Protein 6GCZ (pdb70)

Secondary structure (DSSP, 8-state):
--SHHHHHHHHHHHHGGGGGGTSSSS-HHHHHHHTSTTB--BSSSTTSSHHHHHHHTT---TTTS-THHHHHHHHHHHHHHHHHHHGGG-SS-HHHHHHHHHHHHHHHHHHHHHHHHHHS--B---SPPPHHHHHHPPBPPHHHHHHHHHHHHHHHTTSS-SS--GGGBTB--HHHHHHHHHHHHHHTT-HHHHHHHHHHHH-STTS--TTS----SSGGGGG-TT-TT-TTEEEEE---STT---GGGTTSTT--S-SHHHHTSPEEEEE-STTS--------BSPBPHHHHHHHTTSTTHHHHEEEHHHHHHTTSEEEE--TT--SEEEGGG---GGGS--SSS-GGG-----EEEEEHHHHHHHHHHHTTT-SHHHHHHHHHHHHHTTPPP----HHHHHHHHHHHSTTSS-HHHHHHHTT-HHHHHGGGT--TTTTTSPPPPGGGTTTSS--PPTT-

Sequence (461 aa):
YKNETEAYA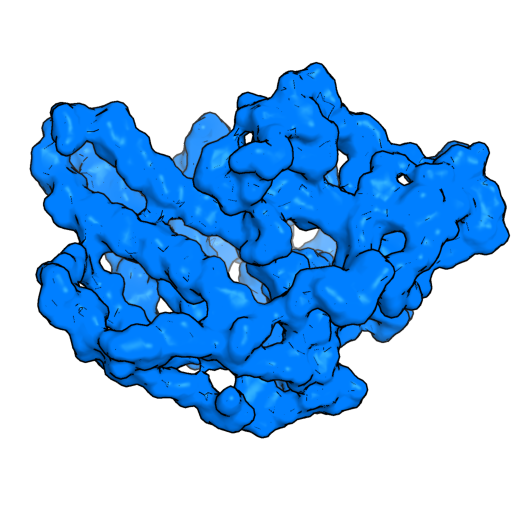GLVAVYDVMRKYSGGFENTVSFLNAGSDDHVAGGGSSSDGAGIQGFSNFTINPTIMPRSYWSDFYQGIFRANVLLTKLPDVPMDESQIMRFTAETKALRALYYFNLVNMFRNVPLITEPLEPSEFNSVLQADPSAVYTQIEQDLNEAIGNLPDIISDDQKGRFSNGSAKALLGKVYLYQGKNQQAAAVLQEVNGTPGQTSQYGYKLLDNYDELWTVSNKFNSESILEVAHTNASGSGWGNWGQGTDEGNSINVMLGPRSYNQITEEAPDLPSGWSFNPVLPELYDLLEGDPRFEATILDLKALEEAGAASYVPGYQDTGYFLNKFIPRVTDVTTLTGEPVLNYRQNTYVIRLADTYLMEAEALGGSGARAQALLDAVRARVGLPSTPVSLTAIAKERRLELAGEGHRFYDLVRTGKAAEALSDRGFKAGVNEILPIPFQELQSTQIVQNPGY

B-factor: mean 28.64, std 10.67, range [13.24, 96.11]

Organism: NCBI:txid279359

Foldseek 3Di:
DAADVVLVVLLVLLLLLVCLCFFFPNRQLLLLLQLFLWFHFFFFDCPRQVQSSCSNLVVFDQARNDQCLPVSLVVSQLSLQVSLVVLVPHPDDPLSSLASNLQSLLSNLVSLVSCCQFFVWAFDDRHNADPVSPFETGTDHSVVSLVSSLVSLVSSQVSAALEDDPVPPQTDHNLLSLLVSLVSCLLVLVLVSNLVSLCQNCPQFQDAHPSQAHDDLALLCVLVQPCPPPNFFRHKAWAALPLQAAPVQGRHSSQRAGLVQQAFFFAPKDFQAPVAAAADGHRNTTFTDPVLQVLCVVPLCNVSFKDQQVVCVVVVGMDGDGRPPHPSITGNSRHDHPVQQDPDHHDRSRRRTGMAGPDTNLVSLLSSLVSVQQDDDSSQSSVQSLQVSSPHHGDRTHNVVSLSSCCNSCNSNSCRLSVCLSVVNSCVSCVVSPDDPQASSHHWNNPVSVPSHNYDTGPPD

Solvent-accessible surface area: 17715 Å² total; per-residue (Å²): 110,49,68,70,105,84,0,82,60,14,0,55,31,0,26,39,14,8,34,20,27,0,12,7,48,68,0,2,10,0,1,11,5,0,0,0,12,1,1,12,0,0,0,37,49,71,89,46,22,55,4,8,15,3,2,4,80,4,83,5,54,22,97,53,5,21,100,23,5,9,42,45,4,9,91,0,0,93,87,0,2,70,3,32,66,103,0,85,124,9,92,31,104,123,64,44,21,80,28,3,30,2,0,0,42,0,0,14,0,2,0,0,7,19,1,7,24,8,0,99,37,0,7,52,27,46,127,68,54,60,137,94,54,55,42,59,46,121,41,20,95,34,71,41,0,26,85,27,0,23,84,1,0,78,72,0,33,59,56,13,41,77,112,17,61,119,134,58,84,21,30,0,7,14,0,3,0,36,0,3,6,0,22,0,18,8,31,52,51,75,63,158,85,0,10,63,14,0,91,77,0,1,23,76,25,43,116,78,7,119,20,36,17,71,13,20,121,73,6,71,74,5,26,58,24,78,46,60,48,17,45,0,15,16,3,6,4,52,6,40,28,74,38,32,0,19,138,78,35,74,46,105,56,95,6,59,1,3,4,5,4,1,0,0,1,0,64,68,22,81,50,99,62,158,122,4,33,65,9,28,50,7,58,4,2,0,2,0,31,70,99,0,26,96,90,0,96,82,18,56,0,28,119,11,0,8,10,21,0,105,50,24,76,154,60,36,0,2,40,24,81,82,14,73,91,44,22,0,23,2,0,25,4,17,9,8,66,64,124,32,47,16,140,89,119,25,67,67,37,5,1,3,83,10,15,12,25,9,2,3,0,0,1,0,0,0,1,1,0,28,8,61,40,5,76,46,89,60,0,43,39,0,0,45,15,0,33,65,32,21,67,41,100,79,38,112,25,44,96,84,19,2,46,131,3,17,23,25,0,8,3,4,12,9,16,48,2,25,14,7,28,57,61,66,111,4,38,140,32,0,69,130,47,36,11,96,72,55,23,2,40,12,1,0,0,2,89,68,28,48,107,117,51,96,17,105,38,4,87,64,65

Nearest PDB structures (foldseek):
  6gcz-assembly1_A  TM=1.002E+00  e=2.449E-86  Gramella sp. MAR_2010_102
  3qnk-assembly2_C  TM=7.893E-01  e=2.500E-22  Bacteroides fragilis NCTC 9343
  3qnk-assembly1_A  TM=7.936E-01  e=4.198E-22  Bacteroides fragilis NCTC 9343
  3qnk-assembly2_D  TM=7.973E-01  e=1.067E-21  Bacteroides fragilis NCTC 9343
  3qnk-assembly1_B  TM=7.885E-01  e=8.234E-22  Bacteroides fragilis NCTC 9343

InterPro domains:
  IPR011990 Tetratricopeptide-like helical domain superfamily [SSF48452] (21-501)
  IPR012944 RagB/SusD domain [PF07980] (357-501)
  IPR033985 SusD-like, N-terminal [PF14322] (105-226)

Radius of gyration: 21.56 Å; Cα contacts (8 Å, |Δi|>4): 911; chains: 1; bounding box: 63×55×48 Å

Structure (mmCIF, N/CA/C/O backbone):
data_6GCZ
#
_entry.id   6GCZ
#
_cell.length_a   67.385
_cell.length_b   69.416
_cell.length_c   115.587
_cell.angle_alpha   90.00
_cell.angle_beta   90.00
_cell.angle_gamma   90.00
#
_symmetry.space_group_name_H-M   'P 2 21 21'
#
loop_
_entity.id
_entity.type
_entity.pdbx_description
1 polymer 'Starch-binding associating with outer membrane'
2 non-polymer GLYCEROL
3 water water
#
loop_
_atom_site.group_PDB
_atom_site.id
_atom_site.type_symbol
_atom_site.label_atom_id
_atom_site.label_alt_id
_atom_site.label_comp_id
_atom_site.label_asym_id
_atom_site.label_entity_id
_atom_site.label_seq_id
_atom_site.pdbx_PDB_ins_code
_atom_site.Cartn_x
_atom_site.Cartn_y
_atom_site.Cartn_z
_atom_site.occupancy
_atom_site.B_iso_or_equiv
_atom_site.auth_seq_id
_atom_site.auth_comp_id
_atom_site.auth_asym_id
_atom_site.auth_atom_id
_atom_site.pdbx_PDB_model_num
ATOM 1 N N . TYR A 1 38 ? 39.332 83.148 34.922 1.00 56.03 1 TYR A N 1
ATOM 2 C CA . TYR A 1 38 ? 40.530 83.171 34.052 1.00 48.57 1 TYR A CA 1
ATOM 3 C C . TYR A 1 38 ? 40.343 84.153 32.927 1.00 46.60 1 TYR A C 1
ATOM 4 O O . TYR A 1 38 ? 39.521 83.954 32.063 1.00 45.73 1 TYR A O 1
ATOM 13 N N . LYS A 1 39 ? 41.141 85.203 32.943 1.00 51.25 2 LYS A N 1
ATOM 14 C CA . LYS A 1 39 ? 41.044 86.243 31.940 1.00 56.12 2 LYS A CA 1
ATOM 15 C C . LYS A 1 39 ? 41.455 85.670 30.594 1.00 56.58 2 LYS A C 1
ATOM 16 O O . LYS A 1 39 ? 40.885 86.006 29.569 1.00 58.51 2 LYS A O 1
ATOM 17 N N . ASN A 1 40 ? 42.439 84.776 30.597 1.00 52.14 3 ASN A N 1
ATOM 18 C CA . ASN A 1 40 ? 43.089 84.359 29.363 1.00 43.09 3 ASN A CA 1
ATOM 19 C C . ASN A 1 40 ? 43.788 82.961 29.478 1.00 38.90 3 ASN A C 1
ATOM 20 O O . ASN A 1 40 ? 43.650 82.257 30.487 1.00 34.63 3 ASN A O 1
ATOM 25 N N . GLU A 1 41 ? 44.477 82.580 28.416 1.00 39.63 4 GLU A N 1
ATOM 26 C CA . GLU A 1 41 ? 45.211 81.311 28.372 1.00 43.21 4 GLU A CA 1
ATOM 27 C C . GLU A 1 41 ? 46.208 81.239 29.506 1.00 41.44 4 GLU A C 1
ATOM 28 O O . GLU A 1 41 ? 46.248 80.250 30.217 1.00 39.82 4 GLU A O 1
ATOM 34 N N . THR A 1 42 ? 47.010 82.281 29.652 1.00 40.45 5 THR A N 1
ATOM 35 C CA . THR A 1 42 ? 48.097 82.262 30.627 1.00 40.98 5 THR A CA 1
ATOM 36 C C . THR A 1 42 ? 47.566 81.927 32.011 1.00 40.31 5 THR A C 1
ATOM 37 O O . THR A 1 42 ? 48.160 81.130 32.730 1.00 35.16 5 THR A O 1
ATOM 41 N N . GLU A 1 43 ? 46.417 82.483 32.369 1.00 36.52 6 GLU A N 1
ATOM 42 C CA . GLU A 1 43 ? 45.881 82.234 33.675 1.00 38.52 6 GLU A CA 1
ATOM 43 C C . GLU A 1 43 ? 45.351 80.832 33.794 1.00 37.42 6 GLU A C 1
ATOM 44 O O . GLU A 1 43 ? 45.439 80.217 34.863 1.00 30.65 6 GLU A O 1
ATOM 50 N N . ALA A 1 44 ? 44.706 80.392 32.716 1.00 33.24 7 ALA A N 1
ATOM 51 C CA . ALA A 1 44 ? 44.167 79.051 32.578 1.00 34.83 7 ALA A CA 1
ATOM 52 C C . ALA A 1 44 ? 45.290 78.022 32.714 1.00 27.30 7 ALA A C 1
ATOM 53 O O . ALA A 1 44 ? 45.134 77.020 33.405 1.00 29.13 7 ALA A O 1
ATOM 55 N N . TYR A 1 45 ? 46.416 78.311 32.084 1.00 28.03 8 TYR A N 1
ATOM 56 C CA . TYR A 1 45 ? 47.541 77.406 32.137 1.00 30.20 8 TYR A CA 1
ATOM 57 C C . TYR A 1 45 ? 48.073 77.326 33.560 1.00 30.32 8 TYR A C 1
ATOM 58 O O . TYR A 1 45 ? 48.403 76.245 34.068 1.00 27.90 8 TYR A O 1
ATOM 67 N N . ALA A 1 46 ? 48.163 78.457 34.238 1.00 27.87 9 ALA A N 1
ATOM 68 C CA . ALA A 1 46 ? 48.583 78.426 35.655 1.00 26.17 9 ALA A CA 1
ATOM 69 C C . ALA A 1 46 ? 47.697 77.574 36.503 1.00 27.40 9 ALA A C 1
ATOM 70 O O . ALA A 1 46 ? 48.145 76.880 37.443 1.00 26.07 9 ALA A O 1
ATOM 72 N N . GLY A 1 47 ? 46.404 77.571 36.196 1.00 25.95 10 GLY A N 1
ATOM 73 C CA . GLY A 1 47 ? 45.491 76.666 36.902 1.00 25.34 10 GLY A CA 1
ATOM 74 C C . GLY A 1 47 ? 45.775 75.187 36.640 1.00 24.45 10 GLY A C 1
ATOM 75 O O . GLY A 1 47 ? 45.657 74.327 37.554 1.00 25.27 10 GLY A O 1
ATOM 76 N N . LEU A 1 48 ? 46.125 74.880 35.394 1.00 23.04 11 LEU A N 1
ATOM 77 C CA . LEU A 1 48 ? 46.476 73.500 35.012 1.00 26.62 11 LEU A CA 1
ATOM 78 C C . LEU A 1 48 ? 47.836 73.087 35.671 1.00 24.86 11 LEU A C 1
ATOM 79 O O . LEU A 1 48 ? 47.939 71.994 36.191 1.00 24.05 11 LEU A O 1
ATOM 84 N N . VAL A 1 49 ? 48.803 73.999 35.702 1.00 24.12 12 VAL A N 1
ATOM 85 C CA . VAL A 1 49 ? 50.101 73.721 36.367 1.00 25.41 12 VAL A CA 1
ATOM 86 C C . VAL A 1 49 ? 49.864 73.329 37.798 1.00 26.69 12 VAL A C 1
ATOM 87 O O . VAL A 1 49 ? 50.510 72.407 38.306 1.00 22.86 12 VAL A O 1
ATOM 91 N N . ALA A 1 50 ? 48.849 73.932 38.449 1.00 26.40 13 ALA A N 1
ATOM 92 C CA . ALA A 1 50 ? 48.604 73.666 39.842 1.00 25.30 13 ALA A CA 1
ATOM 93 C C . ALA A 1 50 ? 48.021 72.278 40.020 1.00 24.13 13 ALA A C 1
ATOM 94 O O . ALA A 1 50 ? 48.221 71.643 41.050 1.00 22.09 13 ALA A O 1
ATOM 96 N N . VAL A 1 51 ? 47.336 71.757 39.008 1.00 24.71 14 VAL A N 1
ATOM 97 C CA . VAL A 1 51 ? 46.877 70.367 39.070 1.00 24.43 14 VAL A CA 1
ATOM 98 C C . VAL A 1 51 ? 48.095 69.419 38.849 1.00 23.74 14 VAL A C 1
ATOM 99 O O . VAL A 1 51 ? 48.293 68.489 39.613 1.00 27.16 14 VAL A O 1
ATOM 103 N N . TYR A 1 52 ? 48.932 69.740 37.884 1.00 22.55 15 TYR A N 1
ATOM 104 C CA . TYR A 1 52 ? 50.145 68.915 37.647 1.00 23.48 15 TYR A CA 1
ATOM 105 C C . TYR A 1 52 ? 51.093 68.877 38.860 1.00 24.46 15 TYR A C 1
ATOM 106 O O . TYR A 1 52 ? 51.769 67.868 39.072 1.00 23.68 15 TYR A O 1
ATOM 115 N N . ASP A 1 53 ? 51.126 69.942 39.648 1.00 24.85 16 ASP A N 1
ATOM 116 C CA . ASP A 1 53 ? 52.069 70.019 40.774 1.00 23.60 16 ASP A CA 1
ATOM 117 C C . ASP A 1 53 ? 51.972 68.859 41.746 1.00 23.69 16 ASP A C 1
ATOM 118 O O . ASP A 1 53 ? 52.965 68.524 42.423 1.00 23.11 16 ASP A O 1
ATOM 123 N N . VAL A 1 54 ? 50.759 68.301 41.902 1.00 22.77 17 VAL A N 1
ATOM 124 C CA . VAL A 1 54 ? 50.472 67.222 42.837 1.00 24.38 17 VAL A CA 1
ATOM 125 C C . VAL A 1 54 ? 51.246 65.935 42.451 1.00 23.62 17 VAL A C 1
ATOM 126 O O . VAL A 1 54 ? 51.474 65.107 43.326 1.00 23.99 17 VAL A O 1
ATOM 130 N N . MET A 1 55 ? 51.697 65.800 41.179 1.00 21.40 18 MET A N 1
ATOM 131 C CA . MET A 1 55 ? 52.570 64.673 40.814 1.00 22.86 18 MET A CA 1
ATOM 132 C C . MET A 1 55 ? 53.913 64.677 41.597 1.00 20.97 18 MET A C 1
ATOM 133 O O . MET A 1 55 ? 54.517 63.602 41.757 1.00 19.55 18 MET A O 1
ATOM 138 N N . ARG A 1 56 ? 54.308 65.821 42.143 1.00 20.30 19 ARG A N 1
ATOM 139 C CA . ARG A 1 56 ? 55.563 65.843 42.984 1.00 19.75 19 ARG A CA 1
ATOM 140 C C . ARG A 1 56 ? 55.432 65.041 44.2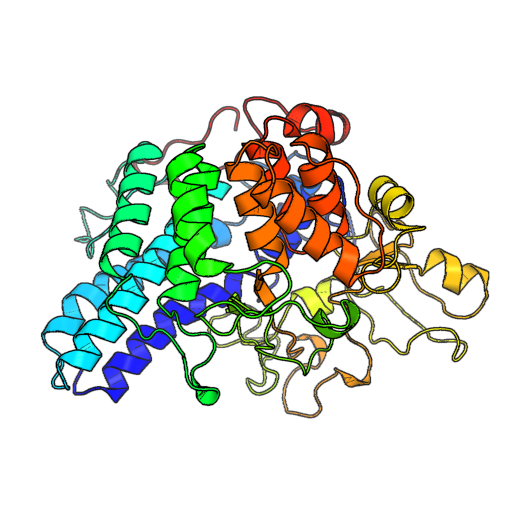69 1.00 19.65 19 ARG A C 1
ATOM 141 O O . ARG A 1 56 ? 56.446 64.734 44.910 1.00 20.67 19 ARG A O 1
ATOM 149 N N . LYS A 1 57 ? 54.210 64.655 44.632 1.00 19.55 20 LYS A N 1
ATOM 150 C CA . LYS A 1 57 ? 53.948 63.732 45.744 1.00 21.38 20 LYS A CA 1
ATOM 151 C C . LYS A 1 57 ? 54.616 62.376 45.583 1.00 20.58 20 LYS A C 1
ATOM 152 O O . LYS A 1 57 ? 54.870 61.726 46.590 1.00 18.40 20 LYS A O 1
ATOM 158 N N . TYR A 1 58 ? 55.006 61.987 44.355 1.00 18.72 21 TYR A N 1
ATOM 159 C CA . TYR A 1 58 ? 55.729 60.736 44.178 1.00 20.54 21 TYR A CA 1
ATOM 160 C C . TYR A 1 58 ? 57.117 60.746 44.867 1.00 19.71 21 TYR A C 1
ATOM 161 O O . TYR A 1 58 ? 57.534 59.713 45.387 1.00 18.45 21 TYR A O 1
ATOM 170 N N . SER A 1 59 ? 57.771 61.908 44.878 1.00 18.29 22 SER A N 1
ATOM 171 C CA . SER A 1 59 ? 59.197 61.995 45.283 1.00 16.89 22 SER A CA 1
ATOM 172 C C . SER A 1 59 ? 59.633 63.236 46.023 1.00 18.35 22 SER A C 1
ATOM 173 O O . SER A 1 59 ? 60.833 63.387 46.251 1.00 18.89 22 SER A O 1
ATOM 176 N N . GLY A 1 60 ? 58.691 64.123 46.290 1.00 16.78 23 GLY A N 1
ATOM 177 C CA . GLY A 1 60 ? 58.897 65.420 46.965 1.00 19.37 23 GLY A CA 1
ATOM 178 C C . GLY A 1 60 ? 58.249 65.408 48.352 1.00 19.99 23 GLY A C 1
ATOM 179 O O . GLY A 1 60 ? 57.215 64.741 48.585 1.00 23.72 23 GLY A O 1
ATOM 180 N N . GLY A 1 61 ? 58.937 66.072 49.271 1.00 21.23 24 GLY A N 1
ATOM 181 C CA . GLY A 1 61 ? 58.617 66.032 50.695 1.00 21.59 24 GLY A CA 1
ATOM 182 C C . GLY A 1 61 ? 58.979 64.730 51.368 1.00 20.05 24 GLY A C 1
ATOM 183 O O . GLY A 1 61 ? 59.279 63.729 50.727 1.00 19.01 24 GLY A O 1
ATOM 184 N N . PHE A 1 62 ? 58.951 64.735 52.694 1.00 19.80 25 PHE A N 1
ATOM 185 C CA . PHE A 1 62 ? 59.242 63.495 53.426 1.00 20.01 25 PHE A CA 1
ATOM 186 C C . PHE A 1 62 ? 58.242 62.381 53.118 1.00 20.18 25 PHE A C 1
ATOM 187 O O . PHE A 1 62 ? 58.633 61.224 52.875 1.00 17.71 25 PHE A O 1
ATOM 195 N N . GLU A 1 63 ? 56.947 62.753 53.106 1.00 20.58 26 GLU A N 1
ATOM 196 C CA . GLU A 1 63 ? 55.857 61.808 52.945 1.00 22.12 26 GLU A CA 1
ATOM 197 C C . GLU A 1 63 ? 55.522 61.629 51.451 1.00 22.00 26 GLU A C 1
ATOM 198 O O . GLU A 1 63 ? 54.420 61.893 51.005 1.00 23.50 26 GLU A O 1
ATOM 204 N N . ASN A 1 64 ? 56.503 61.173 50.698 1.00 21.07 27 ASN A N 1
ATOM 205 C CA . ASN A 1 64 ? 56.339 60.883 49.261 1.00 18.58 27 ASN A CA 1
ATOM 206 C C . ASN A 1 64 ? 55.912 59.447 49.056 1.00 19.68 27 ASN A C 1
ATOM 207 O O . ASN A 1 64 ? 56.058 58.608 49.958 1.00 19.41 27 ASN A O 1
ATOM 212 N N . THR A 1 65 ? 55.311 59.133 47.905 1.00 20.02 28 THR A N 1
ATOM 213 C CA . THR A 1 65 ? 54.789 57.763 47.756 1.00 20.92 28 THR A CA 1
ATOM 214 C C . THR A 1 65 ? 55.837 56.704 47.465 1.00 20.20 28 THR A C 1
ATOM 215 O O . THR A 1 65 ? 55.731 55.591 47.972 1.00 20.02 28 THR A O 1
ATOM 219 N N . VAL A 1 66 ? 56.858 57.037 46.683 1.00 18.92 29 VAL A N 1
ATOM 220 C CA . VAL A 1 66 ? 57.813 56.029 46.278 1.00 20.06 29 VAL A CA 1
ATOM 221 C C . VAL A 1 66 ? 58.601 55.450 47.461 1.00 20.99 29 VAL A C 1
ATOM 222 O O . VAL A 1 66 ? 58.691 54.203 47.594 1.00 18.32 29 VAL A O 1
ATOM 226 N N . SER A 1 67 ? 59.141 56.279 48.372 1.00 19.08 30 SER A N 1
ATOM 227 C CA . SER A 1 67 ? 59.918 55.680 49.472 1.00 19.84 30 SER A CA 1
ATOM 228 C C . SER A 1 67 ? 59.011 54.905 50.481 1.00 20.12 30 SER A C 1
ATOM 229 O O . SER A 1 67 ? 59.408 53.909 51.009 1.00 18.74 30 SER A O 1
ATOM 232 N N . PHE A 1 68 ? 57.773 55.342 50.648 1.00 20.24 31 PHE A N 1
ATOM 233 C CA . PHE A 1 68 ? 56.823 54.698 51.536 1.00 21.38 31 PHE A CA 1
ATOM 234 C C . PHE A 1 68 ? 56.452 53.318 50.955 1.00 23.28 31 PHE A C 1
ATOM 235 O O . PHE A 1 68 ? 56.531 52.289 51.630 1.00 21.50 31 PHE A O 1
ATOM 243 N N . LEU A 1 69 ? 56.088 53.304 49.673 1.00 20.57 32 LEU A N 1
ATOM 244 C CA . LEU A 1 69 ? 55.801 52.030 49.020 1.00 22.66 32 LEU A CA 1
ATOM 245 C C . LEU A 1 69 ? 56.998 51.086 48.995 1.00 20.83 32 LEU A C 1
ATOM 246 O O . LEU A 1 69 ? 56.822 49.881 49.181 1.00 21.15 32 LEU A O 1
ATOM 251 N N . ASN A 1 70 ? 58.214 51.596 48.758 1.00 18.80 33 ASN A N 1
ATOM 252 C CA . ASN A 1 70 ? 59.384 50.795 48.805 1.00 18.02 33 ASN A CA 1
ATOM 253 C C . ASN A 1 70 ? 59.524 50.087 50.172 1.00 19.08 33 ASN A C 1
ATOM 254 O O . ASN A 1 70 ? 59.948 48.902 50.237 1.00 19.73 33 ASN A O 1
ATOM 259 N N . ALA A 1 71 ? 59.243 50.837 51.242 1.00 19.52 34 ALA A N 1
ATOM 260 C CA . ALA A 1 71 ? 59.384 50.331 52.627 1.00 21.11 34 ALA A CA 1
ATOM 261 C C . ALA A 1 71 ? 58.530 49.151 53.004 1.00 23.70 34 ALA A C 1
ATOM 262 O O . ALA A 1 71 ? 58.957 48.383 53.901 1.00 23.96 34 ALA A O 1
ATOM 264 N N . GLY A 1 72 ? 57.325 49.086 52.425 1.00 22.56 35 GLY A N 1
ATOM 265 C CA . GLY A 1 72 ? 56.455 47.922 52.567 1.00 26.93 35 GLY A CA 1
ATOM 266 C C . GLY A 1 72 ? 56.694 46.688 51.700 1.00 26.34 35 GLY A C 1
ATOM 267 O O . GLY A 1 72 ? 56.006 45.654 51.886 1.00 25.78 35 GLY A O 1
ATOM 268 N N . SER A 1 73 ? 57.655 46.756 50.761 1.00 26.20 36 SER A N 1
ATOM 269 C CA . SER A 1 73 ? 57.969 45.608 49.877 1.00 25.45 36 SER A CA 1
ATOM 270 C C . SER A 1 73 ? 58.990 44.648 50.512 1.00 26.37 36 SER A C 1
ATOM 271 O O . SER A 1 73 ? 59.544 44.928 51.565 1.00 26.98 36 SER A O 1
ATOM 274 N N . ASP A 1 74 ? 59.242 43.519 49.846 1.00 25.46 37 ASP A N 1
ATOM 275 C CA . ASP A 1 74 ? 60.250 42.567 50.231 1.00 23.64 37 ASP A CA 1
ATOM 276 C C . ASP A 1 74 ? 61.664 42.874 49.773 1.00 23.29 37 ASP A C 1
ATOM 277 O O . ASP A 1 74 ? 62.544 42.080 49.935 1.00 23.28 37 ASP A O 1
ATOM 282 N N . ASP A 1 75 ? 61.885 44.106 49.286 1.00 21.83 38 ASP A N 1
ATOM 283 C CA . ASP A 1 75 ? 63.142 44.576 48.796 1.00 21.68 38 ASP A CA 1
ATOM 284 C C . ASP A 1 75 ? 63.824 45.613 49.748 1.00 19.38 38 ASP A C 1
ATOM 285 O O . ASP A 1 75 ? 65.025 45.888 49.597 1.00 21.68 38 ASP A O 1
ATOM 290 N N . HIS A 1 76 ? 63.029 46.246 50.593 1.00 22.44 39 HIS A N 1
ATOM 291 C CA . HIS A 1 76 ? 63.467 47.346 51.470 1.00 22.77 39 HIS A CA 1
ATOM 292 C C . HIS A 1 76 ? 62.767 47.287 52.834 1.00 21.88 39 HIS A C 1
ATOM 293 O O . HIS A 1 76 ? 61.695 46.705 52.962 1.00 22.56 39 HIS A O 1
ATOM 300 N N . VAL A 1 77 ? 63.341 48.010 53.807 1.00 22.51 40 VAL A N 1
ATOM 301 C CA . VAL A 1 77 ? 62.605 48.493 54.972 1.00 21.70 40 VAL A CA 1
ATOM 302 C C . VAL A 1 77 ? 62.597 50.030 54.962 1.00 21.86 40 VAL A C 1
ATOM 303 O O . VAL A 1 77 ? 63.184 50.668 54.080 1.00 20.74 40 VAL A O 1
ATOM 307 N N . ALA A 1 78 ? 61.938 50.635 55.924 1.00 21.91 41 ALA A N 1
ATOM 308 C CA . ALA A 1 78 ? 61.962 52.075 56.056 1.00 22.09 41 ALA A CA 1
ATOM 309 C C . ALA A 1 78 ? 63.354 52.604 56.280 1.00 21.59 41 ALA A C 1
ATOM 310 O O . ALA A 1 78 ? 63.777 53.518 55.557 1.00 20.42 41 ALA A O 1
ATOM 312 N N . GLY A 1 79 ? 64.080 52.047 57.248 1.00 19.84 42 GLY A N 1
ATOM 313 C CA . GLY A 1 79 ? 65.415 52.535 57.582 1.00 20.55 42 GLY A CA 1
ATOM 314 C C . GLY A 1 79 ? 65.316 53.826 58.401 1.00 22.54 42 GLY A C 1
ATOM 315 O O . GLY A 1 79 ? 64.541 53.930 59.371 1.00 24.96 42 GLY A O 1
ATOM 316 N N . GLY A 1 80 ? 66.108 54.833 58.006 1.00 21.78 43 GLY A N 1
ATOM 317 C CA . GLY A 1 80 ? 66.084 56.094 58.703 1.00 21.01 43 GLY A CA 1
ATOM 318 C C . GLY A 1 80 ? 67.084 56.048 59.857 1.00 21.19 43 GLY A C 1
ATOM 319 O O . GLY A 1 80 ? 68.023 55.259 59.807 1.00 20.00 43 GLY A O 1
ATOM 320 N N . GLY A 1 81 ? 66.879 56.917 60.859 1.00 22.65 44 GLY A N 1
ATOM 321 C CA . GLY A 1 81 ? 67.841 57.119 61.913 1.00 24.31 44 GLY A CA 1
ATOM 322 C C . GLY A 1 81 ? 67.454 56.327 63.192 1.00 25.81 44 GLY A C 1
ATOM 323 O O . GLY A 1 81 ? 68.311 56.046 63.986 1.00 29.15 44 GLY A O 1
ATOM 324 N N . SER A 1 82 ? 66.185 55.978 63.367 1.00 26.37 45 SER A N 1
ATOM 325 C CA . SER A 1 82 ? 65.760 55.173 64.531 1.00 28.43 45 SER A CA 1
ATOM 326 C C . SER A 1 82 ? 64.413 54.618 64.272 1.00 29.73 45 SER A C 1
ATOM 327 O O . SER A 1 82 ? 63.745 55.000 63.298 1.00 30.93 45 SER A O 1
ATOM 330 N N . SER A 1 83 ? 63.979 53.717 65.153 1.00 32.34 46 SER A N 1
ATOM 331 C CA . SER A 1 83 ? 62.630 53.124 65.066 1.00 32.35 46 SER A CA 1
ATOM 332 C C . SER A 1 83 ? 61.492 54.101 65.060 1.00 33.55 46 SER A C 1
ATOM 333 O O . SER A 1 83 ? 60.385 53.749 64.625 1.00 39.83 46 SER A O 1
ATOM 336 N N . SER A 1 84 ? 61.691 55.321 65.520 1.00 29.97 47 SER A N 1
ATOM 337 C CA . SER A 1 84 ? 60.592 56.307 65.524 1.00 33.81 47 SER A CA 1
ATOM 338 C C . SER A 1 84 ? 60.731 57.412 64.442 1.00 31.37 47 SER A C 1
ATOM 339 O O . SER A 1 84 ? 59.967 58.399 64.425 1.00 31.48 47 SER A O 1
ATOM 342 N N . ASP A 1 85 ? 61.686 57.202 63.526 1.00 31.57 48 ASP A N 1
ATOM 343 C CA . ASP A 1 85 ? 61.990 58.164 62.455 1.00 24.66 48 ASP A CA 1
ATOM 344 C C . ASP A 1 85 ? 60.985 58.039 61.263 1.00 24.86 48 ASP A C 1
ATOM 345 O O . ASP A 1 85 ? 61.235 57.361 60.256 1.00 23.84 48 ASP A O 1
ATOM 350 N N . GLY A 1 86 ? 59.865 58.726 61.409 1.00 23.43 49 GLY A N 1
ATOM 351 C CA . GLY A 1 86 ? 58.737 58.696 60.476 1.00 25.28 49 GLY A CA 1
ATOM 352 C C . GLY A 1 86 ? 57.758 57.626 60.913 1.00 27.94 49 GLY A C 1
ATOM 353 O O . GLY A 1 86 ? 57.876 56.448 60.500 1.00 24.08 49 GLY A O 1
ATOM 354 N N . ALA A 1 87 ? 56.783 58.003 61.747 1.00 26.59 50 ALA A N 1
ATOM 355 C CA . ALA A 1 87 ? 56.013 56.951 62.394 1.00 26.81 50 ALA A CA 1
ATOM 356 C C . ALA A 1 87 ? 55.249 56.117 61.344 1.00 27.75 50 ALA A C 1
ATOM 357 O O . ALA A 1 87 ? 55.224 54.868 61.435 1.00 24.99 50 ALA A O 1
ATOM 359 N N . GLY A 1 88 ? 54.733 56.810 60.340 1.00 23.73 51 GLY A N 1
ATOM 360 C CA . GLY A 1 88 ? 54.010 56.204 59.254 1.00 26.25 51 GLY A CA 1
ATOM 361 C C . GLY A 1 88 ? 54.834 55.216 58.449 1.00 25.66 51 GLY A C 1
ATOM 362 O O . GLY A 1 88 ? 54.478 54.033 58.320 1.00 26.66 51 GLY A O 1
ATOM 363 N N . ILE A 1 89 ? 55.958 55.662 57.912 1.00 24.41 52 ILE A N 1
ATOM 364 C CA . ILE A 1 89 ? 56.797 54.740 57.099 1.00 22.74 52 ILE A CA 1
ATOM 365 C C . ILE A 1 89 ? 57.354 53.541 57.928 1.00 25.14 52 ILE A C 1
ATOM 366 O O . ILE A 1 89 ? 57.414 52.410 57.424 1.00 23.67 52 ILE A O 1
ATOM 371 N N . GLN A 1 90 ? 57.735 53.750 59.187 1.00 21.51 53 GLN A N 1
ATOM 372 C CA . GLN A 1 90 ? 58.167 52.702 60.088 1.00 23.03 53 GLN A CA 1
ATOM 373 C C . GLN A 1 90 ? 57.039 51.723 60.373 1.00 23.68 53 GLN A C 1
ATOM 374 O O . GLN A 1 90 ? 57.308 50.557 60.434 1.00 26.50 53 GLN A O 1
ATOM 380 N N . GLY A 1 91 ? 55.807 52.225 60.522 1.00 27.38 54 GLY A N 1
ATOM 381 C CA . GLY A 1 91 ? 54.638 51.415 60.713 1.00 27.57 54 GLY A CA 1
ATOM 382 C C . GLY A 1 91 ? 54.261 50.554 59.506 1.00 31.08 54 GLY A C 1
ATOM 383 O O . GLY A 1 91 ? 53.824 49.410 59.663 1.00 30.08 54 GLY A O 1
ATOM 384 N N . PHE A 1 92 ? 54.441 51.108 58.307 1.00 27.26 55 PHE A N 1
ATOM 385 C CA . PHE A 1 92 ? 54.233 50.313 57.089 1.00 25.42 55 PHE A CA 1
ATOM 386 C C . PHE A 1 92 ? 55.283 49.220 56.994 1.00 23.91 55 PHE A C 1
ATOM 387 O O . PHE A 1 92 ? 54.947 48.084 56.696 1.00 25.89 55 PHE A O 1
ATOM 395 N N . SER A 1 93 ? 56.550 49.547 57.294 1.00 24.26 56 SER A N 1
ATOM 396 C CA . SER A 1 93 ? 57.686 48.690 57.054 1.00 23.85 56 SER A CA 1
ATOM 397 C C . SER A 1 93 ? 57.612 47.440 57.950 1.00 28.08 56 SER A C 1
ATOM 398 O O . SER A 1 93 ? 58.122 46.402 57.582 1.00 25.49 56 SER A O 1
ATOM 401 N N . ASN A 1 94 ? 57.007 47.566 59.141 1.00 26.23 57 ASN A N 1
ATOM 402 C CA . ASN A 1 94 ? 56.820 46.358 59.985 1.00 26.48 57 ASN A CA 1
ATOM 403 C C . ASN A 1 94 ? 55.354 45.950 60.177 1.00 28.07 57 ASN A C 1
ATOM 404 O O . ASN A 1 94 ? 55.019 45.139 61.065 1.00 29.86 57 ASN A O 1
ATOM 409 N N . PHE A 1 95 ? 54.510 46.449 59.303 1.00 27.22 58 PHE A N 1
ATOM 410 C CA . PHE A 1 95 ? 53.083 46.196 59.286 1.00 29.35 58 PHE A CA 1
ATOM 411 C C . PHE A 1 95 ? 52.343 46.375 60.638 1.00 33.96 58 PHE A C 1
ATOM 412 O O . PHE A 1 95 ? 51.367 45.677 60.912 1.00 32.32 58 PHE A O 1
ATOM 420 N N . THR A 1 96 ? 52.753 47.390 61.401 1.00 30.26 59 THR A N 1
ATOM 421 C CA . THR A 1 96 ? 51.991 47.838 62.543 1.00 31.40 59 THR A CA 1
ATOM 422 C C . THR A 1 96 ? 51.191 49.066 62.206 1.00 33.84 59 THR A C 1
ATOM 423 O O . THR A 1 96 ? 50.473 49.594 63.042 1.00 34.50 59 THR A O 1
ATOM 427 N N . ILE A 1 97 ? 51.234 49.487 60.935 1.00 29.34 60 ILE A N 1
ATOM 428 C CA . ILE A 1 97 ? 50.528 50.664 60.458 1.00 27.64 60 ILE A CA 1
ATOM 429 C C . ILE A 1 97 ? 49.063 50.646 60.890 1.00 30.03 60 ILE A C 1
ATOM 430 O O . ILE A 1 97 ? 48.441 49.594 60.850 1.00 30.03 60 ILE A O 1
ATOM 435 N N . ASN A 1 98 ? 48.531 51.810 61.239 1.00 30.04 61 ASN A N 1
ATOM 436 C CA . ASN A 1 98 ? 47.178 51.938 61.803 1.00 31.32 61 ASN A CA 1
ATOM 437 C C . ASN A 1 98 ? 46.615 53.318 61.563 1.00 34.16 61 ASN A C 1
ATOM 438 O O . ASN A 1 98 ? 47.327 54.246 61.090 1.00 33.80 61 ASN A O 1
ATOM 443 N N . PRO A 1 99 ? 45.335 53.524 61.880 1.00 33.33 62 PRO A N 1
ATOM 444 C CA . PRO A 1 99 ? 44.787 54.762 61.389 1.00 31.43 62 PRO A CA 1
ATOM 445 C C . PRO A 1 99 ? 45.347 56.013 62.094 1.00 32.30 62 PRO A C 1
ATOM 446 O O . PRO A 1 99 ? 45.226 57.080 61.548 1.00 31.69 62 PRO A O 1
ATOM 450 N N . THR A 1 100 ? 45.943 55.852 63.281 1.00 31.41 63 THR A N 1
ATOM 451 C CA . THR A 1 100 ? 46.506 56.975 64.043 1.00 32.86 63 THR A CA 1
ATOM 452 C C . THR A 1 100 ? 47.814 57.481 63.410 1.00 33.34 63 THR A C 1
ATOM 453 O O . THR A 1 100 ? 48.012 58.680 63.313 1.00 34.02 63 THR A O 1
ATOM 457 N N . ILE A 1 101 ? 48.671 56.571 62.979 1.00 30.14 64 ILE A N 1
ATOM 458 C CA . ILE A 1 101 ? 50.001 56.928 62.448 1.00 30.66 64 ILE A CA 1
ATOM 459 C C . ILE A 1 101 ? 50.101 56.978 60.921 1.00 33.57 64 ILE A C 1
ATOM 460 O O . ILE A 1 101 ? 51.148 57.377 60.393 1.00 32.77 64 ILE A O 1
ATOM 465 N N . MET A 1 102 ? 49.029 56.606 60.215 1.00 30.58 65 MET A N 1
ATOM 466 C CA . MET A 1 102 ? 48.991 56.748 58.758 1.00 29.95 65 MET A CA 1
ATOM 467 C C . MET A 1 102 ? 48.990 58.202 58.351 1.00 28.84 65 MET A C 1
ATOM 468 O O . MET A 1 102 ? 48.042 58.900 58.608 1.00 28.01 65 MET A O 1
ATOM 473 N N . PRO A 1 103 ? 50.047 58.679 57.661 1.00 27.64 66 PRO A N 1
ATOM 474 C CA . PRO A 1 103 ? 50.029 60.108 57.361 1.00 26.83 66 PRO A CA 1
ATOM 475 C C . PRO A 1 103 ? 48.845 60.573 56.539 1.00 28.20 66 PRO A C 1
ATOM 476 O O . PRO A 1 103 ? 48.572 60.021 55.460 1.00 26.85 66 PRO A O 1
ATOM 480 N N . ARG A 1 104 ? 48.188 61.625 57.019 1.00 24.79 67 ARG A N 1
ATOM 481 C CA . ARG A 1 104 ? 47.016 62.158 56.356 1.00 27.13 67 ARG A CA 1
ATOM 482 C C . ARG A 1 104 ? 47.304 62.694 54.960 1.00 26.87 67 ARG A C 1
ATOM 483 O O . ARG A 1 104 ? 46.448 62.670 54.104 1.00 26.07 67 ARG A O 1
ATOM 491 N N . SER A 1 105 ? 48.531 63.160 54.704 1.00 25.93 68 SER A N 1
ATOM 492 C CA . SER A 1 105 ? 48.811 63.766 53.407 1.00 24.59 68 SER A CA 1
ATOM 493 C C . SER A 1 105 ? 48.638 62.726 52.259 1.00 22.74 68 SER A C 1
ATOM 494 O O . SER A 1 105 ? 48.449 63.106 51.123 1.00 23.66 68 SER A O 1
ATOM 497 N N . TYR A 1 106 ? 48.740 61.444 52.528 1.00 21.59 69 TYR A N 1
ATOM 498 C CA . TYR A 1 106 ? 48.614 60.459 51.406 1.00 22.94 69 TYR A CA 1
ATOM 499 C C . TYR A 1 106 ? 47.178 60.430 50.909 1.00 27.39 69 TYR A C 1
ATOM 500 O O . TYR A 1 106 ? 46.904 60.003 49.795 1.00 25.46 69 TYR A O 1
ATOM 509 N N . TRP A 1 107 ? 46.262 60.856 51.757 1.00 27.42 70 TRP A N 1
ATOM 510 C CA . TRP A 1 107 ? 44.847 60.978 51.352 1.00 25.87 70 TRP A CA 1
ATOM 511 C C . TRP A 1 107 ? 44.595 62.370 50.871 1.00 26.03 70 TRP A C 1
ATOM 512 O O . TRP A 1 107 ? 44.242 62.623 49.726 1.00 26.14 70 TRP A O 1
ATOM 523 N N . SER A 1 108 ? 44.831 63.356 51.733 1.00 27.43 71 SER A N 1
ATOM 524 C CA . SER A 1 108 ? 44.467 64.712 51.367 1.00 27.36 71 SER A CA 1
ATOM 525 C C . SER A 1 108 ? 45.204 65.311 50.182 1.00 28.46 71 SER A C 1
ATOM 526 O O . SER A 1 108 ? 44.635 66.127 49.505 1.00 26.76 71 SER A O 1
ATOM 529 N N . ASP A 1 109 ? 46.495 65.011 49.959 1.00 26.48 72 ASP A N 1
ATOM 530 C CA . ASP A 1 109 ? 47.175 65.670 48.870 1.00 25.99 72 ASP A CA 1
ATOM 531 C C . ASP A 1 109 ? 46.585 65.284 47.534 1.00 24.58 72 ASP A C 1
ATOM 532 O O . ASP A 1 109 ? 46.436 66.150 46.651 1.00 27.76 72 ASP A O 1
ATOM 537 N N . PHE A 1 110 ? 46.249 64.012 47.374 1.00 23.06 73 PHE A N 1
ATOM 538 C CA . PHE A 1 110 ? 45.627 63.573 46.122 1.00 25.38 73 PHE A CA 1
ATOM 539 C C . PHE A 1 110 ? 44.224 64.174 45.972 1.00 25.07 73 PHE A C 1
ATOM 540 O O . PHE A 1 110 ? 43.833 64.626 44.857 1.00 23.59 73 PHE A O 1
ATOM 548 N N . TYR A 1 111 ? 43.493 64.232 47.077 1.00 27.21 74 TYR A N 1
ATOM 549 C CA . TYR A 1 111 ? 42.138 64.890 47.016 1.00 28.38 74 TYR A CA 1
ATOM 550 C C . TYR A 1 111 ? 42.279 66.370 46.641 1.00 30.45 74 TYR A C 1
ATOM 551 O O . TYR A 1 111 ? 41.488 66.898 45.806 1.00 28.04 74 TYR A O 1
ATOM 560 N N . GLN A 1 112 ? 43.325 67.032 47.175 1.00 28.71 75 GLN A N 1
ATOM 561 C CA . GLN A 1 112 ? 43.557 68.435 46.792 1.00 30.86 75 GLN A CA 1
ATOM 562 C C . GLN A 1 112 ? 43.724 68.551 45.260 1.00 29.00 75 GLN A C 1
ATOM 563 O O . GLN A 1 112 ? 43.146 69.449 44.605 1.00 30.26 75 GLN A O 1
ATOM 569 N N . GLY A 1 113 ? 44.513 67.665 44.663 1.00 28.56 76 GLY A N 1
ATOM 570 C CA . GLY A 1 113 ? 44.709 67.663 43.208 1.00 24.52 76 GLY A CA 1
ATOM 571 C C . GLY A 1 113 ? 43.387 67.385 42.466 1.00 24.49 76 GLY A C 1
ATOM 572 O O . GLY A 1 113 ? 43.126 67.978 41.427 1.00 25.36 76 GLY A O 1
ATOM 573 N N . ILE A 1 114 ? 42.622 66.423 42.942 1.00 24.03 77 ILE A N 1
ATOM 574 C CA . ILE A 1 114 ? 41.293 66.105 42.344 1.00 25.34 77 ILE A CA 1
ATOM 575 C C . ILE A 1 114 ? 40.346 67.318 42.406 1.00 28.67 77 ILE A C 1
ATOM 576 O O . ILE A 1 114 ? 39.716 67.637 41.416 1.00 28.29 77 ILE A O 1
ATOM 581 N N . PHE A 1 115 ? 40.255 67.968 43.578 1.00 31.09 78 PHE A N 1
ATOM 582 C CA . PHE A 1 115 ? 39.339 69.124 43.722 1.00 29.87 78 PHE A CA 1
ATOM 583 C C . PHE A 1 115 ? 39.747 70.244 42.810 1.00 29.67 78 PHE A C 1
ATOM 584 O O . PHE A 1 115 ? 38.912 70.848 42.145 1.00 30.71 78 PHE A O 1
ATOM 592 N N . ARG A 1 116 ? 41.057 70.521 42.688 1.00 29.67 79 ARG A N 1
ATOM 593 C CA . ARG A 1 116 ? 41.526 71.461 41.694 1.00 26.95 79 ARG A CA 1
ATOM 594 C C . ARG A 1 116 ? 41.164 71.121 40.268 1.00 26.73 79 ARG A C 1
ATOM 595 O O . ARG A 1 116 ? 40.876 72.028 39.463 1.00 26.27 79 ARG A O 1
ATOM 603 N N . ALA A 1 117 ? 41.271 69.836 39.911 1.00 25.31 80 ALA A N 1
ATOM 604 C CA . ALA A 1 117 ? 40.927 69.411 38.585 1.00 23.83 80 ALA A CA 1
ATOM 605 C C . ALA A 1 117 ? 39.324 69.576 38.409 1.00 23.45 80 ALA A C 1
ATOM 606 O O . ALA A 1 117 ? 38.836 70.007 37.364 1.00 25.75 80 ALA A O 1
ATOM 608 N N . ASN A 1 118 ? 38.587 69.229 39.447 1.00 29.31 81 ASN A N 1
ATOM 609 C CA . ASN A 1 118 ? 37.083 69.310 39.386 1.00 31.05 81 ASN A CA 1
ATOM 610 C C . ASN A 1 118 ? 36.634 70.767 39.080 1.00 33.97 81 ASN A C 1
ATOM 611 O O . ASN A 1 118 ? 35.838 71.015 38.166 1.00 37.74 81 ASN A O 1
ATOM 616 N N . VAL A 1 119 ? 37.206 71.737 39.796 1.00 31.40 82 VAL A N 1
ATOM 617 C CA . VAL A 1 119 ? 36.922 73.160 39.579 1.00 31.92 82 VAL A CA 1
ATOM 618 C C . VAL A 1 119 ? 37.411 73.608 38.242 1.00 33.99 82 VAL A C 1
ATOM 619 O O . VAL A 1 119 ? 36.716 74.308 37.498 1.00 36.66 82 VAL A O 1
ATOM 623 N N . LEU A 1 120 ? 38.624 73.209 37.885 1.00 30.39 83 LEU A N 1
ATOM 624 C CA . LEU A 1 120 ? 39.153 73.651 36.646 1.00 27.59 83 LEU A CA 1
ATOM 625 C C . LEU A 1 120 ? 38.360 73.111 35.480 1.00 27.95 83 LEU A C 1
ATOM 626 O O . LEU A 1 120 ? 38.267 73.781 34.491 1.00 34.34 83 LEU A O 1
ATOM 631 N N . LEU A 1 121 ? 37.788 71.918 35.569 1.00 30.53 84 LEU A N 1
ATOM 632 C CA . LEU A 1 121 ? 36.942 71.454 34.448 1.00 31.99 84 LEU A CA 1
ATOM 633 C C . LEU A 1 121 ? 35.663 72.364 34.258 1.00 35.84 84 LEU A C 1
ATOM 634 O O . LEU A 1 121 ? 35.185 72.535 33.161 1.00 38.96 84 LEU A O 1
ATOM 639 N N . THR A 1 122 ? 35.150 72.942 35.334 1.00 40.53 85 THR A N 1
ATOM 640 C CA . THR A 1 122 ? 33.986 73.839 35.231 1.00 39.17 85 THR A CA 1
ATOM 641 C C . THR A 1 122 ? 34.389 75.175 34.623 1.00 41.85 85 THR A C 1
ATOM 642 O O . THR A 1 122 ? 33.568 75.815 34.004 1.00 45.62 85 THR A O 1
ATOM 646 N N . LYS A 1 123 ? 35.655 75.592 34.760 1.00 37.98 86 LYS A N 1
ATOM 647 C CA . LYS A 1 123 ? 36.108 76.898 34.273 1.00 37.25 86 LYS A CA 1
ATOM 648 C C . LYS A 1 123 ? 36.642 76.914 32.871 1.00 35.66 86 LYS A C 1
ATOM 649 O O . LYS A 1 123 ? 36.602 77.948 32.205 1.00 36.78 86 LYS A O 1
ATOM 655 N N . LEU A 1 124 ? 37.176 75.788 32.395 1.00 35.06 87 LEU A N 1
ATOM 656 C CA . LEU A 1 124 ? 37.813 75.803 31.081 1.00 35.73 87 LEU A CA 1
ATOM 657 C C . LEU A 1 124 ? 36.885 76.139 29.905 1.00 33.27 87 LEU A C 1
ATOM 658 O O . LEU A 1 124 ? 37.327 76.739 28.953 1.00 31.62 87 LEU A O 1
ATOM 663 N N . PRO A 1 125 ? 35.648 75.669 29.922 1.00 34.93 88 PRO A N 1
ATOM 664 C CA . PRO A 1 125 ? 34.897 75.933 28.671 1.00 40.16 88 PRO A CA 1
ATOM 665 C C . PRO A 1 125 ? 34.723 77.438 28.360 1.00 43.37 88 PRO A C 1
ATOM 666 O O . PRO A 1 125 ? 34.694 77.838 27.187 1.00 46.47 88 PRO A O 1
ATOM 670 N N . ASP A 1 126 ? 34.722 78.273 29.403 1.00 42.78 89 ASP A N 1
ATOM 671 C CA . ASP A 1 126 ? 34.482 79.718 29.247 1.00 46.62 89 ASP A CA 1
ATOM 672 C C . ASP A 1 126 ? 35.722 80.561 28.990 1.00 49.45 89 ASP A C 1
ATOM 673 O O . ASP A 1 126 ? 35.606 81.736 28.698 1.00 53.96 89 ASP A O 1
ATOM 678 N N . VAL A 1 127 ? 36.913 79.976 29.036 1.00 45.80 90 VAL A N 1
ATOM 679 C CA . VAL A 1 127 ? 38.147 80.747 28.841 1.00 44.04 90 VAL A CA 1
ATOM 680 C C . VAL A 1 127 ? 38.292 81.357 27.429 1.00 47.26 90 VAL A C 1
ATOM 681 O O . VAL A 1 127 ? 38.158 80.652 26.398 1.00 41.96 90 VAL A O 1
ATOM 685 N N . PRO A 1 128 ? 38.578 82.678 27.364 1.00 49.29 91 PRO A N 1
ATOM 686 C CA . PRO A 1 128 ? 38.856 83.280 26.058 1.00 49.58 91 PRO A CA 1
ATOM 687 C C . PRO A 1 128 ? 40.202 82.863 25.484 1.00 49.95 91 PRO A C 1
ATOM 688 O O . PRO A 1 128 ? 41.206 83.590 25.610 1.00 49.47 91 PRO A O 1
ATOM 692 N N . MET A 1 129 ? 40.211 81.687 24.856 1.00 48.98 92 MET A N 1
ATOM 693 C CA . MET A 1 129 ? 41.393 81.187 24.104 1.00 46.04 92 MET A CA 1
ATOM 694 C C . MET A 1 129 ? 40.947 80.178 23.060 1.00 39.79 92 MET A C 1
ATOM 695 O O . MET A 1 129 ? 39.824 79.683 23.134 1.00 42.78 92 MET A O 1
ATOM 700 N N . ASP A 1 130 ? 41.841 79.840 22.136 1.00 44.52 93 ASP A N 1
ATOM 701 C CA . ASP A 1 130 ? 41.559 78.866 21.080 1.00 44.77 93 ASP A CA 1
ATOM 702 C C . ASP A 1 130 ? 40.897 77.605 21.635 1.00 46.70 93 ASP A C 1
ATOM 703 O O . ASP A 1 130 ? 41.300 77.074 22.676 1.00 41.48 93 ASP A O 1
ATOM 708 N N . GLU A 1 131 ? 39.853 77.160 20.943 1.00 41.43 94 GLU A N 1
ATOM 709 C CA . GLU A 1 131 ? 39.125 75.936 21.262 1.00 44.63 94 GLU A CA 1
ATOM 710 C C . GLU A 1 131 ? 40.037 74.660 21.361 1.00 37.90 94 GLU A C 1
ATOM 711 O O . GLU A 1 131 ? 39.851 73.820 22.220 1.00 38.10 94 GLU A O 1
ATOM 717 N N . SER A 1 132 ? 40.981 74.537 20.452 1.00 33.54 95 SER A N 1
ATOM 718 C CA . SER A 1 132 ? 41.990 73.475 20.496 1.00 36.85 95 SER A CA 1
ATOM 719 C C . SER A 1 132 ? 42.772 73.478 21.836 1.00 34.34 95 SER A C 1
ATOM 720 O O . SER A 1 132 ? 43.127 72.414 22.313 1.00 35.66 95 SER A O 1
ATOM 723 N N . GLN A 1 133 ? 42.983 74.637 22.466 1.00 33.93 96 GLN A N 1
ATOM 724 C CA . GLN A 1 133 ? 43.635 74.665 23.787 1.00 35.15 96 GLN A CA 1
ATOM 725 C C . GLN A 1 133 ? 42.680 74.303 24.905 1.00 33.00 96 GLN A C 1
ATOM 726 O O . GLN A 1 133 ? 43.069 73.602 25.848 1.00 31.22 96 GLN A O 1
ATOM 732 N N . ILE A 1 134 ? 41.410 74.748 24.834 1.00 28.84 97 ILE A N 1
ATOM 733 C CA . ILE A 1 134 ? 40.414 74.234 25.779 1.00 31.78 97 ILE A CA 1
ATOM 734 C C . ILE A 1 134 ? 40.349 72.701 25.725 1.00 28.10 97 ILE A C 1
ATOM 735 O O . ILE A 1 134 ? 40.218 72.009 26.760 1.00 33.83 97 ILE A O 1
ATOM 740 N N . MET A 1 135 ? 40.384 72.163 24.514 1.00 28.95 98 MET A N 1
ATOM 741 C CA . MET A 1 135 ? 40.299 70.728 24.337 1.00 27.85 98 MET A CA 1
ATOM 742 C C . MET A 1 135 ? 41.562 70.040 24.994 1.00 25.46 98 MET A C 1
ATOM 743 O O . MET A 1 135 ? 41.431 69.101 25.770 1.00 26.79 98 MET A O 1
ATOM 748 N N . ARG A 1 136 ? 42.739 70.529 24.662 1.00 24.54 99 ARG A N 1
ATOM 749 C CA . ARG A 1 136 ? 43.981 69.945 25.247 1.00 25.16 99 ARG A CA 1
ATOM 750 C C . ARG A 1 136 ? 43.964 70.054 26.760 1.00 27.65 99 ARG A C 1
ATOM 751 O O . ARG A 1 136 ? 44.132 69.051 27.464 1.00 27.66 99 ARG A O 1
ATOM 759 N N . PHE A 1 137 ? 43.750 71.268 27.284 1.00 27.81 100 PHE A N 1
ATOM 760 C CA . PHE A 1 137 ? 43.815 71.470 28.746 1.00 26.35 100 PHE A CA 1
ATOM 761 C C . PHE A 1 137 ? 42.808 70.591 29.412 1.00 26.81 100 PHE A C 1
ATOM 762 O O . PHE A 1 137 ? 43.048 70.030 30.447 1.00 25.85 100 PHE A O 1
ATOM 770 N N . THR A 1 138 ? 41.632 70.443 28.786 1.00 25.61 101 THR A N 1
ATOM 771 C CA . THR A 1 138 ? 40.578 69.657 29.386 1.00 25.75 101 THR A CA 1
ATOM 772 C C . THR A 1 138 ? 40.972 68.192 29.465 1.00 23.95 101 THR A C 1
ATOM 773 O O . THR A 1 138 ? 40.751 67.536 30.481 1.00 25.23 101 THR A O 1
ATOM 777 N N . ALA A 1 139 ? 41.544 67.694 28.382 1.00 26.21 102 ALA A N 1
ATOM 778 C CA . ALA A 1 139 ? 42.045 66.302 28.361 1.00 27.96 102 ALA A CA 1
ATOM 779 C C . ALA A 1 139 ? 43.156 66.081 29.413 1.00 25.88 102 ALA A C 1
ATOM 780 O O . ALA A 1 139 ? 43.184 65.050 30.090 1.00 25.15 102 ALA A O 1
ATOM 782 N N . GLU A 1 140 ? 44.079 67.025 29.505 1.00 25.84 103 GLU A N 1
ATOM 783 C CA . GLU A 1 140 ? 45.176 66.872 30.541 1.00 25.01 103 GLU A CA 1
ATOM 784 C C . GLU A 1 140 ? 44.634 66.835 31.963 1.00 24.37 103 GLU A C 1
ATOM 785 O O . GLU A 1 140 ? 45.096 66.057 32.810 1.00 21.60 103 GLU A O 1
ATOM 791 N N . THR A 1 141 ? 43.580 67.628 32.220 1.00 23.15 104 THR A N 1
ATOM 792 C CA . THR A 1 141 ? 42.966 67.684 33.546 1.00 24.74 104 THR A CA 1
ATOM 793 C C . THR A 1 141 ? 42.292 66.400 33.906 1.00 24.94 104 THR A C 1
ATOM 794 O O . THR A 1 141 ? 42.418 65.923 35.033 1.00 24.88 104 THR A O 1
ATOM 798 N N . LYS A 1 142 ? 41.604 65.804 32.927 1.00 25.26 105 LYS A N 1
ATOM 799 C CA . LYS A 1 142 ? 40.966 64.513 33.123 1.00 25.95 105 LYS A CA 1
ATOM 800 C C . LYS A 1 142 ? 42.003 63.397 33.366 1.00 21.25 105 LYS A C 1
ATOM 801 O O . LYS A 1 142 ? 41.811 62.562 34.240 1.00 23.84 105 LYS A O 1
ATOM 807 N N . ALA A 1 143 ? 43.090 63.441 32.597 1.00 23.19 106 ALA A N 1
ATOM 808 C CA . ALA A 1 143 ? 44.172 62.426 32.725 1.00 21.70 106 ALA A CA 1
ATOM 809 C C . ALA A 1 143 ? 44.739 62.489 34.140 1.00 19.68 106 ALA A C 1
ATOM 810 O O . ALA A 1 143 ? 45.002 61.442 34.789 1.00 21.47 106 ALA A O 1
ATOM 812 N N . LEU A 1 144 ? 44.890 63.700 34.652 1.00 22.33 107 LEU A N 1
ATOM 813 C CA . LEU A 1 144 ? 45.419 63.921 36.027 1.00 22.90 107 LEU A CA 1
ATOM 814 C C . LEU A 1 144 ? 44.471 63.453 37.088 1.00 23.06 107 LEU A C 1
ATOM 815 O O . LEU A 1 144 ? 44.857 62.785 38.016 1.00 22.40 107 LEU A O 1
ATOM 820 N N . ARG A 1 145 ? 43.169 63.761 36.913 1.00 25.95 108 ARG A N 1
ATOM 821 C CA . ARG A 1 145 ? 42.209 63.289 37.854 1.00 24.28 108 ARG A CA 1
ATOM 822 C C . ARG A 1 145 ? 42.217 61.764 37.890 1.00 23.29 108 ARG A C 1
ATOM 823 O O . ARG A 1 145 ? 42.152 61.158 38.963 1.00 26.87 108 ARG A O 1
ATOM 831 N N . ALA A 1 146 ? 42.333 61.137 36.728 1.00 25.84 109 ALA A N 1
ATOM 832 C CA . ALA A 1 146 ? 42.383 59.694 36.670 1.00 23.71 109 ALA A CA 1
ATOM 833 C C . ALA A 1 146 ? 43.588 59.110 37.425 1.00 22.50 109 ALA A C 1
ATOM 834 O O . ALA A 1 146 ? 43.479 58.147 38.164 1.00 23.50 109 ALA A O 1
ATOM 836 N N . LEU A 1 147 ? 44.730 59.738 37.184 1.00 22.58 110 LEU A N 1
ATOM 837 C CA . LEU A 1 147 ? 46.010 59.330 37.835 1.00 21.73 110 LEU A CA 1
ATOM 838 C C . LEU A 1 147 ? 45.851 59.402 39.334 1.00 21.41 110 LEU A C 1
ATOM 839 O O . LEU A 1 147 ? 46.237 58.493 40.030 1.00 23.81 110 LEU A O 1
ATOM 844 N N . TYR A 1 148 ? 45.296 60.521 39.853 1.00 24.17 111 TYR A N 1
ATOM 845 C CA . TYR A 1 148 ? 45.214 60.725 41.300 1.00 24.05 111 TYR A CA 1
ATOM 846 C C . TYR A 1 148 ? 44.192 59.810 41.957 1.00 23.76 111 TYR A C 1
ATOM 847 O O . TYR A 1 148 ? 44.440 59.236 42.990 1.00 21.79 111 TYR A O 1
ATOM 856 N N . TYR A 1 149 ? 43.067 59.563 41.259 1.00 26.01 112 TYR A N 1
ATOM 857 C CA . TYR A 1 149 ? 42.151 58.568 41.736 1.00 23.79 112 TYR A CA 1
ATOM 858 C C . TYR A 1 149 ? 42.728 57.142 41.703 1.00 21.51 112 TYR A C 1
ATOM 859 O O . TYR A 1 149 ? 42.503 56.345 42.617 1.00 25.07 112 TYR A O 1
ATOM 868 N N . PHE A 1 150 ? 43.534 56.832 40.708 1.00 23.01 113 PHE A N 1
ATOM 869 C CA . PHE A 1 150 ? 44.212 55.555 40.653 1.00 21.93 113 PHE A CA 1
ATOM 870 C C . PHE A 1 150 ? 45.175 55.384 41.842 1.00 23.23 113 PHE A C 1
ATOM 871 O O . PHE A 1 150 ? 45.206 54.332 42.506 1.00 21.98 113 PHE A O 1
ATOM 879 N N . ASN A 1 151 ? 45.938 56.440 42.147 1.00 24.23 114 ASN A N 1
ATOM 880 C CA . ASN A 1 151 ? 46.753 56.463 43.403 1.00 23.51 114 ASN A CA 1
ATOM 881 C C . ASN A 1 151 ? 45.921 56.179 44.646 1.00 21.40 114 ASN A C 1
ATOM 882 O O . ASN A 1 151 ? 46.258 55.311 45.460 1.00 23.04 114 ASN A O 1
ATOM 887 N N . LEU A 1 152 ? 44.782 56.830 44.751 1.00 22.83 115 LEU A N 1
ATOM 888 C CA . LEU A 1 152 ? 43.922 56.600 45.965 1.00 24.42 115 LEU A CA 1
ATOM 889 C C . LEU A 1 152 ? 43.328 55.210 46.018 1.00 23.31 115 LEU A C 1
ATOM 890 O O . LEU A 1 152 ? 43.274 54.568 47.074 1.00 23.42 115 LEU A O 1
ATOM 895 N N . VAL A 1 153 ? 42.860 54.703 44.893 1.00 26.85 116 VAL A N 1
ATOM 896 C CA . VAL A 1 153 ? 42.263 53.393 44.947 1.00 28.87 116 VAL A CA 1
ATOM 897 C C . VAL A 1 153 ? 43.293 52.315 45.257 1.00 26.61 116 VAL A C 1
ATOM 898 O O . VAL A 1 153 ? 43.041 51.382 46.023 1.00 26.25 116 VAL A O 1
ATOM 902 N N . ASN A 1 154 ? 44.493 52.428 44.685 1.00 25.90 117 ASN A N 1
ATOM 903 C CA . ASN A 1 154 ? 45.532 51.480 44.999 1.00 23.34 117 ASN A CA 1
ATOM 904 C C . ASN A 1 154 ? 45.963 51.524 46.481 1.00 23.38 117 ASN A C 1
ATOM 905 O O . ASN A 1 154 ? 46.239 50.526 47.068 1.00 25.24 117 ASN A O 1
ATOM 910 N N . MET A 1 155 ? 46.060 52.707 47.081 1.00 22.41 118 MET A N 1
ATOM 911 C CA . MET A 1 155 ? 46.520 52.756 48.446 1.00 23.83 118 MET A CA 1
ATOM 912 C C . MET A 1 155 ? 45.368 52.406 49.420 1.00 25.44 118 MET A C 1
ATOM 913 O O . MET A 1 155 ? 45.588 51.712 50.385 1.00 24.68 118 MET A O 1
ATOM 918 N N . PHE A 1 156 ? 44.203 52.992 49.199 1.00 26.93 119 PHE A N 1
ATOM 919 C CA . PHE A 1 156 ? 43.122 52.958 50.196 1.00 27.03 119 PHE A CA 1
ATOM 920 C C . PHE A 1 156 ? 41.886 52.112 49.835 1.00 31.46 119 PHE A C 1
ATOM 921 O O . PHE A 1 156 ? 41.190 51.654 50.739 1.00 31.04 119 PHE A O 1
ATOM 929 N N . ARG A 1 157 ? 41.644 51.926 48.533 1.00 28.84 120 ARG A N 1
ATOM 930 C CA . ARG A 1 157 ? 40.599 51.034 47.894 1.00 31.23 120 ARG A CA 1
ATOM 931 C C . ARG A 1 157 ? 39.178 51.589 48.001 1.00 35.36 120 ARG A C 1
ATOM 932 O O . ARG A 1 157 ? 38.462 51.637 47.005 1.00 33.01 120 ARG A O 1
ATOM 940 N N . ASN A 1 158 ? 38.837 52.071 49.193 1.00 31.40 121 ASN A N 1
ATOM 941 C CA . ASN A 1 158 ? 37.485 52.528 49.493 1.00 33.21 121 ASN A CA 1
ATOM 942 C C . ASN A 1 158 ? 37.447 54.047 49.753 1.00 29.35 121 ASN A C 1
ATOM 943 O O . ASN A 1 158 ? 37.709 54.485 50.865 1.00 34.19 121 ASN A O 1
ATOM 948 N N . VAL A 1 159 ? 37.096 54.812 48.735 1.00 26.96 122 VAL A N 1
ATOM 949 C CA . VAL A 1 159 ? 37.194 56.247 48.788 1.00 31.96 122 VAL A CA 1
ATOM 950 C C . VAL A 1 159 ? 35.980 56.927 48.163 1.00 32.55 122 VAL A C 1
ATOM 951 O O . VAL A 1 159 ? 35.364 56.383 47.236 1.00 33.00 122 VAL A O 1
ATOM 955 N N . PRO A 1 160 ? 35.670 58.145 48.611 1.00 33.38 123 PRO A N 1
ATOM 956 C CA . PRO A 1 160 ? 34.565 58.830 47.965 1.00 34.40 123 PRO A CA 1
ATOM 957 C C . PRO A 1 160 ? 34.892 59.249 46.577 1.00 36.52 123 PRO A C 1
ATOM 958 O O . PRO A 1 160 ? 36.004 59.691 46.307 1.00 34.33 123 PRO A O 1
ATOM 962 N N . LEU A 1 161 ? 33.910 59.096 45.694 1.00 34.05 124 LEU A N 1
ATOM 963 C CA . LEU A 1 161 ? 34.036 59.511 44.327 1.00 32.45 124 LEU A CA 1
ATOM 964 C C . LEU A 1 161 ? 33.452 60.881 44.125 1.00 37.06 124 LEU A C 1
ATOM 965 O O . LEU A 1 161 ? 32.218 61.081 44.148 1.00 36.67 124 LEU A O 1
ATOM 970 N N . ILE A 1 162 ? 34.333 61.860 43.973 1.00 32.17 125 ILE A N 1
ATOM 971 C CA . ILE A 1 162 ? 33.942 63.272 43.817 1.00 34.02 125 ILE A CA 1
ATOM 972 C C . ILE A 1 162 ? 34.439 63.806 42.495 1.00 34.21 125 ILE A C 1
ATOM 973 O O . ILE A 1 162 ? 35.662 63.862 42.245 1.00 37.14 125 ILE A O 1
ATOM 978 N N . THR A 1 163 ? 33.513 64.233 41.644 1.00 32.06 126 THR A N 1
ATOM 979 C CA . THR A 1 163 ? 33.856 64.698 40.304 1.00 32.25 126 THR A CA 1
ATOM 980 C C . THR A 1 163 ? 33.407 66.127 39.982 1.00 39.49 126 THR A C 1
ATOM 981 O O . THR A 1 163 ? 33.640 66.612 38.890 1.00 40.88 126 THR A O 1
ATOM 985 N N . GLU A 1 164 ? 32.748 66.799 40.933 1.00 42.22 127 GLU A N 1
ATOM 986 C CA . GLU A 1 164 ? 32.287 68.168 40.745 1.00 41.73 127 GLU A CA 1
ATOM 987 C C . GLU A 1 164 ? 32.535 69.009 41.999 1.00 35.82 127 GLU A C 1
ATOM 988 O O . GLU A 1 164 ? 32.615 68.470 43.090 1.00 37.28 127 GLU A O 1
ATOM 994 N N . PRO A 1 165 ? 32.662 70.333 41.859 1.00 36.71 128 PRO A N 1
ATOM 995 C CA . PRO A 1 165 ? 32.830 71.112 43.100 1.00 40.96 128 PRO A CA 1
ATOM 996 C C . PRO A 1 165 ? 31.705 70.828 44.124 1.00 45.61 128 PRO A C 1
ATOM 997 O O . PRO A 1 165 ? 30.521 70.740 43.744 1.00 44.60 128 PRO A O 1
ATOM 1001 N N . LEU A 1 166 ? 32.062 70.575 45.376 1.00 44.32 129 LEU A N 1
ATOM 1002 C CA . LEU A 1 166 ? 31.043 70.175 46.342 1.00 56.61 129 LEU A CA 1
ATOM 1003 C C . LEU A 1 166 ? 30.408 71.466 46.936 1.00 60.63 129 LEU A C 1
ATOM 1004 O O . LEU A 1 166 ? 31.096 72.468 47.141 1.00 48.82 129 LEU A O 1
ATOM 1006 N N . GLU A 1 167 ? 29.093 71.467 47.156 1.00 68.71 130 GLU A N 1
ATOM 1007 C CA . GLU A 1 167 ? 28.480 72.517 47.971 1.00 67.37 130 GLU A CA 1
ATOM 1008 C C . GLU A 1 167 ? 28.978 72.250 49.421 1.00 73.03 130 GLU A C 1
ATOM 1009 O O . GLU A 1 167 ? 29.367 71.108 49.749 1.00 70.49 130 GLU A O 1
ATOM 1011 N N . PRO A 1 168 ? 29.022 73.288 50.284 1.00 71.50 131 PRO A N 1
ATOM 1012 C CA . PRO A 1 168 ? 29.523 73.114 51.681 1.00 72.46 131 PRO A CA 1
ATOM 1013 C C . PRO A 1 168 ? 28.890 71.947 52.464 1.00 73.17 131 PRO A C 1
ATOM 1014 O O . PRO A 1 168 ? 29.517 71.386 53.370 1.00 71.46 131 PRO A O 1
ATOM 1018 N N . SER A 1 169 ? 27.667 71.586 52.067 1.00 81.39 132 SER A N 1
ATOM 1019 C CA . SER A 1 169 ? 26.891 70.471 52.634 1.00 83.34 132 SER A CA 1
ATOM 1020 C C . SER A 1 169 ? 27.112 69.085 51.961 1.00 91.59 132 SER A C 1
ATOM 1021 O O . SER A 1 169 ? 27.207 68.070 52.666 1.00 96.11 132 SER A O 1
ATOM 1024 N N . GLU A 1 170 ? 27.151 69.025 50.621 1.00 92.02 133 GLU A N 1
ATOM 1025 C CA . GLU A 1 170 ? 27.634 67.814 49.916 1.00 80.60 133 GLU A CA 1
ATOM 1026 C C . GLU A 1 170 ? 28.931 67.323 50.610 1.00 74.76 133 GLU A C 1
ATOM 1027 O O . GLU A 1 170 ? 29.019 66.158 51.033 1.00 66.97 133 GLU A O 1
ATOM 1029 N N . PHE A 1 171 ? 29.879 68.250 50.797 1.00 72.60 134 PHE A N 1
ATOM 1030 C CA . PHE A 1 171 ? 31.249 67.951 51.280 1.00 72.15 134 PHE A CA 1
ATOM 1031 C C . PHE A 1 171 ? 31.347 66.942 52.434 1.00 64.85 134 PHE A C 1
ATOM 1032 O O . PHE A 1 171 ? 31.946 65.900 52.271 1.00 60.96 134 PHE A O 1
ATOM 1034 N N . ASN A 1 172 ? 30.774 67.257 53.599 1.00 73.39 135 ASN A N 1
ATOM 1035 C CA . ASN A 1 172 ? 30.973 66.436 54.807 1.00 69.40 135 ASN A CA 1
ATOM 1036 C C . ASN A 1 172 ? 30.140 65.145 54.864 1.00 70.46 135 ASN A C 1
ATOM 1037 O O . ASN A 1 172 ? 30.283 64.350 55.801 1.00 72.56 135 ASN A O 1
ATOM 1038 N N . SER A 1 173 ? 29.295 64.924 53.857 1.00 66.30 136 SER A N 1
ATOM 1039 C CA . SER A 1 173 ? 28.333 63.816 53.862 1.00 63.79 136 SER A CA 1
ATOM 1040 C C . SER A 1 173 ? 28.525 62.765 52.748 1.00 62.65 136 SER A C 1
ATOM 1041 O O . SER A 1 173 ? 27.788 61.796 52.704 1.00 54.32 136 SER A O 1
ATOM 1044 N N . VAL A 1 174 ? 29.506 62.926 51.862 1.00 55.80 137 VAL A N 1
ATOM 1045 C CA . VAL A 1 174 ? 29.697 61.962 50.766 1.00 50.73 137 VAL A CA 1
ATOM 1046 C C . VAL A 1 174 ? 30.137 60.590 51.277 1.00 44.18 137 VAL A C 1
ATOM 1047 O O . VAL A 1 174 ? 30.861 60.500 52.277 1.00 51.56 137 VAL A O 1
ATOM 1051 N N . LEU A 1 175 ? 29.682 59.529 50.615 1.00 40.37 138 LEU A N 1
ATOM 1052 C CA . LEU A 1 175 ? 30.019 58.141 50.996 1.00 40.19 138 LEU A CA 1
ATOM 1053 C C . LEU A 1 175 ? 31.162 57.555 50.125 1.00 39.69 138 LEU A C 1
ATOM 1054 O O . LEU A 1 175 ? 31.327 57.931 48.975 1.00 38.80 138 LEU A O 1
ATOM 1059 N N . GLN A 1 176 ? 31.859 56.572 50.668 1.00 36.71 139 GLN A N 1
ATOM 1060 C CA . GLN A 1 176 ? 32.808 55.786 49.892 1.00 40.05 139 GLN A CA 1
ATOM 1061 C C . GLN A 1 176 ? 32.124 55.111 48.722 1.00 42.46 139 GLN A C 1
ATOM 1062 O O . GLN A 1 176 ? 31.010 54.593 48.860 1.00 41.90 139 GLN A O 1
ATOM 1068 N N . ALA A 1 177 ? 32.786 55.078 47.578 1.00 32.92 140 ALA A N 1
ATOM 1069 C CA . ALA A 1 177 ? 32.285 54.329 46.443 1.00 38.34 140 ALA A CA 1
ATOM 1070 C C . ALA A 1 177 ? 32.859 52.926 46.397 1.00 39.95 140 ALA A C 1
ATOM 1071 O O . ALA A 1 177 ? 33.898 52.661 47.009 1.00 40.99 140 ALA A O 1
ATOM 1073 N N . ASP A 1 178 ? 32.185 52.007 45.692 1.00 40.87 141 ASP A N 1
ATOM 1074 C CA . ASP A 1 178 ? 32.786 50.689 45.438 1.00 44.60 141 ASP A CA 1
ATOM 1075 C C . ASP A 1 178 ? 34.021 50.933 44.545 1.00 36.53 141 ASP A C 1
ATOM 1076 O O . ASP A 1 178 ? 33.972 51.791 43.686 1.00 36.52 141 ASP A O 1
ATOM 1081 N N . PRO A 1 179 ? 35.118 50.194 44.754 1.00 33.80 142 PRO A N 1
ATOM 1082 C CA . PRO A 1 179 ? 36.250 50.452 43.839 1.00 38.50 142 PRO A CA 1
ATOM 1083 C C . PRO A 1 179 ? 35.882 50.422 42.342 1.00 37.51 142 PRO A C 1
ATOM 1084 O O . PRO A 1 179 ? 36.437 51.186 41.539 1.00 33.99 142 PRO A O 1
ATOM 1088 N N . SER A 1 180 ? 34.930 49.567 41.938 1.00 36.70 143 SER A N 1
ATOM 1089 C CA . SER A 1 180 ? 34.642 49.465 40.506 1.00 35.76 143 SER A CA 1
ATOM 1090 C C . SER A 1 180 ? 34.049 50.729 39.960 1.00 33.94 143 SER A C 1
ATOM 1091 O O . SER A 1 180 ? 34.206 51.014 38.798 1.00 33.96 143 SER A O 1
ATOM 1094 N N . ALA A 1 181 ? 33.352 51.513 40.794 1.00 34.51 144 ALA A N 1
ATOM 1095 C CA . ALA A 1 181 ? 32.846 52.780 40.305 1.00 34.71 144 ALA A CA 1
ATOM 1096 C C . ALA A 1 181 ? 34.013 53.748 40.082 1.00 32.23 144 ALA A C 1
ATOM 1097 O O . ALA A 1 181 ? 34.009 54.607 39.175 1.00 30.25 144 ALA A O 1
ATOM 1099 N N . VAL A 1 182 ? 34.983 53.640 40.974 1.00 30.86 145 VAL A N 1
ATOM 1100 C CA . VAL A 1 182 ? 36.137 54.552 40.892 1.00 30.77 145 VAL A CA 1
ATOM 1101 C C . VAL A 1 182 ? 36.925 54.206 39.637 1.00 26.10 145 VAL A C 1
ATOM 1102 O O . VAL A 1 182 ? 37.206 55.055 38.807 1.00 29.49 145 VAL A O 1
ATOM 1106 N N . TYR A 1 183 ? 37.124 52.928 39.418 1.00 26.90 146 TYR A N 1
ATOM 1107 C CA . TYR A 1 183 ? 37.663 52.463 38.132 1.00 26.86 146 TYR A CA 1
ATOM 1108 C C . TYR A 1 183 ? 36.903 52.857 36.904 1.00 28.55 146 TYR A C 1
ATOM 1109 O O . TYR A 1 183 ? 37.493 53.198 35.898 1.00 26.59 146 TYR A O 1
ATOM 1118 N N . THR A 1 184 ? 35.571 52.809 36.939 1.00 29.68 147 THR A N 1
ATOM 1119 C CA . THR A 1 184 ? 34.831 53.298 35.814 1.00 29.49 147 THR A CA 1
ATOM 1120 C C . THR A 1 184 ? 35.097 54.761 35.538 1.00 28.54 147 THR A C 1
ATOM 1121 O O . THR A 1 184 ? 35.175 55.139 34.367 1.00 29.24 147 THR A O 1
ATOM 1125 N N . GLN A 1 185 ? 35.235 55.596 36.584 1.00 28.87 148 GLN A N 1
ATOM 1126 C CA . GLN A 1 185 ? 35.528 57.009 36.389 1.00 29.58 148 GLN A CA 1
ATOM 1127 C C . GLN A 1 185 ? 36.982 57.168 35.811 1.00 26.40 148 GLN A C 1
ATOM 1128 O O . GLN A 1 185 ? 37.199 57.984 34.948 1.00 26.05 148 GLN A O 1
ATOM 1134 N N . ILE A 1 186 ? 37.899 56.343 36.290 1.00 29.42 149 ILE A N 1
ATOM 1135 C CA . ILE A 1 186 ? 39.329 56.453 35.861 1.00 25.63 149 ILE A CA 1
ATOM 1136 C C . ILE A 1 186 ? 39.347 56.186 34.366 1.00 27.57 149 ILE A C 1
ATOM 1137 O O . ILE A 1 186 ? 39.867 56.954 33.601 1.00 23.91 149 ILE A O 1
ATOM 1142 N N . GLU A 1 187 ? 38.712 55.101 33.938 1.00 29.72 150 GLU A N 1
ATOM 1143 C CA . GLU A 1 187 ? 38.715 54.736 32.529 1.00 28.36 150 GLU A CA 1
ATOM 1144 C C . GLU A 1 187 ? 38.033 55.750 31.662 1.00 29.77 150 GLU A C 1
ATOM 1145 O O . GLU A 1 187 ? 38.434 55.988 30.527 1.00 30.26 150 GLU A O 1
ATOM 1151 N N . GLN A 1 188 ? 36.946 56.334 32.174 1.00 31.96 151 GLN A N 1
ATOM 1152 C CA . GLN A 1 188 ? 36.209 57.290 31.393 1.00 31.15 151 GLN A CA 1
ATOM 1153 C C . GLN A 1 188 ? 37.013 58.521 31.172 1.00 29.56 151 GLN A C 1
ATOM 1154 O O . GLN A 1 188 ? 37.075 59.028 30.077 1.00 28.52 151 GLN A O 1
ATOM 1160 N N . ASP A 1 189 ? 37.588 59.043 32.261 1.00 29.61 152 ASP A N 1
ATOM 1161 C CA . ASP A 1 189 ? 38.494 60.166 32.180 1.00 29.48 152 ASP A CA 1
ATOM 1162 C C . ASP A 1 189 ? 39.592 59.911 31.160 1.00 24.52 152 ASP A C 1
ATOM 1163 O O . ASP A 1 189 ? 39.805 60.716 30.277 1.00 23.85 152 ASP A O 1
ATOM 1168 N N . LEU A 1 190 ? 40.263 58.742 31.224 1.00 28.05 153 LEU A N 1
ATOM 1169 C CA . LEU A 1 190 ? 41.359 58.521 30.281 1.00 26.61 153 LEU A CA 1
ATOM 1170 C C . LEU A 1 190 ? 40.848 58.304 28.850 1.00 29.05 153 LEU A C 1
ATOM 1171 O O . LEU A 1 190 ? 41.477 58.774 27.899 1.00 27.08 153 LEU A O 1
ATOM 1176 N N . ASN A 1 191 ? 39.716 57.610 28.706 1.00 31.10 154 ASN A N 1
ATOM 1177 C CA . ASN A 1 191 ? 39.094 57.439 27.352 1.00 31.25 154 ASN A CA 1
ATOM 1178 C C . ASN A 1 191 ? 38.684 58.754 26.730 1.00 32.50 154 ASN A C 1
ATOM 1179 O O . ASN A 1 191 ? 38.930 58.939 25.545 1.00 30.28 154 ASN A O 1
ATOM 1184 N N . GLU A 1 192 ? 38.191 59.713 27.528 1.00 31.41 155 GLU A N 1
ATOM 1185 C CA . GLU A 1 192 ? 37.883 61.039 26.990 1.00 31.74 155 GLU A CA 1
ATOM 1186 C C . GLU A 1 192 ? 39.108 61.874 26.638 1.00 30.73 155 GLU A C 1
ATOM 1187 O O . GLU A 1 192 ? 39.099 62.689 25.725 1.00 27.57 155 GLU A O 1
ATOM 1193 N N . ALA A 1 193 ? 40.210 61.658 27.364 1.00 32.27 156 ALA A N 1
ATOM 1194 C CA . ALA A 1 193 ? 41.452 62.379 27.091 1.00 26.41 156 ALA A CA 1
ATOM 1195 C C . ALA A 1 193 ? 42.138 61.879 25.858 1.00 26.69 156 ALA A C 1
ATOM 1196 O O . ALA A 1 193 ? 42.650 62.637 25.055 1.00 25.99 156 ALA A O 1
ATOM 1198 N N . ILE A 1 194 ? 42.207 60.560 25.731 1.00 28.85 157 ILE A N 1
ATOM 1199 C CA . ILE A 1 194 ? 42.883 59.958 24.595 1.00 27.42 157 ILE A CA 1
ATOM 1200 C C . ILE A 1 194 ? 42.188 60.362 23.301 1.00 29.21 157 ILE A C 1
ATOM 1201 O O . ILE A 1 194 ? 40.993 60.287 23.225 1.00 28.70 157 ILE A O 1
ATOM 1206 N N . GLY A 1 195 ? 42.928 60.859 22.342 1.00 28.03 158 GLY A N 1
ATOM 1207 C CA . GLY A 1 195 ? 42.398 61.398 21.112 1.00 30.84 158 GLY A CA 1
ATOM 1208 C C . GLY A 1 195 ? 42.381 62.905 21.141 1.00 31.64 158 GLY A C 1
ATOM 1209 O O . GLY A 1 195 ? 42.397 63.518 20.110 1.00 32.29 158 GLY A O 1
ATOM 1210 N N . ASN A 1 196 ? 42.449 63.502 22.327 1.00 28.81 159 ASN A N 1
ATOM 1211 C CA . ASN A 1 196 ? 42.321 64.969 22.477 1.00 28.67 159 ASN A CA 1
ATOM 1212 C C . ASN A 1 196 ? 43.619 65.622 22.977 1.00 32.41 159 ASN A C 1
ATOM 1213 O O . ASN A 1 196 ? 43.609 66.786 23.349 1.00 33.41 159 ASN A O 1
ATOM 1218 N N . LEU A 1 197 ? 44.731 64.859 22.965 1.00 31.12 160 LEU A N 1
ATOM 1219 C CA . LEU A 1 197 ? 46.042 65.339 23.391 1.00 28.38 160 LEU A CA 1
ATOM 1220 C C . LEU A 1 197 ? 46.908 65.267 22.211 1.00 25.57 160 LEU A C 1
ATOM 1221 O O . LEU A 1 197 ? 46.583 64.583 21.259 1.00 26.65 160 LEU A O 1
ATOM 1226 N N . PRO A 1 198 ? 48.092 65.898 22.260 1.00 28.15 161 PRO A N 1
ATOM 1227 C CA . PRO A 1 198 ? 49.054 65.605 21.218 1.00 25.25 161 PRO A CA 1
ATOM 1228 C C . PRO A 1 198 ? 49.672 64.196 21.307 1.00 23.86 161 PRO A C 1
ATOM 1229 O O . PRO A 1 198 ? 49.662 63.595 22.361 1.00 26.21 161 PRO A O 1
ATOM 1233 N N . ASP A 1 199 ? 50.211 63.693 20.195 1.00 24.04 162 ASP A N 1
ATOM 1234 C CA . ASP A 1 199 ? 50.876 62.411 20.177 1.00 24.62 162 ASP A CA 1
ATOM 1235 C C . ASP A 1 199 ? 52.331 62.583 20.584 1.00 22.57 162 ASP A C 1
ATOM 1236 O O . ASP A 1 199 ? 52.863 61.726 21.301 1.00 24.01 162 ASP A O 1
ATOM 1241 N N . ILE A 1 200 ? 52.929 63.680 20.140 1.00 21.36 163 ILE A N 1
ATOM 1242 C CA . ILE A 1 200 ? 54.335 64.024 20.369 1.00 23.28 163 ILE A CA 1
ATOM 1243 C C . ILE A 1 200 ? 54.412 65.400 21.088 1.00 24.80 163 ILE A C 1
ATOM 1244 O O . ILE A 1 200 ? 53.836 66.392 20.624 1.00 23.78 163 ILE A O 1
ATOM 1249 N N . ILE A 1 201 ? 55.098 65.465 22.211 1.00 22.86 164 ILE A N 1
ATOM 1250 C CA . ILE A 1 201 ? 55.199 66.703 23.010 1.00 22.92 164 ILE A CA 1
ATOM 1251 C C . ILE A 1 201 ? 56.573 67.358 22.760 1.00 22.98 164 ILE A C 1
ATOM 1252 O O . ILE A 1 201 ? 57.609 66.692 22.653 1.00 22.69 164 ILE A O 1
ATOM 1257 N N . SER A 1 202 ? 56.598 68.665 22.592 1.00 23.76 165 SER A N 1
ATOM 1258 C CA . SER A 1 202 ? 57.846 69.360 22.320 1.00 22.84 165 SER A CA 1
ATOM 1259 C C . SER A 1 202 ? 58.729 69.332 23.600 1.00 21.42 165 SER A C 1
ATOM 1260 O O . SER A 1 202 ? 58.211 69.199 24.712 1.00 20.57 165 SER A O 1
ATOM 1263 N N . ASP A 1 203 ? 60.054 69.450 23.450 1.00 22.71 166 ASP A N 1
ATOM 1264 C CA . ASP A 1 203 ? 60.987 69.267 24.601 1.00 24.16 166 ASP A CA 1
ATOM 1265 C C . ASP A 1 203 ? 60.679 70.161 25.808 1.00 24.75 166 ASP A C 1
ATOM 1266 O O . ASP A 1 203 ? 60.686 69.690 26.942 1.00 24.66 166 ASP A O 1
ATOM 1271 N N . ASP A 1 204 ? 60.340 71.432 25.575 1.00 21.94 167 ASP A N 1
ATOM 1272 C CA . ASP A 1 204 ? 59.992 72.341 26.668 1.00 22.43 167 ASP A CA 1
ATOM 1273 C C . ASP A 1 204 ? 58.609 72.100 27.310 1.00 24.52 167 ASP A C 1
ATOM 1274 O O . ASP A 1 204 ? 58.302 72.724 28.334 1.00 23.98 167 ASP A O 1
ATOM 1279 N N . GLN A 1 205 ? 57.792 71.193 26.770 1.00 19.41 168 GLN A N 1
ATOM 1280 C CA . GLN A 1 205 ? 56.541 70.842 27.409 1.00 21.47 168 GLN A CA 1
ATOM 1281 C C . GLN A 1 205 ? 56.549 69.436 27.988 1.00 20.92 168 GLN A C 1
ATOM 1282 O O . GLN A 1 205 ? 55.552 68.966 28.504 1.00 22.85 168 GLN A O 1
ATOM 1288 N N . LYS A 1 206 ? 57.695 68.787 27.930 1.00 22.96 169 LYS A N 1
ATOM 1289 C CA . LYS A 1 206 ? 57.715 67.379 28.295 1.00 23.62 169 LYS A CA 1
ATOM 1290 C C . LYS A 1 206 ? 57.446 67.320 29.792 1.00 23.52 169 LYS A C 1
ATOM 1291 O O . LYS A 1 206 ? 57.840 68.217 30.545 1.00 23.83 169 LYS A O 1
ATOM 1297 N N . GLY A 1 207 ? 56.680 66.319 30.169 1.00 22.29 170 GLY A N 1
ATOM 1298 C CA . GLY A 1 207 ? 56.173 66.152 31.485 1.00 22.18 170 GLY A CA 1
ATOM 1299 C C . GLY A 1 207 ? 54.654 66.224 31.453 1.00 22.93 170 GLY A C 1
ATOM 1300 O O . GLY A 1 207 ? 53.987 65.736 32.349 1.00 24.49 170 GLY A O 1
ATOM 1301 N N . ARG A 1 208 ? 54.152 66.873 30.420 1.00 20.68 171 ARG A N 1
ATOM 1302 C CA . ARG A 1 208 ? 52.704 66.906 30.184 1.00 21.14 171 ARG A CA 1
ATOM 1303 C C . ARG A 1 208 ? 52.195 65.656 29.415 1.00 22.49 171 ARG A C 1
ATOM 1304 O O . ARG A 1 208 ? 52.917 65.021 28.663 1.00 19.58 171 ARG A O 1
ATOM 1312 N N . PHE A 1 209 ? 50.952 65.319 29.696 1.00 21.68 172 PHE A N 1
ATOM 1313 C CA . PHE A 1 209 ? 50.253 64.166 29.056 1.00 21.28 172 PHE A CA 1
ATOM 1314 C C . PHE A 1 209 ? 50.141 64.284 27.543 1.00 22.02 172 PHE A C 1
ATOM 1315 O O . PHE A 1 209 ? 49.968 65.377 26.966 1.00 21.93 172 PHE A O 1
ATOM 1323 N N . SER A 1 210 ? 50.363 63.133 26.905 1.00 23.14 173 SER A N 1
ATOM 1324 C CA . SER A 1 210 ? 50.213 62.934 25.452 1.00 22.17 173 SER A CA 1
ATOM 1325 C C . SER A 1 210 ? 49.287 61.748 25.275 1.00 20.72 173 SER A C 1
ATOM 1326 O O . SER A 1 210 ? 48.973 61.090 26.226 1.00 18.30 173 SER A O 1
ATOM 1329 N N . ASN A 1 211 ? 48.912 61.423 24.054 1.00 22.60 174 ASN A N 1
ATOM 1330 C CA . ASN A 1 211 ? 48.047 60.248 23.865 1.00 24.50 174 ASN A CA 1
ATOM 1331 C C . ASN A 1 211 ? 48.757 59.002 24.273 1.00 22.44 174 ASN A C 1
ATOM 1332 O O . ASN A 1 211 ? 48.125 58.123 24.809 1.00 23.92 174 ASN A O 1
ATOM 1337 N N . GLY A 1 212 ? 50.074 58.962 24.057 1.00 21.22 175 GLY A N 1
ATOM 1338 C CA . GLY A 1 212 ? 50.870 57.856 24.486 1.00 22.37 175 GLY A CA 1
ATOM 1339 C C . GLY A 1 212 ? 50.935 57.588 25.966 1.00 21.49 175 GLY A C 1
ATOM 1340 O O . GLY A 1 212 ? 50.768 56.420 26.374 1.00 21.38 175 GLY A O 1
ATOM 1341 N N . SER A 1 213 ? 51.140 58.646 26.807 1.00 19.76 176 SER A N 1
ATOM 1342 C CA . SER A 1 213 ? 51.241 58.377 28.220 1.00 20.18 176 SER A CA 1
ATOM 1343 C C . SER A 1 213 ? 49.852 58.177 28.863 1.00 19.84 176 SER A C 1
ATOM 1344 O O . SER A 1 213 ? 49.698 57.449 29.839 1.00 20.92 176 SER A O 1
ATOM 1347 N N . ALA A 1 214 ? 48.829 58.785 28.289 1.00 19.42 177 ALA A N 1
ATOM 1348 C CA . ALA A 1 214 ? 47.471 58.468 28.729 1.00 21.94 177 ALA A CA 1
ATOM 1349 C C . ALA A 1 214 ? 47.112 57.001 28.415 1.00 20.62 177 ALA A C 1
ATOM 1350 O O . ALA A 1 214 ? 46.587 56.311 29.296 1.00 20.29 177 ALA A O 1
ATOM 1352 N N . LYS A 1 215 ? 47.453 56.526 27.211 1.00 22.06 178 LYS A N 1
ATOM 1353 C CA . LYS A 1 215 ? 47.266 55.133 26.907 1.00 22.21 178 LYS A CA 1
ATOM 1354 C C . LYS A 1 215 ? 48.038 54.212 27.780 1.00 21.18 178 LYS A C 1
ATOM 1355 O O . LYS A 1 215 ? 47.569 53.162 28.193 1.00 20.49 178 LYS A O 1
ATOM 1361 N N . ALA A 1 216 ? 49.274 54.591 28.100 1.00 20.70 179 ALA A N 1
ATOM 1362 C CA . ALA A 1 216 ? 50.069 53.727 28.939 1.00 19.53 179 ALA A CA 1
ATOM 1363 C C . ALA A 1 216 ? 49.458 53.584 30.325 1.00 20.00 179 ALA A C 1
ATOM 1364 O O . ALA A 1 216 ? 49.317 52.469 30.907 1.00 20.95 179 ALA A O 1
ATOM 1366 N N . LEU A 1 217 ? 49.017 54.706 30.849 1.00 19.08 180 LEU A N 1
ATOM 1367 C CA . LEU A 1 217 ? 48.326 54.734 32.129 1.00 20.39 180 LEU A CA 1
ATOM 1368 C C . LEU A 1 217 ? 47.028 53.888 32.080 1.00 20.47 180 LEU A C 1
ATOM 1369 O O . LEU A 1 217 ? 46.754 53.066 32.967 1.00 20.34 180 LEU A O 1
ATOM 1374 N N . LEU A 1 218 ? 46.268 54.080 31.017 1.00 21.55 181 LEU A N 1
ATOM 1375 C CA . LEU A 1 218 ? 45.017 53.282 30.867 1.00 22.15 181 LEU A C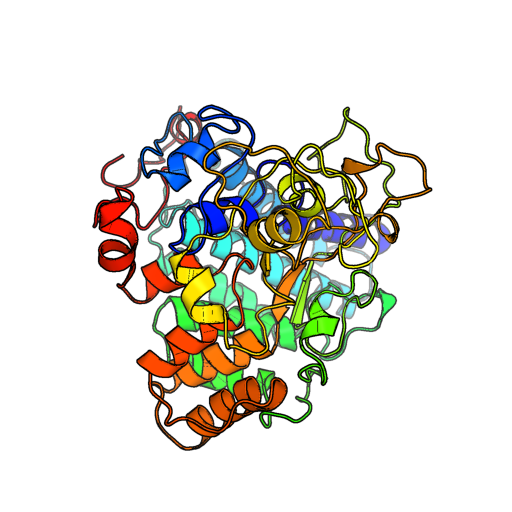A 1
ATOM 1376 C C . LEU A 1 218 ? 45.381 51.797 30.831 1.00 21.77 181 LEU A C 1
ATOM 1377 O O . LEU A 1 218 ? 44.716 50.984 31.446 1.00 22.57 181 LEU A O 1
ATOM 1382 N N . GLY A 1 219 ? 46.496 51.449 30.168 1.00 22.94 182 GLY A N 1
ATOM 1383 C CA . GLY A 1 219 ? 46.915 50.048 30.117 1.00 22.27 182 GLY A CA 1
ATOM 1384 C C . GLY A 1 219 ? 47.157 49.470 31.463 1.00 22.53 182 GLY A C 1
ATOM 1385 O O . GLY A 1 219 ? 46.851 48.309 31.745 1.00 22.22 182 GLY A O 1
ATOM 1386 N N . LYS A 1 220 ? 47.813 50.269 32.299 1.00 21.73 183 LYS A N 1
ATOM 1387 C CA . LYS A 1 220 ? 48.160 49.876 33.634 1.00 20.94 183 LYS A CA 1
ATOM 1388 C C . LYS A 1 220 ? 46.888 49.744 34.476 1.00 19.82 183 LYS A C 1
ATOM 1389 O O . LYS A 1 220 ? 46.722 48.795 35.220 1.00 23.47 183 LYS A O 1
ATOM 1395 N N . VAL A 1 221 ? 45.998 50.695 34.315 1.00 21.88 184 VAL A N 1
ATOM 1396 C CA . VAL A 1 221 ? 44.682 50.680 34.995 1.00 23.35 184 VAL A CA 1
ATOM 1397 C C . VAL A 1 221 ? 43.875 49.372 34.660 1.00 22.38 184 VAL A C 1
ATOM 1398 O O . VAL A 1 221 ? 43.352 48.710 35.566 1.00 24.45 184 VAL A O 1
ATOM 1402 N N . TYR A 1 222 ? 43.780 49.047 33.375 1.00 25.19 185 TYR A N 1
ATOM 1403 C CA . TYR A 1 222 ? 43.216 47.738 32.956 1.00 23.50 185 TYR A CA 1
ATOM 1404 C C . TYR A 1 222 ? 43.927 46.580 33.578 1.00 23.35 185 TYR A C 1
ATOM 1405 O O . TYR A 1 222 ? 43.305 45.679 34.177 1.00 25.34 185 TYR A O 1
ATOM 1414 N N . LEU A 1 223 ? 45.270 46.587 33.536 1.00 22.48 186 LEU A N 1
ATOM 1415 C CA . LEU A 1 223 ? 46.025 45.486 34.087 1.00 22.20 186 LEU A CA 1
ATOM 1416 C C . LEU A 1 223 ? 45.732 45.281 35.566 1.00 23.72 186 LEU A C 1
ATOM 1417 O O . LEU A 1 223 ? 45.605 44.129 36.052 1.00 23.78 186 LEU A O 1
ATOM 1422 N N . TYR A 1 224 ? 45.628 46.394 36.292 1.00 23.07 187 TYR A N 1
ATOM 1423 C CA . TYR A 1 224 ? 45.450 46.351 37.729 1.00 23.89 187 TYR A CA 1
ATOM 1424 C C . TYR A 1 224 ? 44.060 45.760 38.088 1.00 24.21 187 TYR A C 1
ATOM 1425 O O . TYR A 1 224 ? 43.929 45.168 39.130 1.00 27.39 187 TYR A O 1
ATOM 1434 N N . GLN A 1 225 ? 43.093 45.853 37.191 1.00 26.71 188 GLN A N 1
ATOM 1435 C CA . GLN A 1 225 ? 41.780 45.184 37.396 1.00 28.01 188 GLN A CA 1
ATOM 1436 C C . GLN A 1 225 ? 41.659 43.761 36.798 1.00 31.37 188 GLN A C 1
ATOM 1437 O O . GLN A 1 225 ? 40.558 43.217 36.776 1.00 28.19 188 GLN A O 1
ATOM 1443 N N . GLY A 1 226 ? 42.741 43.186 36.281 1.00 28.06 189 GLY A N 1
ATOM 1444 C CA . GLY A 1 226 ? 42.690 41.922 35.551 1.00 28.57 189 GLY A CA 1
ATOM 1445 C C . GLY A 1 226 ? 41.975 41.991 34.212 1.00 29.73 189 GLY A C 1
ATOM 1446 O O . GLY A 1 226 ? 41.608 40.954 33.674 1.00 29.56 189 GLY A O 1
ATOM 1447 N N . LYS A 1 227 ? 41.828 43.175 33.634 1.00 28.72 190 LYS A N 1
ATOM 1448 C CA . LYS A 1 227 ? 41.291 43.305 32.307 1.00 27.00 190 LYS A CA 1
ATOM 1449 C C . LYS A 1 227 ? 42.360 43.129 31.253 1.00 25.96 190 LYS A C 1
ATOM 1450 O O . LYS A 1 227 ? 42.745 44.062 30.572 1.00 28.76 190 LYS A O 1
ATOM 1456 N N . ASN A 1 228 ? 42.806 41.900 31.107 1.00 27.36 191 ASN A N 1
ATOM 1457 C CA . ASN A 1 228 ? 44.046 41.589 30.378 1.00 29.11 191 ASN A CA 1
ATOM 1458 C C . ASN A 1 228 ? 43.966 41.831 28.883 1.00 28.37 191 ASN A C 1
ATOM 1459 O O . ASN A 1 228 ? 44.904 42.319 28.246 1.00 23.05 191 ASN A O 1
ATOM 1464 N N . GLN A 1 229 ? 42.807 41.552 28.313 1.00 31.03 192 GLN A N 1
ATOM 1465 C CA . GLN A 1 229 ? 42.701 41.707 26.883 1.00 31.55 192 GLN A CA 1
ATOM 1466 C C . GLN A 1 229 ? 42.730 43.181 26.509 1.00 25.95 192 GLN A C 1
ATOM 1467 O O . GLN A 1 229 ? 43.368 43.588 25.528 1.00 23.95 192 GLN A O 1
ATOM 1473 N N . GLN A 1 230 ? 41.983 43.978 27.269 1.00 26.39 193 GLN A N 1
ATOM 1474 C CA . GLN A 1 230 ? 41.956 45.445 27.058 1.00 27.10 193 GLN A CA 1
ATOM 1475 C C . GLN A 1 230 ? 43.344 46.066 27.365 1.00 24.94 193 GLN A C 1
ATOM 1476 O O . GLN A 1 230 ? 43.789 46.919 26.631 1.00 23.67 193 GLN A O 1
ATOM 1482 N N . ALA A 1 231 ? 43.990 45.603 28.444 1.00 24.40 194 ALA A N 1
ATOM 1483 C CA . ALA A 1 231 ? 45.398 46.006 28.728 1.00 22.52 194 ALA A CA 1
ATOM 1484 C C . ALA A 1 231 ? 46.335 45.730 27.565 1.00 23.24 194 ALA A C 1
ATOM 1485 O O . ALA A 1 231 ? 47.044 46.627 27.133 1.00 22.08 194 ALA A O 1
ATOM 1487 N N . ALA A 1 232 ? 46.314 44.518 27.012 1.00 22.40 195 ALA A N 1
ATOM 1488 C CA . ALA A 1 232 ? 47.277 44.146 25.964 1.00 22.16 195 ALA A CA 1
ATOM 1489 C C . ALA A 1 232 ? 47.090 44.946 24.712 1.00 24.32 195 ALA A C 1
ATOM 1490 O O . ALA A 1 232 ? 48.034 45.379 24.093 1.00 22.25 195 ALA A O 1
ATOM 1492 N N . ALA A 1 233 ? 45.827 45.208 24.366 1.00 25.57 196 ALA A N 1
ATOM 1493 C CA . ALA A 1 233 ? 45.508 45.947 23.202 1.00 24.23 196 ALA A CA 1
ATOM 1494 C C . ALA A 1 233 ? 46.001 47.403 23.186 1.00 23.44 196 ALA A C 1
ATOM 1495 O O . ALA A 1 233 ? 46.566 47.869 22.180 1.00 22.53 196 ALA A O 1
ATOM 1497 N N . VAL A 1 234 ? 45.767 48.125 24.277 1.00 22.15 197 VAL A N 1
ATOM 1498 C CA . VAL A 1 234 ? 46.233 49.496 24.353 1.00 21.79 197 VAL A CA 1
ATOM 1499 C C . VAL A 1 234 ? 47.757 49.539 24.550 1.00 20.47 197 VAL A C 1
ATOM 1500 O O . VAL A 1 234 ? 48.417 50.395 23.973 1.00 20.98 197 VAL A O 1
ATOM 1504 N N . LEU A 1 235 ? 48.303 48.585 25.289 1.00 21.41 198 LEU A N 1
ATOM 1505 C CA . LEU A 1 235 ? 49.773 48.596 25.457 1.00 21.56 198 LEU A CA 1
ATOM 1506 C C . LEU A 1 235 ? 50.530 48.290 24.167 1.00 23.52 198 LEU A C 1
ATOM 1507 O O . LEU A 1 235 ? 51.639 48.798 23.947 1.00 21.77 198 LEU A O 1
ATOM 1512 N N . GLN A 1 236 ? 49.907 47.509 23.257 1.00 22.69 199 GLN A N 1
ATOM 1513 C CA . GLN A 1 236 ? 50.492 47.282 21.984 1.00 23.10 199 GLN A CA 1
ATOM 1514 C C . GLN A 1 236 ? 50.739 48.559 21.179 1.00 21.63 199 GLN A C 1
ATOM 1515 O O . GLN A 1 236 ? 51.781 48.724 20.529 1.00 23.60 199 GLN A O 1
ATOM 1521 N N . GLU A 1 237 ? 49.780 49.475 21.236 1.00 21.44 200 GLU A N 1
ATOM 1522 C CA . GLU A 1 237 ? 49.907 50.793 20.631 1.00 24.09 200 GLU A CA 1
ATOM 1523 C C . GLU A 1 237 ? 51.080 51.588 21.250 1.00 22.07 200 GLU A C 1
ATOM 1524 O O . GLU A 1 237 ? 51.825 52.252 20.529 1.00 22.14 200 GLU A O 1
ATOM 1530 N N . VAL A 1 238 ? 51.185 51.504 22.585 1.00 22.48 201 VAL A N 1
ATOM 1531 C CA . VAL A 1 238 ? 52.233 52.213 23.330 1.00 20.67 201 VAL A CA 1
ATOM 1532 C C . VAL A 1 238 ? 53.618 51.673 22.932 1.00 20.61 201 VAL A C 1
ATOM 1533 O O . VAL A 1 238 ? 54.558 52.420 22.707 1.00 21.17 201 VAL A O 1
ATOM 1537 N N . ASN A 1 239 ? 53.747 50.349 22.890 1.00 19.68 202 ASN A N 1
ATOM 1538 C CA . ASN A 1 239 ? 55.038 49.699 22.811 1.00 19.36 202 ASN A CA 1
ATOM 1539 C C . ASN A 1 239 ? 55.556 49.523 21.403 1.00 20.85 202 ASN A C 1
ATOM 1540 O O . ASN A 1 239 ? 56.772 49.465 21.153 1.00 20.50 202 ASN A O 1
ATOM 1545 N N . GLY A 1 240 ? 54.650 49.314 20.442 1.00 22.49 203 GLY A N 1
ATOM 1546 C CA . GLY A 1 240 ? 55.138 49.071 19.063 1.00 23.10 203 GLY A CA 1
ATOM 1547 C C . GLY A 1 240 ? 55.935 47.779 18.940 1.00 22.96 203 GLY A C 1
ATOM 1548 O O . GLY A 1 240 ? 55.615 46.772 19.584 1.00 25.20 203 GLY A O 1
ATOM 1549 N N . THR A 1 241 ? 56.983 47.813 18.140 1.00 22.52 204 THR A N 1
ATOM 1550 C CA . THR A 1 241 ? 57.819 46.652 17.955 1.00 24.99 204 THR A CA 1
ATOM 1551 C C . THR A 1 241 ? 58.872 46.627 19.081 1.00 23.18 204 THR A C 1
ATOM 1552 O O . THR A 1 241 ? 59.652 47.541 19.189 1.00 20.15 204 THR A O 1
ATOM 1556 N N . PRO A 1 242 ? 58.928 45.547 19.873 1.00 25.16 205 PRO A N 1
ATOM 1557 C CA . PRO A 1 242 ? 59.740 45.643 21.063 1.00 25.85 205 PRO A CA 1
ATOM 1558 C C . PRO A 1 242 ? 61.183 45.658 20.660 1.00 22.91 205 PRO A C 1
ATOM 1559 O O . PRO A 1 242 ? 61.577 44.919 19.778 1.00 24.53 205 PRO A O 1
ATOM 1563 N N . GLY A 1 243 ? 61.946 46.566 21.261 1.00 21.14 206 GLY A N 1
ATOM 1564 C CA . GLY A 1 243 ? 63.330 46.780 20.932 1.00 19.85 206 GLY A CA 1
ATOM 1565 C C . GLY A 1 243 ? 63.571 47.836 19.878 1.00 20.78 206 GLY A C 1
ATOM 1566 O O . GLY A 1 243 ? 64.700 48.150 19.603 1.00 24.29 206 GLY A O 1
ATOM 1567 N N . GLN A 1 244 ? 62.510 48.382 19.305 1.00 19.25 207 GLN A N 1
ATOM 1568 C CA . GLN A 1 244 ? 62.668 49.469 18.341 1.00 20.98 207 GLN A CA 1
ATOM 1569 C C . GLN A 1 244 ? 61.892 50.676 18.914 1.00 22.26 207 GLN A C 1
ATOM 1570 O O . GLN A 1 244 ? 61.623 50.696 20.128 1.00 26.29 207 GLN A O 1
ATOM 1576 N N . THR A 1 245 ? 61.568 51.659 18.094 1.00 22.10 208 THR A N 1
ATOM 1577 C CA . THR A 1 245 ? 60.932 52.897 18.596 1.00 20.57 208 THR A CA 1
ATOM 1578 C C . THR A 1 245 ? 59.443 52.836 18.346 1.00 22.67 208 THR A C 1
ATOM 1579 O O . THR A 1 245 ? 59.044 52.561 17.228 1.00 20.98 208 THR A O 1
ATOM 1583 N N . SER A 1 246 ? 58.625 53.096 19.342 1.00 21.23 209 SER A N 1
ATOM 1584 C CA . SER A 1 246 ? 57.169 53.085 19.158 1.00 20.80 209 SER A CA 1
ATOM 1585 C C . SER A 1 246 ? 56.703 54.371 18.421 1.00 22.13 209 SER A C 1
ATOM 1586 O O . SER A 1 246 ? 57.466 55.319 18.210 1.00 22.46 209 SER A O 1
ATOM 1589 N N . GLN A 1 247 ? 55.411 54.433 18.116 1.00 21.62 210 GLN A N 1
ATOM 1590 C CA . GLN A 1 247 ? 54.899 55.562 17.344 1.00 22.77 210 GLN A CA 1
ATOM 1591 C C . GLN A 1 247 ? 54.977 56.820 18.178 1.00 22.92 210 GLN A C 1
ATOM 1592 O O . GLN A 1 247 ? 54.899 57.909 17.640 1.00 22.81 210 GLN A O 1
ATOM 1598 N N . TYR A 1 248 ? 55.076 56.673 19.498 1.00 20.19 211 TYR A N 1
ATOM 1599 C CA . TYR A 1 248 ? 55.128 57.837 20.418 1.00 19.88 211 TYR A CA 1
ATOM 1600 C C . TYR A 1 248 ? 56.584 58.274 20.724 1.00 21.31 211 TYR A C 1
ATOM 1601 O O . TYR A 1 248 ? 56.803 59.201 21.516 1.00 22.26 211 TYR A O 1
ATOM 1610 N N . GLY A 1 249 ? 57.539 57.670 20.042 1.00 22.45 212 GLY A N 1
ATOM 1611 C CA . GLY A 1 249 ? 58.959 57.968 20.146 1.00 20.55 212 GLY A CA 1
ATOM 1612 C C . GLY A 1 249 ? 59.622 57.209 21.303 1.00 18.68 212 GLY A C 1
ATOM 1613 O O . GLY A 1 249 ? 60.801 57.472 21.599 1.00 21.13 212 GLY A O 1
ATOM 1614 N N . TYR A 1 250 ? 58.910 56.296 21.953 1.00 19.54 213 TYR A N 1
ATOM 1615 C CA . TYR A 1 250 ? 59.449 55.524 23.066 1.00 17.67 213 TYR A CA 1
ATOM 1616 C C . TYR A 1 250 ? 60.461 54.505 22.596 1.00 20.76 213 TYR A C 1
ATOM 1617 O O . TYR A 1 250 ? 60.194 53.723 21.648 1.00 19.06 213 TYR A O 1
ATOM 1626 N N . LYS A 1 251 ? 61.651 54.508 23.201 1.00 18.77 214 LYS A N 1
ATOM 1627 C CA . LYS A 1 251 ? 62.686 53.496 22.844 1.00 19.96 214 LYS A CA 1
ATOM 1628 C C . LYS A 1 251 ? 63.466 53.184 24.121 1.00 20.60 214 LYS A C 1
ATOM 1629 O O . LYS A 1 251 ? 63.817 54.129 24.862 1.00 19.53 214 LYS A O 1
ATOM 1635 N N . LEU A 1 252 ? 63.792 51.914 24.358 1.00 18.19 215 LEU A N 1
ATOM 1636 C CA . LEU A 1 252 ? 64.639 51.596 25.553 1.00 19.05 215 LEU A CA 1
ATOM 1637 C C . LEU A 1 252 ? 66.007 52.255 25.416 1.00 19.56 215 LEU A C 1
ATOM 1638 O O . LEU A 1 252 ? 66.601 52.284 24.335 1.00 18.57 215 LEU A O 1
ATOM 1643 N N . LEU A 1 253 ? 66.565 52.795 26.497 1.00 16.38 216 LEU A N 1
ATOM 1644 C CA . LEU A 1 253 ? 67.919 53.256 26.413 1.00 18.41 216 LEU A CA 1
ATOM 1645 C C . LEU A 1 253 ? 68.911 52.124 26.127 1.00 18.51 216 LEU A C 1
ATOM 1646 O O . LEU A 1 253 ? 68.818 51.054 26.693 1.00 18.07 216 LEU A O 1
ATOM 1651 N N . ASP A 1 254 ? 69.872 52.391 25.259 1.00 20.00 217 ASP A N 1
ATOM 1652 C CA . ASP A 1 254 ? 70.935 51.441 24.996 1.00 22.96 217 ASP A CA 1
ATOM 1653 C C . ASP A 1 254 ? 71.696 51.032 26.243 1.00 22.05 217 ASP A C 1
ATOM 1654 O O . ASP A 1 254 ? 72.099 49.888 26.338 1.00 21.07 217 ASP A O 1
ATOM 1659 N N . ASN A 1 255 ? 71.855 51.946 27.217 1.00 17.57 218 ASN A N 1
ATOM 1660 C CA . ASN A 1 255 ? 72.556 51.596 28.471 1.00 18.16 218 ASN A CA 1
ATOM 1661 C C . ASN A 1 255 ? 71.630 51.836 29.637 1.00 17.45 218 ASN A C 1
ATOM 1662 O O . ASN A 1 255 ? 71.310 53.024 29.923 1.00 16.18 218 ASN A O 1
ATOM 1667 N N . TYR A 1 256 ? 71.269 50.757 30.323 1.00 17.72 219 TYR A N 1
ATOM 1668 C CA . TYR A 1 256 ? 70.402 50.799 31.473 1.00 17.22 219 TYR A CA 1
ATOM 1669 C C . TYR A 1 256 ? 70.904 51.812 32.488 1.00 17.77 219 TYR A C 1
ATOM 1670 O O . TYR A 1 256 ? 70.111 52.484 33.153 1.00 14.71 219 TYR A O 1
ATOM 1679 N N . ASP A 1 257 ? 72.230 51.885 32.652 1.00 16.45 220 ASP A N 1
ATOM 1680 C CA . ASP A 1 257 ? 72.744 52.754 33.701 1.00 17.13 220 ASP A CA 1
ATOM 1681 C C . ASP A 1 257 ? 72.407 54.228 33.443 1.00 16.86 220 ASP A C 1
ATOM 1682 O O . ASP A 1 257 ? 72.303 55.028 34.407 1.00 18.20 220 ASP A O 1
ATOM 1687 N N . GLU A 1 258 ? 72.237 54.629 32.178 1.00 15.20 221 GLU A N 1
ATOM 1688 C CA . GLU A 1 258 ? 71.901 56.057 31.886 1.00 16.25 221 GLU A CA 1
ATOM 1689 C C . GLU A 1 258 ? 70.477 56.489 32.237 1.00 15.78 221 GLU A C 1
ATOM 1690 O O . GLU A 1 258 ? 70.154 57.677 32.207 1.00 14.45 221 GLU A O 1
ATOM 1696 N N . LEU A 1 259 ? 69.649 55.544 32.608 1.00 15.63 222 LEU A N 1
ATOM 1697 C CA . LEU A 1 259 ? 68.314 55.869 33.129 1.00 15.38 222 LEU A CA 1
ATOM 1698 C C . LEU A 1 259 ? 68.445 56.720 34.395 1.00 15.25 222 LEU A C 1
ATOM 1699 O O . LEU A 1 259 ? 67.554 57.481 34.765 1.00 17.01 222 LEU A O 1
ATOM 1704 N N . TRP A 1 260 ? 69.586 56.523 35.093 1.00 14.51 223 TRP A N 1
ATOM 1705 C CA . TRP A 1 260 ? 69.783 57.112 36.449 1.00 14.79 223 TRP A CA 1
ATOM 1706 C C . TRP A 1 260 ? 70.730 58.299 36.425 1.00 17.85 223 TRP A C 1
ATOM 1707 O O . TRP A 1 260 ? 71.045 58.872 37.479 1.00 18.01 223 TRP A O 1
ATOM 1718 N N . THR A 1 261 ? 71.158 58.685 35.245 1.00 16.28 224 THR A N 1
ATOM 1719 C CA . THR A 1 261 ? 71.933 59.893 35.029 1.00 19.19 224 THR A CA 1
ATOM 1720 C C . THR A 1 261 ? 70.996 61.085 35.273 1.00 18.48 224 THR A C 1
ATOM 1721 O O . THR A 1 261 ? 69.944 61.243 34.615 1.00 18.24 224 THR A O 1
ATOM 1725 N N . VAL A 1 262 ? 71.297 61.839 36.310 1.00 17.21 225 VAL A N 1
ATOM 1726 C CA . VAL A 1 262 ? 70.405 62.907 36.805 1.00 17.51 225 VAL A CA 1
ATOM 1727 C C . VAL A 1 262 ? 70.032 63.962 35.741 1.00 16.83 225 VAL A C 1
ATOM 1728 O O . VAL A 1 262 ? 68.856 64.346 35.653 1.00 17.63 225 VAL A O 1
ATOM 1732 N N . SER A 1 263 ? 70.985 64.361 34.925 1.00 16.88 226 SER A N 1
ATOM 1733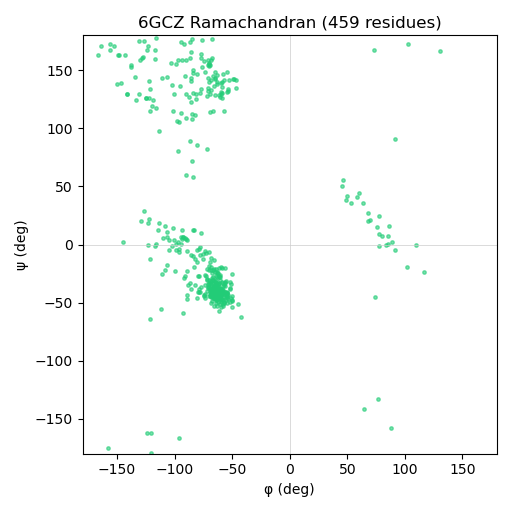 C CA . SER A 1 263 ? 70.716 65.306 33.849 1.00 18.86 226 SER A CA 1
ATOM 1734 C C . SER A 1 263 ? 70.020 64.715 32.581 1.00 17.75 226 SER A C 1
ATOM 1735 O O . SER A 1 263 ? 69.656 65.491 31.638 1.00 17.87 226 SER A O 1
ATOM 1738 N N . ASN A 1 264 ? 69.903 63.382 32.523 1.00 16.10 227 ASN A N 1
ATOM 1739 C CA . ASN A 1 264 ? 69.336 62.708 31.348 1.00 16.79 227 ASN A CA 1
ATOM 1740 C C . ASN A 1 264 ? 67.776 62.680 31.412 1.00 17.73 227 ASN A C 1
ATOM 1741 O O . ASN A 1 264 ? 67.116 61.607 31.347 1.00 20.34 227 ASN A O 1
ATOM 1746 N N . LYS A 1 265 ? 67.195 63.855 31.501 1.00 17.85 228 LYS A N 1
ATOM 1747 C CA . LYS A 1 265 ? 65.789 63.987 31.717 1.00 17.99 228 LYS A CA 1
ATOM 1748 C C . LYS A 1 265 ? 64.959 63.811 30.443 1.00 18.27 228 LYS A C 1
ATOM 1749 O O . LYS A 1 265 ? 65.338 64.179 29.353 1.00 16.18 228 LYS A O 1
ATOM 1755 N N . PHE A 1 266 ? 63.812 63.259 30.647 1.00 16.95 229 PHE A N 1
ATOM 1756 C CA . PHE A 1 266 ? 62.845 62.991 29.572 1.00 19.68 229 PHE A CA 1
ATOM 1757 C C . PHE A 1 266 ? 63.499 62.279 28.383 1.00 18.88 229 PHE A C 1
ATOM 1758 O O . PHE A 1 266 ? 63.267 62.635 27.174 1.00 17.71 229 PHE A O 1
ATOM 1766 N N . ASN A 1 267 ? 64.358 61.314 28.719 1.00 16.76 230 ASN A N 1
ATOM 1767 C CA . ASN A 1 267 ? 65.062 60.481 27.682 1.00 17.21 230 ASN A CA 1
ATOM 1768 C C . ASN A 1 267 ? 64.072 59.585 26.934 1.00 15.09 230 ASN A C 1
ATOM 1769 O O . ASN A 1 267 ? 62.870 59.586 27.204 1.00 15.12 230 ASN A O 1
ATOM 1774 N N . SER A 1 268 ? 64.549 58.838 25.932 1.00 17.15 231 SER A N 1
ATOM 1775 C CA . SER A 1 268 ? 63.586 58.162 25.066 1.00 17.72 231 SER A CA 1
ATOM 1776 C C . SER A 1 268 ? 62.768 57.093 25.735 1.00 18.80 231 SER A C 1
ATOM 1777 O O . SER A 1 268 ? 61.738 56.701 25.232 1.00 18.64 231 SER A O 1
ATOM 1780 N N . GLU A 1 269 ? 63.231 56.559 26.858 1.00 17.34 232 GLU A N 1
ATOM 1781 C CA . GLU A 1 269 ? 62.499 55.572 27.601 1.00 17.63 232 GLU A CA 1
ATOM 1782 C C . GLU A 1 269 ? 61.398 56.106 28.495 1.00 17.36 232 GLU A C 1
ATOM 1783 O O . GLU A 1 269 ? 60.545 55.335 28.952 1.00 17.88 232 GLU A O 1
ATOM 1789 N N . SER A 1 270 ? 61.402 57.406 28.752 1.00 15.99 233 SER A N 1
ATOM 1790 C CA . SER A 1 270 ? 60.426 58.040 29.621 1.00 15.97 233 SER A CA 1
ATOM 1791 C C . SER A 1 270 ? 59.018 58.039 28.988 1.00 17.14 233 SER A C 1
ATOM 1792 O O . SER A 1 270 ? 58.897 58.440 27.848 1.00 18.58 233 SER A O 1
ATOM 1795 N N . ILE A 1 271 ? 58.006 57.656 29.749 1.00 16.82 234 ILE A N 1
ATOM 1796 C CA . ILE A 1 271 ? 56.602 57.735 29.330 1.00 17.10 234 ILE A CA 1
ATOM 1797 C C . ILE A 1 271 ? 55.850 58.780 30.139 1.00 17.88 234 ILE A C 1
ATOM 1798 O O . ILE A 1 271 ? 55.349 59.765 29.585 1.00 20.78 234 ILE A O 1
ATOM 1803 N N . LEU A 1 272 ? 55.881 58.634 31.444 1.00 18.37 235 LEU A N 1
ATOM 1804 C CA . LEU A 1 272 ? 55.328 59.631 32.334 1.00 19.11 235 LEU A CA 1
ATOM 1805 C C . LEU A 1 272 ? 56.307 59.881 33.417 1.00 18.51 235 LEU A C 1
ATOM 1806 O O . LEU A 1 272 ? 56.630 58.932 34.131 1.00 15.08 235 LEU A O 1
ATOM 1811 N N . GLU A 1 273 ? 56.698 61.140 33.582 1.00 18.74 236 GLU A N 1
ATOM 1812 C CA . GLU A 1 273 ? 57.883 61.501 34.390 1.00 20.34 236 GLU A CA 1
ATOM 1813 C C . GLU A 1 273 ? 57.626 62.767 35.178 1.00 21.45 236 GLU A C 1
ATOM 1814 O O . GLU A 1 273 ? 57.179 63.763 34.611 1.00 19.46 236 GLU A O 1
ATOM 1820 N N . VAL A 1 274 ? 57.888 62.732 36.484 1.00 19.66 237 VAL A N 1
ATOM 1821 C CA . VAL A 1 274 ? 57.725 63.903 37.368 1.00 19.19 237 VAL A CA 1
ATOM 1822 C C . VAL A 1 274 ? 58.960 64.781 37.299 1.00 20.24 237 VAL A C 1
ATOM 1823 O O . VAL A 1 274 ? 60.101 64.267 37.460 1.00 18.77 237 VAL A O 1
ATOM 1827 N N . ALA A 1 275 ? 58.766 66.085 37.082 1.00 18.64 238 ALA A N 1
ATOM 1828 C CA . ALA A 1 275 ? 59.877 67.027 36.989 1.00 17.47 238 ALA A CA 1
ATOM 1829 C C . ALA A 1 275 ? 60.187 67.580 38.396 1.00 18.55 238 ALA A C 1
ATOM 1830 O O . ALA A 1 275 ? 59.298 68.070 39.086 1.00 18.91 238 ALA A O 1
ATOM 1832 N N . HIS A 1 276 ? 61.448 67.507 38.752 1.00 18.32 239 HIS A N 1
ATOM 1833 C CA . HIS A 1 276 ? 62.023 68.184 39.888 1.00 16.88 239 HIS A CA 1
ATOM 1834 C C . HIS A 1 276 ? 63.068 69.160 39.386 1.00 18.82 239 HIS A C 1
ATOM 1835 O O . HIS A 1 276 ? 63.552 69.045 38.283 1.00 16.54 239 HIS A O 1
ATOM 1842 N N . THR A 1 277 ? 63.407 70.165 40.200 1.00 20.69 240 THR A N 1
ATOM 1843 C CA . THR A 1 277 ? 64.468 71.109 39.874 1.00 19.67 240 THR A CA 1
ATOM 1844 C C . THR A 1 277 ? 65.200 71.619 41.128 1.00 18.28 240 THR A C 1
ATOM 1845 O O . THR A 1 277 ? 64.682 71.531 42.238 1.00 17.00 240 THR A O 1
ATOM 1849 N N . ASN A 1 278 ? 66.376 72.191 40.912 1.00 18.03 241 ASN A N 1
ATOM 1850 C CA . ASN A 1 278 ? 67.141 72.863 41.976 1.00 19.99 241 ASN A CA 1
ATOM 1851 C C . ASN A 1 278 ? 66.941 74.354 42.017 1.00 23.07 241 ASN A C 1
ATOM 1852 O O . ASN A 1 278 ? 67.392 75.013 42.943 1.00 23.69 241 ASN A O 1
ATOM 1857 N N . ALA A 1 279 ? 66.175 74.883 41.065 1.00 21.78 242 ALA A N 1
ATOM 1858 C CA . ALA A 1 279 ? 66.031 76.314 40.933 1.00 23.31 242 ALA A CA 1
ATOM 1859 C C . ALA A 1 279 ? 64.867 76.925 41.743 1.00 24.73 242 ALA A C 1
ATOM 1860 O O . ALA A 1 279 ? 64.586 78.140 41.605 1.00 25.02 242 ALA A O 1
ATOM 1862 N N . SER A 1 280 ? 64.159 76.144 42.557 1.00 23.43 243 SER A N 1
ATOM 1863 C CA . SER A 1 280 ? 63.138 76.703 43.405 1.00 24.67 243 SER A CA 1
ATOM 1864 C C . SER A 1 280 ? 63.691 77.248 44.690 1.00 26.28 243 SER A C 1
ATOM 1865 O O . SER A 1 280 ? 62.962 77.918 45.385 1.00 25.13 243 SER A O 1
ATOM 1868 N N . GLY A 1 281 ? 64.964 76.999 45.003 1.00 23.52 244 GLY A N 1
ATOM 1869 C CA . GLY A 1 281 ? 65.563 77.608 46.200 1.00 27.13 244 GLY A CA 1
ATOM 1870 C C . GLY A 1 281 ? 64.884 77.247 47.514 1.00 24.72 244 GLY A C 1
ATOM 1871 O O . GLY A 1 281 ? 64.657 78.092 48.364 1.00 25.07 244 GLY A O 1
ATOM 1872 N N . SER A 1 282 ? 64.565 75.981 47.671 1.00 21.79 245 SER A N 1
ATOM 1873 C CA . SER A 1 282 ? 63.802 75.484 48.855 1.00 23.65 245 SER A CA 1
ATOM 1874 C C . SER A 1 282 ? 64.649 75.666 50.100 1.00 21.86 245 SER A C 1
ATOM 1875 O O . SER A 1 282 ? 65.856 75.402 50.096 1.00 20.94 245 SER A O 1
ATOM 1878 N N . GLY A 1 283 ? 63.999 76.139 51.140 1.00 25.36 246 GLY A N 1
ATOM 1879 C CA . GLY A 1 283 ? 64.588 76.125 52.468 1.00 26.35 246 GLY A CA 1
ATOM 1880 C C . GLY A 1 283 ? 63.722 75.321 53.441 1.00 24.04 246 GLY A C 1
ATOM 1881 O O . GLY A 1 283 ? 62.672 74.737 53.099 1.00 23.47 246 GLY A O 1
ATOM 1882 N N . TRP A 1 284 ? 64.185 75.264 54.704 1.00 24.95 247 TRP A N 1
ATOM 1883 C CA . TRP A 1 284 ? 63.514 74.447 55.716 1.00 21.95 247 TRP A CA 1
ATOM 1884 C C . TRP A 1 284 ? 62.098 74.939 55.969 1.00 22.66 247 TRP A C 1
ATOM 1885 O O . TRP A 1 284 ? 61.234 74.197 56.363 1.00 22.77 247 TRP A O 1
ATOM 1896 N N . GLY A 1 285 ? 61.889 76.209 55.690 1.00 23.01 248 GLY A N 1
ATOM 1897 C CA . GLY A 1 285 ? 60.590 76.818 55.826 1.00 23.23 248 GLY A CA 1
ATOM 1898 C C . GLY A 1 285 ? 59.556 76.429 54.823 1.00 25.85 248 GLY A C 1
ATOM 1899 O O . GLY A 1 285 ? 58.353 76.550 55.101 1.00 28.08 248 GLY A O 1
ATOM 1900 N N . ASN A 1 286 ? 59.975 75.923 53.661 1.00 26.42 249 ASN A N 1
ATOM 1901 C CA . ASN A 1 286 ? 58.929 75.414 52.763 1.00 31.23 249 ASN A CA 1
ATOM 1902 C C . ASN A 1 286 ? 59.082 73.962 52.344 1.00 29.74 249 ASN A C 1
ATOM 1903 O O . ASN A 1 286 ? 58.511 73.560 51.329 1.00 26.86 249 ASN A O 1
ATOM 1908 N N . TRP A 1 287 ? 59.881 73.196 53.086 1.00 28.80 250 TRP A N 1
ATOM 1909 C CA . TRP A 1 287 ? 60.175 71.819 52.650 1.00 29.55 250 TRP A CA 1
ATOM 1910 C C . TRP A 1 287 ? 58.853 71.048 52.572 1.00 32.30 250 TRP A C 1
ATOM 1911 O O . TRP A 1 287 ? 58.055 71.057 53.557 1.00 30.94 250 TRP A O 1
ATOM 1922 N N . GLY A 1 288 ? 58.602 70.434 51.422 1.00 28.28 251 GLY A N 1
ATOM 1923 C CA . GLY A 1 288 ? 57.401 69.638 51.284 1.00 34.59 251 GLY A CA 1
ATOM 1924 C C . GLY A 1 288 ? 56.135 70.400 51.002 1.00 37.81 251 GLY A C 1
ATOM 1925 O O . GLY A 1 288 ? 55.076 69.822 50.977 1.00 40.07 251 GLY A O 1
ATOM 1926 N N . GLN A 1 289 ? 56.222 71.692 50.751 1.00 37.73 252 GLN A N 1
ATOM 1927 C CA . GLN A 1 289 ? 55.031 72.423 50.274 1.00 41.58 252 GLN A CA 1
ATOM 1928 C C . GLN A 1 289 ? 54.997 72.515 48.774 1.00 39.00 252 GLN A C 1
ATOM 1929 O O . GLN A 1 289 ? 55.925 72.083 48.088 1.00 37.99 252 GLN A O 1
ATOM 1935 N N . GLY A 1 290 ? 53.914 73.052 48.249 1.00 41.34 253 GLY A N 1
ATOM 1936 C CA . GLY A 1 290 ? 53.740 73.134 46.807 1.00 40.32 253 GLY A CA 1
ATOM 1937 C C . GLY A 1 290 ? 54.815 73.943 46.111 1.00 43.75 253 GLY A C 1
ATOM 1938 O O . GLY A 1 290 ? 55.124 73.704 44.949 1.00 44.06 253 GLY A O 1
ATOM 1939 N N . THR A 1 291 ? 55.431 74.878 46.812 1.00 33.82 254 THR A N 1
ATOM 1940 C CA . THR A 1 291 ? 56.437 75.675 46.185 1.00 30.79 254 THR A CA 1
ATOM 1941 C C . THR A 1 291 ? 57.790 74.929 46.171 1.00 32.98 254 THR A C 1
ATOM 1942 O O . THR A 1 291 ? 58.744 75.391 45.527 1.00 37.12 254 THR A O 1
ATOM 1946 N N . ASP A 1 292 ? 57.913 73.824 46.928 1.00 27.04 255 ASP A N 1
ATOM 1947 C CA . ASP A 1 292 ? 59.183 73.051 46.975 1.00 31.16 255 ASP A CA 1
ATOM 1948 C C . ASP A 1 292 ? 59.302 72.012 45.825 1.00 26.63 255 ASP A C 1
ATOM 1949 O O . ASP A 1 292 ? 58.687 70.976 45.866 1.00 29.11 255 ASP A O 1
ATOM 1954 N N . GLU A 1 293 ? 60.173 72.295 44.872 1.00 23.76 256 GLU A N 1
ATOM 1955 C CA . GLU A 1 293 ? 60.314 71.435 43.738 1.00 23.15 256 GLU A CA 1
ATOM 1956 C C . GLU A 1 293 ? 61.449 70.415 43.809 1.00 20.30 256 GLU A C 1
ATOM 1957 O O . GLU A 1 293 ? 61.690 69.707 42.808 1.00 17.13 256 GLU A O 1
ATOM 1963 N N . GLY A 1 294 ? 62.184 70.381 44.936 1.00 19.53 257 GLY A N 1
ATOM 1964 C CA . GLY A 1 294 ? 63.290 69.454 45.112 1.00 19.25 257 GLY A CA 1
ATOM 1965 C C . GLY A 1 294 ? 62.843 67.987 45.260 1.00 19.04 257 GLY A C 1
ATOM 1966 O O . GLY A 1 294 ? 61.732 67.702 45.667 1.00 17.39 257 GLY A O 1
ATOM 1967 N N . ASN A 1 295 ? 63.769 67.071 44.925 1.00 17.11 258 ASN A N 1
ATOM 1968 C CA . ASN A 1 295 ? 63.579 65.622 45.080 1.00 16.15 258 ASN A CA 1
ATOM 1969 C C . ASN A 1 295 ? 64.071 65.206 46.481 1.00 15.43 258 ASN A C 1
ATOM 1970 O O . ASN A 1 295 ? 65.273 65.221 46.729 1.00 16.40 258 ASN A O 1
ATOM 1975 N N . SER A 1 296 ? 63.135 64.860 47.347 1.00 15.31 259 SER A N 1
ATOM 1976 C CA . SER A 1 296 ? 63.412 64.458 48.726 1.00 16.97 259 SER A CA 1
ATOM 1977 C C . SER A 1 296 ? 63.907 63.033 48.875 1.00 16.29 259 SER A C 1
ATOM 1978 O O . SER A 1 296 ? 64.653 62.733 49.837 1.00 17.51 259 SER A O 1
ATOM 1981 N N . ILE A 1 297 ? 63.545 62.115 47.943 1.00 15.73 260 ILE A N 1
ATOM 1982 C CA . ILE A 1 297 ? 64.076 60.764 47.931 1.00 15.16 260 ILE A CA 1
ATOM 1983 C C . ILE A 1 297 ? 65.610 60.798 47.842 1.00 15.10 260 ILE A C 1
ATOM 1984 O O . ILE A 1 297 ? 66.269 60.020 48.505 1.00 15.56 260 ILE A O 1
ATOM 1989 N N . ASN A 1 298 ? 66.135 61.751 47.127 1.00 13.52 261 ASN A N 1
ATOM 1990 C CA . ASN A 1 298 ? 67.595 61.913 46.935 1.00 15.27 261 ASN A CA 1
ATOM 1991 C C . ASN A 1 298 ? 68.352 62.132 48.306 1.00 16.33 261 ASN A C 1
ATOM 1992 O O . ASN A 1 298 ? 69.447 61.616 48.482 1.00 17.15 261 ASN A O 1
ATOM 1997 N N . VAL A 1 299 ? 67.823 62.933 49.216 1.00 17.28 262 VAL A N 1
ATOM 1998 C CA . VAL A 1 299 ? 68.440 63.056 50.507 1.00 17.27 262 VAL A CA 1
ATOM 1999 C C . VAL A 1 299 ? 68.090 61.860 51.385 1.00 16.66 262 VAL A C 1
ATOM 2000 O O . VAL A 1 299 ? 68.899 61.376 52.170 1.00 17.81 262 VAL A O 1
ATOM 2004 N N . MET A 1 300 ? 66.867 61.420 51.334 1.00 16.25 263 MET A N 1
ATOM 2005 C CA . MET A 1 300 ? 66.400 60.366 52.247 1.00 15.76 263 MET A CA 1
ATOM 2006 C C . MET A 1 300 ? 67.183 59.085 52.142 1.00 16.70 263 MET A C 1
ATOM 2007 O O . MET A 1 300 ? 67.467 58.414 53.153 1.00 18.15 263 MET A O 1
ATOM 2012 N N . LEU A 1 301 ? 67.550 58.698 50.919 1.00 18.16 264 LEU A N 1
ATOM 2013 C CA . LEU A 1 301 ? 68.181 57.412 50.665 1.00 17.83 264 LEU A CA 1
ATOM 2014 C C . LEU A 1 301 ? 69.675 57.350 50.823 1.00 19.60 264 LEU A C 1
ATOM 2015 O O . LEU A 1 301 ? 70.243 56.253 50.818 1.00 20.38 264 LEU A O 1
ATOM 2020 N N . GLY A 1 302 ? 70.348 58.470 51.003 1.00 19.10 265 GLY A N 1
ATOM 2021 C CA . GLY A 1 302 ? 71.795 58.394 50.992 1.00 19.61 265 GLY A CA 1
ATOM 2022 C C . GLY A 1 302 ? 72.369 57.768 52.310 1.00 20.89 265 GLY A C 1
ATOM 2023 O O . GLY A 1 302 ? 71.750 57.869 53.375 1.00 19.11 265 GLY A O 1
ATOM 2024 N N . PRO A 1 303 ? 73.601 57.224 52.269 1.00 21.23 266 PRO A N 1
ATOM 2025 C CA . PRO A 1 303 ? 74.195 56.717 53.552 1.00 19.36 266 PRO A CA 1
ATOM 2026 C C . PRO A 1 303 ? 74.576 57.869 54.546 1.00 21.54 266 PRO A C 1
ATOM 2027 O O . PRO A 1 303 ? 74.836 58.994 54.138 1.00 19.64 266 PRO A O 1
ATOM 2031 N N . ARG A 1 304 ? 74.578 57.549 55.833 1.00 21.86 267 ARG A N 1
ATOM 2032 C CA . ARG A 1 304 ? 74.924 58.491 56.929 1.00 21.11 267 ARG A CA 1
ATOM 2033 C C . ARG A 1 304 ? 76.427 58.538 57.170 1.00 23.36 267 ARG A C 1
ATOM 2034 O O . ARG A 1 304 ? 77.126 57.511 57.047 1.00 21.71 267 ARG A O 1
ATOM 2042 N N . SER A 1 305 ? 76.925 59.750 57.490 1.00 21.32 268 SER A N 1
ATOM 2043 C CA . SER A 1 305 ? 78.325 59.999 57.783 1.00 24.52 268 SER A CA 1
ATOM 2044 C C . SER A 1 305 ? 79.268 59.372 56.844 1.00 25.72 268 SER A C 1
ATOM 2045 O O . SER A 1 305 ? 80.200 58.669 57.261 1.00 24.32 268 SER A O 1
ATOM 2048 N N . TYR A 1 306 ? 79.032 59.594 55.553 1.00 21.96 269 TYR A N 1
ATOM 2049 C CA . TYR A 1 306 ? 79.789 58.936 54.532 1.00 21.78 269 TYR A CA 1
ATOM 2050 C C . TYR A 1 306 ? 81.140 59.629 54.289 1.00 24.30 269 TYR A C 1
ATOM 2051 O O . TYR A 1 306 ? 81.242 60.869 54.102 1.00 23.98 269 TYR A O 1
ATOM 2060 N N . ASN A 1 307 ? 82.176 58.844 54.298 1.00 24.35 270 ASN A N 1
ATOM 2061 C CA . ASN A 1 307 ? 83.479 59.343 53.911 1.00 26.52 270 ASN A CA 1
ATOM 2062 C C . ASN A 1 307 ? 84.099 58.517 52.779 1.00 24.76 270 ASN A C 1
ATOM 2063 O O . ASN A 1 307 ? 84.199 57.300 52.896 1.00 23.50 270 ASN A O 1
ATOM 2068 N N . GLN A 1 308 ? 84.500 59.175 51.705 1.00 24.13 271 GLN A N 1
ATOM 2069 C CA . GLN A 1 308 ? 85.191 58.565 50.584 1.00 24.76 271 GLN A CA 1
ATOM 2070 C C . GLN A 1 308 ? 86.680 58.472 50.960 1.00 27.11 271 GLN A C 1
ATOM 2071 O O . GLN A 1 308 ? 87.317 59.487 51.093 1.00 27.43 271 GLN A O 1
ATOM 2077 N N . ILE A 1 309 ? 87.196 57.287 51.164 1.00 25.48 272 ILE A N 1
ATOM 2078 C CA . ILE A 1 309 ? 88.657 57.138 51.549 1.00 28.76 272 ILE A CA 1
ATOM 2079 C C . ILE A 1 309 ? 89.554 57.021 50.334 1.00 30.43 272 ILE A C 1
ATOM 2080 O O . ILE A 1 309 ? 90.613 57.697 50.249 1.00 28.67 272 ILE A O 1
ATOM 2085 N N . THR A 1 310 ? 89.166 56.171 49.372 1.00 29.87 273 THR A N 1
ATOM 2086 C CA . THR A 1 310 ? 89.843 56.132 48.099 1.00 30.16 273 THR A CA 1
ATOM 2087 C C . THR A 1 310 ? 88.917 56.372 46.910 1.00 30.92 273 THR A C 1
ATOM 2088 O O . THR A 1 310 ? 87.703 56.372 47.064 1.00 31.87 273 THR A O 1
ATOM 2092 N N . GLU A 1 311 ? 89.512 56.534 45.739 1.00 34.40 274 GLU A N 1
ATOM 2093 C CA . GLU A 1 311 ? 88.775 56.720 44.468 1.00 38.66 274 GLU A CA 1
ATOM 2094 C C . GLU A 1 311 ? 88.054 55.476 43.978 1.00 35.25 274 GLU A C 1
ATOM 2095 O O . GLU A 1 311 ? 87.344 55.542 42.990 1.00 35.79 274 GLU A O 1
ATOM 2101 N N . GLU A 1 312 ? 88.251 54.340 44.622 1.00 30.83 275 GLU A N 1
ATOM 2102 C CA . GLU A 1 312 ? 87.465 53.147 44.329 1.00 33.01 275 GLU A CA 1
ATOM 2103 C C . GLU A 1 312 ? 85.981 53.369 44.794 1.00 29.46 275 GLU A C 1
ATOM 2104 O O . GLU A 1 312 ? 85.108 52.691 44.311 1.00 31.63 275 GLU A O 1
ATOM 2110 N N . ALA A 1 313 ? 85.731 54.295 45.729 1.00 24.10 276 ALA A N 1
ATOM 2111 C CA . ALA A 1 313 ? 84.397 54.594 46.206 1.00 23.87 276 ALA A CA 1
ATOM 2112 C C . ALA A 1 313 ? 83.901 55.888 45.592 1.00 23.51 276 ALA A C 1
ATOM 2113 O O . ALA A 1 313 ? 84.669 56.717 45.156 1.00 21.28 276 ALA A O 1
ATOM 2115 N N . PRO A 1 314 ? 82.576 56.063 45.513 1.00 21.25 277 PRO A N 1
ATOM 2116 C CA . PRO A 1 314 ? 82.073 57.303 44.923 1.00 21.20 277 PRO A CA 1
ATOM 2117 C C . PRO A 1 314 ? 82.221 58.471 45.968 1.00 21.93 277 PRO A C 1
ATOM 2118 O O . PRO A 1 314 ? 82.378 58.217 47.172 1.00 21.68 277 PRO A O 1
ATOM 2122 N N . ASP A 1 315 ? 82.128 59.701 45.501 1.00 21.38 278 ASP A N 1
ATOM 2123 C CA . ASP A 1 315 ? 82.138 60.901 46.368 1.00 22.24 278 ASP A CA 1
ATOM 2124 C C . ASP A 1 315 ? 80.696 61.346 46.605 1.00 20.46 278 ASP A C 1
ATOM 2125 O O . ASP A 1 315 ? 80.034 61.804 45.652 1.00 20.45 278 ASP A O 1
ATOM 2130 N N . LEU A 1 316 ? 80.168 61.104 47.811 1.00 19.48 279 LEU A N 1
ATOM 2131 C CA . LEU A 1 316 ? 78.765 61.288 48.073 1.00 19.01 279 LEU A CA 1
ATOM 2132 C C . LEU A 1 316 ? 78.559 62.287 49.232 1.00 23.00 279 LEU A C 1
ATOM 2133 O O . LEU A 1 316 ? 79.269 62.215 50.239 1.00 23.59 279 LEU A O 1
ATOM 2138 N N . PRO A 1 317 ? 77.561 63.159 49.123 1.00 19.45 280 PRO A N 1
ATOM 2139 C CA . PRO A 1 317 ? 77.038 63.820 50.355 1.00 19.85 280 PRO A CA 1
ATOM 2140 C C . PRO A 1 317 ? 76.330 62.786 51.218 1.00 20.88 280 PRO A C 1
ATOM 2141 O O . PRO A 1 317 ? 75.887 61.761 50.714 1.00 20.49 280 PRO A O 1
ATOM 2145 N N . SER A 1 318 ? 76.181 63.056 52.507 1.00 20.41 281 SER A N 1
ATOM 2146 C CA . SER A 1 318 ? 75.497 62.129 53.376 1.00 19.69 281 SER A CA 1
ATOM 2147 C C . SER A 1 318 ? 74.014 62.312 53.336 1.00 17.64 281 SER A C 1
ATOM 2148 O O . SER A 1 318 ? 73.551 63.414 53.188 1.00 18.30 281 SER A O 1
ATOM 2151 N N . GLY A 1 319 ? 73.289 61.239 53.505 1.00 17.65 282 GLY A N 1
ATOM 2152 C CA . GLY A 1 319 ? 71.849 61.254 53.505 1.00 18.40 282 GLY A CA 1
ATOM 2153 C C . GLY A 1 319 ? 71.270 60.677 54.768 1.00 19.38 282 GLY A C 1
ATOM 2154 O O . GLY A 1 319 ? 71.974 60.654 55.805 1.00 19.66 282 GLY A O 1
ATOM 2155 N N . TRP A 1 320 ? 69.976 60.307 54.729 1.00 17.22 283 TRP A N 1
ATOM 2156 C CA . TRP A 1 320 ? 69.256 59.889 55.972 1.00 17.49 283 TRP A CA 1
ATOM 2157 C C . TRP A 1 320 ? 68.985 58.372 56.079 1.00 18.33 283 TRP A C 1
ATOM 2158 O O . TRP A 1 320 ? 68.276 57.918 56.977 1.00 17.66 283 TRP A O 1
ATOM 2169 N N . SER A 1 321 ? 69.546 57.603 55.131 1.00 18.81 284 SER A N 1
ATOM 2170 C CA . SER A 1 321 ? 69.547 56.111 55.170 1.00 18.30 284 SER A CA 1
ATOM 2171 C C . SER A 1 321 ? 68.190 55.453 55.219 1.00 18.79 284 SER A C 1
ATOM 2172 O O . SER A 1 321 ? 68.028 54.412 55.881 1.00 21.40 284 SER A O 1
ATOM 2175 N N . PHE A 1 322 ? 67.251 55.993 54.435 1.00 16.48 285 PHE A N 1
ATOM 2176 C CA . PHE A 1 322 ? 65.953 55.393 54.231 1.00 18.93 285 PHE A CA 1
ATOM 2177 C C . PHE A 1 322 ? 66.067 54.372 53.049 1.00 18.25 285 PHE A C 1
ATOM 2178 O O . PHE A 1 322 ? 67.002 54.489 52.216 1.00 18.60 285 PHE A O 1
ATOM 2186 N N . ASN A 1 323 ? 65.085 53.443 53.007 1.00 19.89 286 ASN A N 1
ATOM 2187 C CA . ASN A 1 323 ? 65.045 52.354 52.009 1.00 19.11 286 ASN A CA 1
ATOM 2188 C C . ASN A 1 323 ? 66.377 51.639 51.834 1.00 19.28 286 ASN A C 1
ATOM 2189 O O . ASN A 1 323 ? 66.863 51.485 50.726 1.00 19.13 286 ASN A O 1
ATOM 2194 N N . PRO A 1 324 ? 66.960 51.115 52.917 1.00 19.74 287 PRO A N 1
ATOM 2195 C CA . PRO A 1 324 ? 68.019 50.134 52.714 1.00 19.46 287 PRO A CA 1
ATOM 2196 C C . PRO A 1 324 ? 67.539 48.966 51.817 1.00 18.71 287 PRO A C 1
ATOM 2197 O O . PRO A 1 324 ? 66.334 48.692 51.768 1.00 20.55 287 PRO A O 1
ATOM 2201 N N . VAL A 1 325 ? 68.453 48.409 51.061 1.00 20.44 288 VAL A N 1
ATOM 2202 C CA . VAL A 1 325 ? 68.176 47.255 50.201 1.00 20.98 288 VAL A CA 1
ATOM 2203 C C . VAL A 1 325 ? 68.387 45.985 51.046 1.00 20.12 288 VAL A C 1
ATOM 2204 O O . VAL A 1 325 ? 69.453 45.803 51.625 1.00 22.67 288 VAL A O 1
ATOM 2208 N N . LEU A 1 326 ? 67.381 45.139 51.059 1.00 21.79 289 LEU A N 1
ATOM 2209 C CA . LEU A 1 326 ? 67.438 43.852 51.788 1.00 21.95 289 LEU A CA 1
ATOM 2210 C C . LEU A 1 326 ? 68.250 42.785 51.103 1.00 24.89 289 LEU A C 1
ATOM 2211 O O . LEU A 1 326 ? 68.342 42.728 49.850 1.00 22.28 289 LEU A O 1
ATOM 2216 N N . PRO A 1 327 ? 68.795 41.869 51.910 1.00 24.00 290 PRO A N 1
ATOM 2217 C CA . PRO A 1 327 ? 69.624 40.796 51.359 1.00 24.24 290 PRO A CA 1
ATOM 2218 C C . PRO A 1 327 ? 68.927 39.913 50.330 1.00 22.11 290 PRO A C 1
ATOM 2219 O O . PRO A 1 327 ? 69.576 39.448 49.440 1.00 24.72 290 PRO A O 1
ATOM 2223 N N . GLU A 1 328 ? 67.649 39.687 50.426 1.00 24.20 291 GLU A N 1
ATOM 2224 C CA . GLU A 1 328 ? 67.015 38.879 49.396 1.00 25.68 291 GLU A CA 1
ATOM 2225 C C . GLU A 1 328 ? 67.168 39.515 47.989 1.00 24.00 291 GLU A C 1
ATOM 2226 O O . GLU A 1 328 ? 67.443 38.816 47.011 1.00 22.65 291 GLU A O 1
ATOM 2232 N N . LEU A 1 329 ? 66.961 40.827 47.900 1.00 22.10 292 LEU A N 1
ATOM 2233 C CA . LEU A 1 329 ? 67.156 41.557 46.612 1.00 21.84 292 LEU A CA 1
ATOM 2234 C C . LEU A 1 329 ? 68.622 41.584 46.252 1.00 21.30 292 LEU A C 1
ATOM 2235 O O . LEU A 1 329 ? 68.999 41.331 45.102 1.00 23.62 292 LEU A O 1
ATOM 2240 N N . TYR A 1 330 ? 69.507 41.879 47.213 1.00 22.53 293 TYR A N 1
ATOM 2241 C CA . TYR A 1 330 ? 70.943 41.861 46.920 1.00 20.59 293 TYR A CA 1
ATOM 2242 C C . TYR A 1 330 ? 71.348 40.558 46.233 1.00 24.31 293 TYR A C 1
ATOM 2243 O O . TYR A 1 330 ? 72.063 40.565 45.218 1.00 22.98 293 TYR A O 1
ATOM 2252 N N . ASP A 1 331 ? 70.904 39.423 46.794 1.00 23.72 294 ASP A N 1
ATOM 2253 C CA . ASP A 1 331 ? 71.379 38.114 46.317 1.00 23.76 294 ASP A CA 1
ATOM 2254 C C . ASP A 1 331 ? 70.823 37.823 44.937 1.00 25.74 294 ASP A C 1
ATOM 2255 O O . ASP A 1 331 ? 71.523 37.191 44.159 1.00 25.74 294 ASP A O 1
ATOM 2260 N N . LEU A 1 332 ? 69.585 38.276 44.661 1.00 24.57 295 LEU A N 1
ATOM 2261 C CA . LEU A 1 332 ? 69.018 38.174 43.301 1.00 26.00 295 LEU A CA 1
ATOM 2262 C C . LEU A 1 332 ? 69.766 38.999 42.278 1.00 25.28 295 LEU A C 1
ATOM 2263 O O . LEU A 1 332 ? 69.980 38.576 41.143 1.00 24.02 295 LEU A O 1
ATOM 2268 N N . LEU A 1 333 ? 70.166 40.210 42.647 1.00 21.89 296 LEU A N 1
ATOM 2269 C CA . LEU A 1 333 ? 70.818 41.119 41.732 1.00 23.05 296 LEU A CA 1
ATOM 2270 C C . LEU A 1 333 ? 72.307 40.886 41.586 1.00 22.48 296 LEU A C 1
ATOM 2271 O O . LEU A 1 333 ? 72.894 41.329 40.649 1.00 19.95 296 LEU A O 1
ATOM 2276 N N . GLU A 1 334 ? 72.928 40.205 42.521 1.00 23.75 297 GLU A N 1
ATOM 2277 C CA . GLU A 1 334 ? 74.395 40.205 42.582 1.00 25.91 297 GLU A CA 1
ATOM 2278 C C . GLU A 1 334 ? 75.116 39.814 41.282 1.00 26.89 297 GLU A C 1
ATOM 2279 O O . GLU A 1 334 ? 76.125 40.386 40.913 1.00 33.55 297 GLU A O 1
ATOM 2285 N N . GLY A 1 335 ? 74.660 38.800 40.591 1.00 28.51 298 GLY A N 1
ATOM 2286 C CA . GLY A 1 335 ? 75.343 38.465 39.310 1.0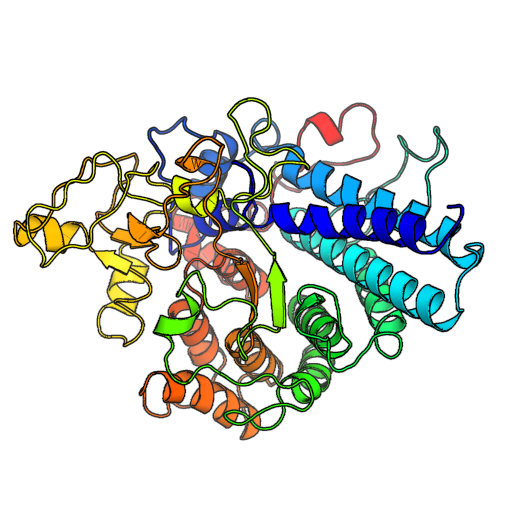0 27.75 298 GLY A CA 1
ATOM 2287 C C . GLY A 1 335 ? 74.703 39.115 38.076 1.00 25.87 298 GLY A C 1
ATOM 2288 O O . GLY A 1 335 ? 75.101 38.842 36.958 1.00 29.18 298 GLY A O 1
ATOM 2289 N N . ASP A 1 336 ? 73.711 39.946 38.311 1.00 20.37 299 ASP A N 1
ATOM 2290 C CA . ASP A 1 336 ? 72.858 40.509 37.252 1.00 22.30 299 ASP A CA 1
ATOM 2291 C C . ASP A 1 336 ? 73.469 41.836 36.765 1.00 21.23 299 ASP A C 1
ATOM 2292 O O . ASP A 1 336 ? 74.066 42.594 37.545 1.00 21.88 299 ASP A O 1
ATOM 2297 N N . PRO A 1 337 ? 73.357 42.160 35.452 1.00 20.47 300 PRO A N 1
ATOM 2298 C CA . PRO A 1 337 ? 73.932 43.368 34.941 1.00 19.71 300 PRO A CA 1
ATOM 2299 C C . PRO A 1 337 ? 73.415 44.675 35.578 1.00 19.37 300 PRO A C 1
ATOM 2300 O O . PRO A 1 337 ? 74.029 45.696 35.368 1.00 19.91 300 PRO A O 1
ATOM 2304 N N . ARG A 1 338 ? 72.249 44.654 36.224 1.00 18.61 301 ARG A N 1
ATOM 2305 C CA . ARG A 1 338 ? 71.674 45.855 36.750 1.00 17.79 301 ARG A CA 1
ATOM 2306 C C . ARG A 1 338 ? 72.130 46.099 38.220 1.00 19.72 301 ARG A C 1
ATOM 2307 O O . ARG A 1 338 ? 71.686 47.044 38.900 1.00 21.27 301 ARG A O 1
ATOM 2315 N N . PHE A 1 339 ? 73.044 45.244 38.687 1.00 17.53 302 PHE A N 1
ATOM 2316 C CA . PHE A 1 339 ? 73.531 45.265 40.086 1.00 19.18 302 PHE A CA 1
ATOM 2317 C C . PHE A 1 339 ? 74.127 46.610 40.437 1.00 19.71 302 PHE A C 1
ATOM 2318 O O . PHE A 1 339 ? 73.719 47.176 41.414 1.00 20.50 302 PHE A O 1
ATOM 2326 N N . GLU A 1 340 ? 75.059 47.092 39.653 1.00 20.40 303 GLU A N 1
ATOM 2327 C CA . GLU A 1 340 ? 75.810 48.302 40.061 1.00 24.11 303 GLU A CA 1
ATOM 2328 C C . GLU A 1 340 ? 74.922 49.560 40.029 1.00 24.31 303 GLU A C 1
ATOM 2329 O O . GLU A 1 340 ? 75.022 50.488 40.904 1.00 20.19 303 GLU A O 1
ATOM 2335 N N . ALA A 1 341 ? 74.062 49.599 39.023 1.00 19.54 304 ALA A N 1
ATOM 2336 C CA . ALA A 1 341 ? 73.115 50.714 38.939 1.00 20.40 304 ALA A CA 1
ATOM 2337 C C . ALA A 1 341 ? 72.128 50.743 40.094 1.00 18.65 304 ALA A C 1
ATOM 2338 O O . ALA A 1 341 ? 71.728 51.836 40.562 1.00 18.62 304 ALA A O 1
ATOM 2340 N N . THR A 1 342 ? 71.716 49.577 40.543 1.00 16.51 305 THR A N 1
ATOM 2341 C CA . THR A 1 342 ? 70.696 49.513 41.533 1.00 18.17 305 THR A CA 1
ATOM 2342 C C . THR A 1 342 ? 71.211 49.575 42.976 1.00 17.82 305 THR A C 1
ATOM 2343 O O . THR A 1 342 ? 70.543 50.154 43.833 1.00 17.96 305 THR A O 1
ATOM 2347 N N . ILE A 1 343 ? 72.376 48.993 43.239 1.00 18.37 306 ILE A N 1
ATOM 2348 C CA . ILE A 1 343 ? 72.781 48.781 44.651 1.00 20.76 306 ILE A CA 1
ATOM 2349 C C . ILE A 1 343 ? 74.138 49.422 44.894 1.00 19.04 306 ILE A C 1
ATOM 2350 O O . ILE A 1 343 ? 75.117 49.198 44.178 1.00 19.86 306 ILE A O 1
ATOM 2355 N N . LEU A 1 344 ? 74.155 50.281 45.918 1.00 18.69 307 LEU A N 1
ATOM 2356 C CA . LEU A 1 344 ? 75.397 50.847 46.419 1.00 18.56 307 LEU A CA 1
ATOM 2357 C C . LEU A 1 344 ? 75.819 49.922 47.581 1.00 17.58 307 LEU A C 1
ATOM 2358 O O . LEU A 1 344 ? 75.154 49.846 48.625 1.00 18.08 307 LEU A O 1
ATOM 2363 N N . ASP A 1 345 ? 76.921 49.234 47.378 1.00 23.15 308 ASP A N 1
ATOM 2364 C CA . ASP A 1 345 ? 77.384 48.169 48.305 1.00 24.26 308 ASP A CA 1
ATOM 2365 C C . ASP A 1 345 ? 78.403 48.701 49.261 1.00 22.89 308 ASP A C 1
ATOM 2366 O O . ASP A 1 345 ? 79.639 48.567 49.065 1.00 23.84 308 ASP A O 1
ATOM 2371 N N . LEU A 1 346 ? 77.900 49.352 50.281 1.00 24.71 309 LEU A N 1
ATOM 2372 C CA . LEU A 1 346 ? 78.768 50.018 51.239 1.00 25.43 309 LEU A CA 1
ATOM 2373 C C . LEU A 1 346 ? 79.495 48.949 52.058 1.00 25.99 309 LEU A C 1
ATOM 2374 O O . LEU A 1 346 ? 80.610 49.186 52.481 1.00 26.21 309 LEU A O 1
ATOM 2379 N N . LYS A 1 347 ? 78.842 47.822 52.307 1.00 23.48 310 LYS A N 1
ATOM 2380 C CA . LYS A 1 347 ? 79.552 46.669 52.968 1.00 26.41 310 LYS A CA 1
ATOM 2381 C C . LYS A 1 347 ? 80.872 46.338 52.271 1.00 26.27 310 LYS A C 1
ATOM 2382 O O . LYS A 1 347 ? 81.966 46.288 52.887 1.00 26.73 310 LYS A O 1
ATOM 2388 N N . ALA A 1 348 ? 80.807 46.123 50.967 1.00 25.73 311 ALA A N 1
ATOM 2389 C CA . ALA A 1 348 ? 81.979 45.832 50.187 1.00 26.11 311 ALA A CA 1
ATOM 2390 C C . ALA A 1 348 ? 83.015 46.960 50.164 1.00 28.55 311 ALA A C 1
ATOM 2391 O O . ALA A 1 348 ? 84.245 46.721 50.220 1.00 27.26 311 ALA A O 1
ATOM 2393 N N . LEU A 1 349 ? 82.544 48.199 50.034 1.00 26.34 312 LEU A N 1
ATOM 2394 C CA . LEU A 1 349 ? 83.452 49.344 50.042 1.00 26.92 312 LEU A CA 1
ATOM 2395 C C . LEU A 1 349 ? 84.156 49.484 51.405 1.00 28.64 312 LEU A C 1
ATOM 2396 O O . LEU A 1 349 ? 85.313 49.853 51.433 1.00 28.09 312 LEU A O 1
ATOM 2401 N N . GLU A 1 350 ? 83.443 49.209 52.496 1.00 26.24 313 GLU A N 1
ATOM 2402 C CA . GLU A 1 350 ? 84.065 49.249 53.847 1.00 31.22 313 GLU A CA 1
ATOM 2403 C C . GLU A 1 350 ? 85.107 48.170 53.979 1.00 32.61 313 GLU A C 1
ATOM 2404 O O . GLU A 1 350 ? 86.265 48.430 54.380 1.00 30.94 313 GLU A O 1
ATOM 2410 N N . GLU A 1 351 ? 84.720 46.994 53.536 1.00 32.32 314 GLU A N 1
ATOM 2411 C CA . GLU A 1 351 ? 85.622 45.850 53.526 1.00 37.36 314 GLU A CA 1
ATOM 2412 C C . GLU A 1 351 ? 86.892 46.114 52.714 1.00 37.26 314 GLU A C 1
ATOM 2413 O O . GLU A 1 351 ? 87.951 45.696 53.112 1.00 37.46 314 GLU A O 1
ATOM 2419 N N . ALA A 1 352 ? 86.814 46.801 51.576 1.00 36.49 315 ALA A N 1
ATOM 2420 C CA . ALA A 1 352 ? 88.009 47.131 50.804 1.00 32.39 315 ALA A CA 1
ATOM 2421 C C . ALA A 1 352 ? 88.815 48.316 51.338 1.00 30.91 315 ALA A C 1
ATOM 2422 O O . ALA A 1 352 ? 89.781 48.707 50.712 1.00 31.77 315 ALA A O 1
ATOM 2424 N N . GLY A 1 353 ? 88.332 48.980 52.372 1.00 28.67 316 GLY A N 1
ATOM 2425 C CA . GLY A 1 353 ? 88.940 50.202 52.842 1.00 30.15 316 GLY A CA 1
ATOM 2426 C C . GLY A 1 353 ? 88.676 51.430 52.010 1.00 31.26 316 GLY A C 1
ATOM 2427 O O . GLY A 1 353 ? 89.387 52.422 52.154 1.00 30.79 316 GLY A O 1
ATOM 2428 N N . ALA A 1 354 ? 87.678 51.385 51.111 1.00 29.06 317 ALA A N 1
ATOM 2429 C CA . ALA A 1 354 ? 87.510 52.481 50.172 1.00 24.76 317 ALA A CA 1
ATOM 2430 C C . ALA A 1 354 ? 86.611 53.633 50.636 1.00 24.67 317 ALA A C 1
ATOM 2431 O O . ALA A 1 354 ? 86.673 54.781 50.078 1.00 25.33 317 ALA A O 1
ATOM 2433 N N . ALA A 1 355 ? 85.749 53.309 51.565 1.00 23.67 318 ALA A N 1
ATOM 2434 C CA . ALA A 1 355 ? 84.854 54.255 52.191 1.00 26.28 318 ALA A CA 1
ATOM 2435 C C . ALA A 1 355 ? 84.551 53.869 53.610 1.00 24.60 318 ALA A C 1
ATOM 2436 O O . ALA A 1 355 ? 84.663 52.709 53.994 1.00 24.88 318 ALA A O 1
ATOM 2438 N N . SER A 1 356 ? 84.027 54.830 54.372 1.00 26.28 319 SER A N 1
ATOM 2439 C CA . SER A 1 356 ? 83.336 54.500 55.612 1.00 25.66 319 SER A CA 1
ATOM 2440 C C . SER A 1 356 ? 81.929 55.132 55.690 1.00 25.12 319 SER A C 1
ATOM 2441 O O . SER A 1 356 ? 81.591 56.078 54.986 1.00 25.53 319 SER A O 1
ATOM 2444 N N . TYR A 1 357 ? 81.119 54.598 56.550 1.00 21.13 320 TYR A N 1
ATOM 2445 C CA . TYR A 1 357 ? 79.794 55.141 56.839 1.00 22.71 320 TYR A CA 1
ATOM 2446 C C . TYR A 1 357 ? 79.365 54.794 58.236 1.00 25.61 320 TYR A C 1
ATOM 2447 O O . TYR A 1 357 ? 79.970 53.951 58.914 1.00 27.38 320 TYR A O 1
ATOM 2456 N N . VAL A 1 358 ? 78.266 55.383 58.685 1.00 25.86 321 VAL A N 1
ATOM 2457 C CA . VAL A 1 358 ? 77.691 55.027 59.973 1.00 25.74 321 VAL A CA 1
ATOM 2458 C C . VAL A 1 358 ? 76.276 54.473 59.760 1.00 26.92 321 VAL A C 1
ATOM 2459 O O . VAL A 1 358 ? 75.416 55.148 59.183 1.00 24.37 321 VAL A O 1
ATOM 2463 N N . PRO A 1 359 ? 76.004 53.261 60.254 1.00 25.24 322 PRO A N 1
ATOM 2464 C CA . PRO A 1 359 ? 74.700 52.615 60.139 1.00 24.86 322 PRO A CA 1
ATOM 2465 C C . PRO A 1 359 ? 73.593 53.367 60.730 1.00 25.71 322 PRO A C 1
ATOM 2466 O O . PRO A 1 359 ? 73.754 53.935 61.785 1.00 24.72 322 PRO A O 1
ATOM 2470 N N . GLY A 1 360 ? 72.480 53.421 59.986 1.00 23.74 323 GLY A N 1
ATOM 2471 C CA . GLY A 1 360 ? 71.219 53.981 60.439 1.00 22.99 323 GLY A CA 1
ATOM 2472 C C . GLY A 1 360 ? 70.404 52.819 60.923 1.00 24.23 323 GLY A C 1
ATOM 2473 O O . GLY A 1 360 ? 70.934 51.720 61.070 1.00 25.99 323 GLY A O 1
ATOM 2474 N N . TYR A 1 361 ? 69.111 53.032 61.131 1.00 23.60 324 TYR A N 1
ATOM 2475 C CA . TYR A 1 361 ? 68.254 52.008 61.626 1.00 24.28 324 TYR A CA 1
ATOM 2476 C C . TYR A 1 361 ? 68.008 50.920 60.584 1.00 27.00 324 TYR A C 1
ATOM 2477 O O . TYR A 1 361 ? 67.724 51.205 59.425 1.00 24.30 324 TYR A O 1
ATOM 2486 N N . GLN A 1 362 ? 68.150 49.678 61.030 1.00 24.18 325 GLN A N 1
ATOM 2487 C CA . GLN A 1 362 ? 68.015 48.482 60.196 1.00 25.41 325 GLN A CA 1
ATOM 2488 C C . GLN A 1 362 ? 68.877 48.501 58.976 1.00 25.72 325 GLN A C 1
ATOM 2489 O O . GLN A 1 362 ? 68.480 47.953 57.925 1.00 26.82 325 GLN A O 1
ATOM 2495 N N . ASP A 1 363 ? 70.072 49.084 59.124 1.00 24.60 326 ASP A N 1
ATOM 2496 C CA . ASP A 1 363 ? 71.127 49.075 58.160 1.00 25.11 326 ASP A CA 1
ATOM 2497 C C . ASP A 1 363 ? 71.355 47.669 57.643 1.00 28.73 326 ASP A C 1
ATOM 2498 O O . ASP A 1 363 ? 71.268 46.708 58.430 1.00 24.16 326 ASP A O 1
ATOM 2503 N N . THR A 1 364 ? 71.652 47.543 56.342 1.00 25.96 327 THR A N 1
ATOM 2504 C CA . THR A 1 364 ? 72.034 46.263 55.732 1.00 25.58 327 THR A CA 1
ATOM 2505 C C . THR A 1 364 ? 73.385 46.367 55.121 1.00 24.69 327 THR A C 1
ATOM 2506 O O . THR A 1 364 ? 73.962 45.369 54.719 1.00 26.59 327 THR A O 1
ATOM 2510 N N . GLY A 1 365 ? 73.901 47.592 54.980 1.00 23.42 328 GLY A N 1
ATOM 2511 C CA . GLY A 1 365 ? 75.123 47.866 54.228 1.00 23.08 328 GLY A CA 1
ATOM 2512 C C . GLY A 1 365 ? 74.923 48.053 52.705 1.00 20.94 328 GLY A C 1
ATOM 2513 O O . GLY A 1 365 ? 75.884 48.259 51.950 1.00 20.72 328 GLY A O 1
ATOM 2514 N N . TYR A 1 366 ? 73.676 47.946 52.293 1.00 20.29 329 TYR A N 1
ATOM 2515 C CA . TYR A 1 366 ? 73.292 48.030 50.912 1.00 18.74 329 TYR A CA 1
ATOM 2516 C C . TYR A 1 366 ? 72.317 49.172 50.773 1.00 17.01 329 TYR A C 1
ATOM 2517 O O . TYR A 1 366 ? 71.326 49.245 51.545 1.00 19.92 329 TYR A O 1
ATOM 2526 N N . PHE A 1 367 ? 72.537 50.011 49.737 1.00 16.83 330 PHE A N 1
ATOM 2527 C CA . PHE A 1 367 ? 71.695 51.205 49.565 1.00 19.00 330 PHE A CA 1
ATOM 2528 C C . PHE A 1 367 ? 71.156 51.295 48.133 1.00 19.17 330 PHE A C 1
ATOM 2529 O O . PHE A 1 367 ? 71.679 50.644 47.254 1.00 19.46 330 PHE A O 1
ATOM 2537 N N . LEU A 1 368 ? 70.076 52.039 47.946 1.00 19.08 331 LEU A N 1
ATOM 2538 C CA . LEU A 1 368 ? 69.374 52.087 46.642 1.00 17.94 331 LEU A CA 1
ATOM 2539 C C . LEU A 1 368 ? 70.038 53.163 45.761 1.00 18.01 331 LEU A C 1
ATOM 2540 O O . LEU A 1 368 ? 69.669 54.375 45.798 1.00 19.91 331 LEU A O 1
ATOM 2545 N N . ASN A 1 369 ? 71.057 52.750 45.014 1.00 16.76 332 ASN A N 1
ATOM 2546 C CA . ASN A 1 369 ? 71.951 53.609 44.271 1.00 17.99 332 ASN A CA 1
ATOM 2547 C C . ASN A 1 369 ? 71.297 54.459 43.197 1.00 17.67 332 ASN A C 1
ATOM 2548 O O . ASN A 1 369 ? 71.786 55.561 42.918 1.00 16.42 332 ASN A O 1
ATOM 2553 N N . LYS A 1 370 ? 70.181 53.971 42.635 1.00 15.49 333 LYS A N 1
ATOM 2554 C CA . LYS A 1 370 ? 69.506 54.704 41.537 1.00 16.08 333 LYS A CA 1
ATOM 2555 C C . LYS A 1 370 ? 69.219 56.177 41.883 1.00 17.43 333 LYS A C 1
ATOM 2556 O O . LYS A 1 370 ? 69.244 57.020 41.019 1.00 14.89 333 LYS A O 1
ATOM 2562 N N . PHE A 1 371 ? 68.964 56.473 43.158 1.00 17.07 334 PHE A N 1
ATOM 2563 C CA . PHE A 1 371 ? 68.495 57.791 43.637 1.00 16.89 334 PHE A CA 1
ATOM 2564 C C . PHE A 1 371 ? 69.410 58.413 44.678 1.00 16.22 334 PHE A C 1
ATOM 2565 O O . PHE A 1 371 ? 69.047 59.370 45.360 1.00 16.23 334 PHE A O 1
ATOM 2573 N N . ILE A 1 372 ? 70.650 57.979 44.699 1.00 16.28 335 ILE A N 1
ATOM 2574 C CA . ILE A 1 372 ? 71.668 58.543 45.632 1.00 16.35 335 ILE A CA 1
ATOM 2575 C C . ILE A 1 372 ? 72.570 59.526 44.904 1.00 15.59 335 ILE A C 1
ATOM 2576 O O . ILE A 1 372 ? 73.291 59.141 44.043 1.00 16.59 335 ILE A O 1
ATOM 2581 N N . PRO A 1 373 ? 72.530 60.825 45.280 1.00 16.11 336 PRO A N 1
ATOM 2582 C CA . PRO A 1 373 ? 73.244 61.875 44.579 1.00 15.81 336 PRO A CA 1
ATOM 2583 C C . PRO A 1 373 ? 74.730 61.761 44.894 1.00 16.99 336 PRO A C 1
ATOM 2584 O O . PRO A 1 373 ? 75.088 61.308 45.998 1.00 17.89 336 PRO A O 1
ATOM 2588 N N . ARG A 1 374 ? 75.554 62.146 43.940 1.00 18.02 337 ARG A N 1
ATOM 2589 C CA . ARG A 1 374 ? 76.962 62.368 44.134 1.00 18.00 337 ARG A CA 1
ATOM 2590 C C . ARG A 1 374 ? 77.232 63.847 44.503 1.00 20.15 337 ARG A C 1
ATOM 2591 O O . ARG A 1 374 ? 76.307 64.671 44.451 1.00 18.23 337 ARG A O 1
ATOM 2599 N N . VAL A 1 375 ? 78.478 64.214 44.871 1.00 19.44 338 VAL A N 1
ATOM 2600 C CA . VAL A 1 375 ? 78.753 65.654 45.199 1.00 19.69 338 VAL A CA 1
ATOM 2601 C C . VAL A 1 375 ? 78.517 66.510 43.991 1.00 19.15 338 VAL A C 1
ATOM 2602 O O . VAL A 1 375 ? 78.182 67.671 44.141 1.00 20.37 338 VAL A O 1
ATOM 2606 N N . THR A 1 376 ? 78.618 65.943 42.795 1.00 19.83 339 THR A N 1
ATOM 2607 C CA . THR A 1 376 ? 78.353 66.692 41.573 1.00 22.14 339 THR A CA 1
ATOM 2608 C C . THR A 1 376 ? 76.890 67.069 41.390 1.00 20.83 339 THR A C 1
ATOM 2609 O O . THR A 1 376 ? 76.587 67.956 40.571 1.00 24.23 339 THR A O 1
ATOM 2613 N N . ASP A 1 377 ? 76.006 66.440 42.147 1.00 18.97 340 ASP A N 1
ATOM 2614 C CA . ASP A 1 377 ? 74.573 66.716 42.128 1.00 18.75 340 ASP A CA 1
ATOM 2615 C C . ASP A 1 377 ? 74.110 67.715 43.188 1.00 20.34 340 ASP A C 1
ATOM 2616 O O . ASP A 1 377 ? 72.924 68.078 43.255 1.00 20.12 340 ASP A O 1
ATOM 2621 N N . VAL A 1 378 ? 75.044 68.221 43.990 1.00 20.59 341 VAL A N 1
ATOM 2622 C CA . VAL A 1 378 ? 74.701 69.158 45.029 1.00 20.12 341 VAL A CA 1
ATOM 2623 C C . VAL A 1 378 ? 74.566 70.575 44.390 1.00 22.94 341 VAL A C 1
ATOM 2624 O O . VAL A 1 378 ? 75.418 71.027 43.659 1.00 24.65 341 VAL A O 1
ATOM 2628 N N . THR A 1 379 ? 73.429 71.222 44.592 1.00 25.62 342 THR A N 1
ATOM 2629 C CA . THR A 1 379 ? 73.183 72.520 43.960 1.00 25.96 342 THR A CA 1
ATOM 2630 C C . THR A 1 379 ? 74.256 73.550 44.330 1.00 26.04 342 THR A C 1
ATOM 2631 O O . THR A 1 379 ? 74.762 73.547 45.451 1.00 23.87 342 THR A O 1
ATOM 2635 N N . THR A 1 380 ? 74.553 74.446 43.389 1.00 28.44 343 THR A N 1
ATOM 2636 C CA . THR A 1 380 ? 75.269 75.704 43.684 1.00 32.21 343 THR A CA 1
ATOM 2637 C C . THR A 1 380 ? 74.374 76.923 43.746 1.00 30.34 343 THR A C 1
ATOM 2638 O O . THR A 1 380 ? 74.858 78.029 43.995 1.00 32.93 343 THR A O 1
ATOM 2642 N N . LEU A 1 381 ? 73.078 76.743 43.514 1.00 23.91 344 LEU A N 1
ATOM 2643 C CA . LEU A 1 381 ? 72.099 77.832 43.559 1.00 23.32 344 LEU A CA 1
ATOM 2644 C C . LEU A 1 381 ? 71.614 78.043 44.972 1.00 24.57 344 LEU A C 1
ATOM 2645 O O . LEU A 1 381 ? 71.800 77.199 45.834 1.00 24.80 344 LEU A O 1
ATOM 2650 N N . THR A 1 382 ? 70.963 79.153 45.201 1.00 24.66 345 THR A N 1
ATOM 2651 C CA . THR A 1 382 ? 70.377 79.464 46.498 1.00 25.42 345 THR A CA 1
ATOM 2652 C C . THR A 1 382 ? 69.498 78.350 46.945 1.00 25.68 345 THR A C 1
ATOM 2653 O O . THR A 1 382 ? 68.829 77.709 46.112 1.00 23.42 345 THR A O 1
ATOM 2657 N N . GLY A 1 383 ? 69.537 78.065 48.249 1.00 21.89 346 GLY A N 1
ATOM 2658 C CA . GLY A 1 383 ? 68.633 77.120 48.875 1.00 23.02 346 GLY A CA 1
ATOM 2659 C C . GLY A 1 383 ? 69.445 76.138 49.724 1.00 22.28 346 GLY A C 1
ATOM 2660 O O . GLY A 1 383 ? 70.711 76.118 49.660 1.00 24.09 346 GLY A O 1
ATOM 2661 N N . GLU A 1 384 ? 68.755 75.375 50.578 1.00 22.42 347 GLU A N 1
ATOM 2662 C CA . GLU A 1 384 ? 69.467 74.361 51.359 1.00 20.51 347 GLU A CA 1
ATOM 2663 C C . GLU A 1 384 ? 69.949 73.221 50.466 1.00 20.50 347 GLU A C 1
ATOM 2664 O O . GLU A 1 384 ? 69.172 72.674 49.718 1.00 18.63 347 GLU A O 1
ATOM 2670 N N . PRO A 1 385 ? 71.210 72.854 50.554 1.00 22.16 348 PRO A N 1
ATOM 2671 C CA . PRO A 1 385 ? 71.737 71.830 49.646 1.00 24.73 348 PRO A CA 1
ATOM 2672 C C . PRO A 1 385 ? 70.891 70.538 49.579 1.00 24.08 348 PRO A C 1
ATOM 2673 O O . PRO A 1 385 ? 70.468 70.135 48.463 1.00 26.00 348 PRO A O 1
ATOM 2677 N N . VAL A 1 386 ? 70.488 70.008 50.742 1.00 21.43 349 VAL A N 1
ATOM 2678 C CA . VAL A 1 386 ? 69.801 68.705 50.697 1.00 21.26 349 VAL A CA 1
ATOM 2679 C C . VAL A 1 386 ? 68.373 68.794 50.217 1.00 18.52 349 VAL A C 1
ATOM 2680 O O . VAL A 1 386 ? 67.781 67.765 49.912 1.00 19.00 349 VAL A O 1
ATOM 2684 N N . LEU A 1 387 ? 67.813 69.994 50.137 1.00 16.36 350 LEU A N 1
ATOM 2685 C CA . LEU A 1 387 ? 66.416 70.175 49.725 1.00 15.73 350 LEU A CA 1
ATOM 2686 C C . LEU A 1 387 ? 66.264 70.559 48.255 1.00 16.29 350 LEU A C 1
ATOM 2687 O O . LEU A 1 387 ? 65.162 70.797 47.825 1.00 16.81 350 LEU A O 1
ATOM 2692 N N . ASN A 1 388 ? 67.370 70.667 47.536 1.00 16.17 351 ASN A N 1
ATOM 2693 C CA . ASN A 1 388 ? 67.319 71.107 46.163 1.00 15.79 351 ASN A CA 1
ATOM 2694 C C . ASN A 1 388 ? 68.025 70.131 45.190 1.00 17.46 351 ASN A C 1
ATOM 2695 O O . ASN A 1 388 ? 68.517 70.536 44.125 1.00 17.68 351 ASN A O 1
ATOM 2700 N N . TYR A 1 389 ? 68.034 68.858 45.555 1.00 16.15 352 TYR A N 1
ATOM 2701 C CA . TYR A 1 389 ? 68.334 67.781 44.601 1.00 14.66 352 TYR A CA 1
ATOM 2702 C C . TYR A 1 389 ? 67.290 67.732 43.505 1.00 16.80 352 TYR A C 1
ATOM 2703 O O . TYR A 1 389 ? 66.123 68.059 43.750 1.00 16.23 352 TYR A O 1
ATOM 2712 N N . ARG A 1 390 ? 67.716 67.375 42.293 1.00 16.73 353 ARG A N 1
ATOM 2713 C CA . ARG A 1 390 ? 66.829 67.578 41.157 1.00 17.75 353 ARG A CA 1
ATOM 2714 C C . ARG A 1 390 ? 66.572 66.400 40.196 1.00 17.70 353 ARG A C 1
ATOM 2715 O O . ARG A 1 390 ? 66.158 66.580 39.036 1.00 18.16 353 ARG A O 1
ATOM 2723 N N . GLN A 1 391 ? 66.820 65.194 40.646 1.00 15.89 354 GLN A N 1
ATOM 2724 C CA . GLN A 1 391 ? 66.553 64.017 39.792 1.00 15.17 354 GLN A CA 1
ATOM 2725 C C . GLN A 1 391 ? 65.035 63.939 39.547 1.00 16.70 354 GLN A C 1
ATOM 2726 O O . GLN A 1 391 ? 64.227 64.196 40.417 1.00 15.37 354 GLN A O 1
ATOM 2732 N N . ASN A 1 392 ? 64.660 63.524 38.349 1.00 15.16 355 ASN A N 1
ATOM 2733 C CA . ASN A 1 392 ? 63.253 63.294 38.047 1.00 15.35 355 ASN A CA 1
ATOM 2734 C C . ASN A 1 392 ? 62.866 61.911 38.476 1.00 16.65 355 ASN A C 1
ATOM 2735 O O . ASN A 1 392 ? 63.717 61.106 38.957 1.00 16.65 355 ASN A O 1
ATOM 2740 N N . THR A 1 393 ? 61.573 61.595 38.322 1.00 18.68 356 THR A N 1
ATOM 2741 C CA . THR A 1 393 ? 61.001 60.305 38.748 1.00 19.05 356 THR A CA 1
ATOM 2742 C C . THR A 1 393 ? 60.182 59.701 37.632 1.00 22.15 356 THR A C 1
ATOM 2743 O O . THR A 1 393 ? 59.313 60.397 37.085 1.00 20.75 356 THR A O 1
ATOM 2747 N N . TYR A 1 394 ? 60.444 58.434 37.312 1.00 20.43 357 TYR A N 1
ATOM 2748 C CA . TYR A 1 394 ? 59.686 57.759 36.263 1.00 19.97 357 TYR 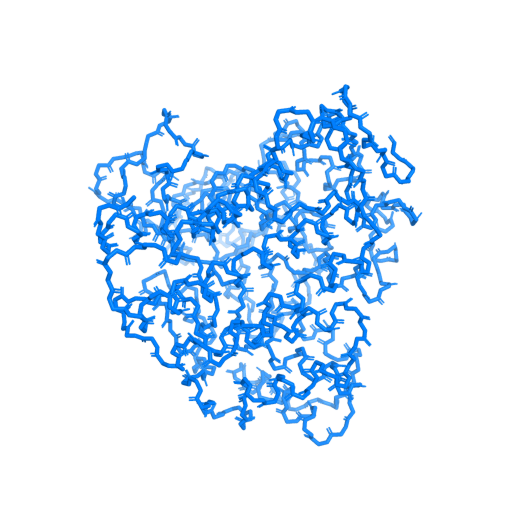A CA 1
ATOM 2749 C C . TYR A 1 394 ? 58.440 57.211 36.902 1.00 19.45 357 TYR A C 1
ATOM 2750 O O . TYR A 1 394 ? 58.510 56.236 37.654 1.00 18.92 357 TYR A O 1
ATOM 2759 N N . VAL A 1 395 ? 57.282 57.755 36.542 1.00 18.25 358 VAL A N 1
ATOM 2760 C CA . VAL A 1 395 ? 56.018 57.159 36.975 1.00 17.23 358 VAL A CA 1
ATOM 2761 C C . VAL A 1 395 ? 55.729 55.904 36.083 1.00 17.72 358 VAL A C 1
ATOM 2762 O O . VAL A 1 395 ? 55.352 54.828 36.592 1.00 16.62 358 VAL A O 1
ATOM 2766 N N . ILE A 1 396 ? 56.002 56.058 34.802 1.00 15.26 359 ILE A N 1
ATOM 2767 C CA . ILE A 1 396 ? 55.934 54.968 33.828 1.00 16.54 359 ILE A CA 1
ATOM 2768 C C . ILE A 1 396 ? 57.079 55.144 32.870 1.00 16.40 359 ILE A C 1
ATOM 2769 O O . ILE A 1 396 ? 57.293 56.270 32.360 1.00 17.77 359 ILE A O 1
ATOM 2774 N N . ARG A 1 397 ? 57.845 54.075 32.664 1.00 16.88 360 ARG A N 1
ATOM 2775 C CA . ARG A 1 397 ? 58.880 54.004 31.652 1.00 16.31 360 ARG A CA 1
ATOM 2776 C C . ARG A 1 397 ? 58.696 52.731 30.780 1.00 16.72 360 ARG A C 1
ATOM 2777 O O . ARG A 1 397 ? 57.940 51.829 31.158 1.00 17.91 360 ARG A O 1
ATOM 2785 N N . LEU A 1 398 ? 59.291 52.737 29.618 1.00 18.27 361 LEU A N 1
ATOM 2786 C CA . LEU A 1 398 ? 58.997 51.724 28.580 1.00 17.82 361 LEU A CA 1
ATOM 2787 C C . LEU A 1 398 ? 59.347 50.297 28.973 1.00 17.45 361 LEU A C 1
ATOM 2788 O O . LEU A 1 398 ? 58.614 49.377 28.612 1.00 18.03 361 LEU A O 1
ATOM 2793 N N . ALA A 1 399 ? 60.392 50.035 29.777 1.00 15.73 362 ALA A N 1
ATOM 2794 C CA . ALA A 1 399 ? 60.585 48.628 30.170 1.00 17.20 362 ALA A CA 1
ATOM 2795 C C . ALA A 1 399 ? 59.399 48.109 30.963 1.00 16.92 362 ALA A C 1
ATOM 2796 O O . ALA A 1 399 ? 59.040 46.917 30.892 1.00 16.42 362 ALA A O 1
ATOM 2798 N N . ASP A 1 400 ? 58.786 49.003 31.753 1.00 16.42 363 ASP A N 1
ATOM 2799 C CA . ASP A 1 400 ? 57.659 48.624 32.589 1.00 18.27 363 ASP A CA 1
ATOM 2800 C C . ASP A 1 400 ? 56.438 48.311 31.663 1.00 18.11 363 ASP A C 1
ATOM 2801 O O . ASP A 1 400 ? 55.785 47.250 31.832 1.00 20.39 363 ASP A O 1
ATOM 2806 N N . THR A 1 401 ? 56.193 49.131 30.660 1.00 18.16 364 THR A N 1
ATOM 2807 C CA . THR A 1 401 ? 55.067 48.826 29.760 1.00 18.64 364 THR A CA 1
ATOM 2808 C C . THR A 1 401 ? 55.281 47.568 28.890 1.00 17.70 364 THR A C 1
ATOM 2809 O O . THR A 1 401 ? 54.326 46.861 28.566 1.00 17.39 364 THR A O 1
ATOM 2813 N N . TYR A 1 402 ? 56.506 47.265 28.524 1.00 16.75 365 TYR A N 1
ATOM 2814 C CA . TYR A 1 402 ? 56.791 45.978 27.860 1.00 18.00 365 TYR A CA 1
ATOM 2815 C C . TYR A 1 402 ? 56.370 44.804 28.730 1.00 19.21 365 TYR A C 1
ATOM 2816 O O . TYR A 1 402 ? 55.675 43.848 28.307 1.00 17.31 365 TYR A O 1
ATOM 2825 N N . LEU A 1 403 ? 56.833 44.854 29.981 1.00 17.71 366 LEU A N 1
ATOM 2826 C CA . LEU A 1 403 ? 56.590 43.808 30.961 1.00 17.48 366 LEU A CA 1
ATOM 2827 C C . LEU A 1 403 ? 55.076 43.730 31.268 1.00 18.22 366 LEU A C 1
ATOM 2828 O O . LEU A 1 403 ? 54.544 42.626 31.376 1.00 18.00 366 LEU A O 1
ATOM 2833 N N . MET A 1 404 ? 54.389 44.855 31.326 1.00 19.22 367 MET A N 1
ATOM 2834 C CA . MET A 1 404 ? 52.926 44.864 31.589 1.00 20.11 367 MET A CA 1
ATOM 2835 C C . MET A 1 404 ? 52.185 44.227 30.404 1.00 20.21 367 MET A C 1
ATOM 2836 O O . MET A 1 404 ? 51.214 43.478 30.609 1.00 21.59 367 MET A O 1
ATOM 2841 N N . GLU A 1 405 ? 52.564 44.559 29.181 1.00 21.53 368 GLU A N 1
ATOM 2842 C CA . GLU A 1 405 ? 51.881 43.930 28.052 1.00 20.74 368 GLU A CA 1
ATOM 2843 C C . GLU A 1 405 ? 52.112 42.394 28.029 1.00 24.38 368 GLU A C 1
ATOM 2844 O O . GLU A 1 405 ? 51.217 41.625 27.725 1.00 22.82 368 GLU A O 1
ATOM 2850 N N . ALA A 1 406 ? 53.342 41.941 28.292 1.00 20.56 369 ALA A N 1
ATOM 2851 C CA . ALA A 1 406 ? 53.644 40.550 28.308 1.00 19.48 369 ALA A CA 1
ATOM 2852 C C . ALA A 1 406 ? 52.811 39.874 29.334 1.00 20.67 369 ALA A C 1
ATOM 2853 O O . ALA A 1 406 ? 52.371 38.762 29.115 1.00 20.53 369 ALA A O 1
ATOM 2855 N N . GLU A 1 407 ? 52.649 40.481 30.507 1.00 19.75 370 GLU A N 1
ATOM 2856 C CA . GLU A 1 407 ? 51.800 39.927 31.547 1.00 20.45 370 GLU A CA 1
ATOM 2857 C C . GLU A 1 407 ? 50.316 39.872 31.121 1.00 21.63 370 GLU A C 1
ATOM 2858 O O . GLU A 1 407 ? 49.626 38.908 31.462 1.00 19.39 370 GLU A O 1
ATOM 2864 N N . ALA A 1 408 ? 49.871 40.908 30.444 1.00 22.65 371 ALA A N 1
ATOM 2865 C CA . ALA A 1 408 ? 48.511 41.007 30.005 1.00 22.67 371 ALA A CA 1
ATOM 2866 C C . ALA A 1 408 ? 48.168 39.910 28.976 1.00 23.66 371 ALA A C 1
ATOM 2867 O O . ALA A 1 408 ? 46.997 39.548 28.799 1.00 26.30 371 ALA A O 1
ATOM 2869 N N . LEU A 1 409 ? 49.173 39.528 28.216 1.00 20.32 372 LEU A N 1
ATOM 2870 C CA . LEU A 1 409 ? 49.135 38.391 27.303 1.00 22.05 372 LEU A CA 1
ATOM 2871 C C . LEU A 1 409 ? 49.273 37.001 27.960 1.00 24.34 372 LEU A C 1
ATOM 2872 O O . LEU A 1 409 ? 49.527 35.977 27.306 1.00 28.79 372 LEU A O 1
ATOM 2877 N N . GLY A 1 410 ? 49.215 36.933 29.260 1.00 24.00 373 GLY A N 1
ATOM 2878 C CA . GLY A 1 410 ? 49.263 35.681 29.943 1.00 24.94 373 GLY A CA 1
ATOM 2879 C C . GLY A 1 410 ? 50.632 35.092 30.051 1.00 25.40 373 GLY A C 1
ATOM 2880 O O . GLY A 1 410 ? 50.787 33.928 30.416 1.00 25.72 373 GLY A O 1
ATOM 2881 N N . GLY A 1 411 ? 51.645 35.861 29.689 1.00 24.60 374 GLY A N 1
ATOM 2882 C CA . GLY A 1 411 ? 52.999 35.349 29.674 1.00 24.09 374 GLY A CA 1
ATOM 2883 C C . GLY A 1 411 ? 53.255 34.224 28.688 1.00 25.87 374 GLY A C 1
ATOM 2884 O O . GLY A 1 411 ? 54.003 33.299 28.989 1.00 22.20 374 GLY A O 1
ATOM 2885 N N . SER A 1 412 ? 52.597 34.316 27.535 1.00 24.30 375 SER A N 1
ATOM 2886 C CA . SER A 1 412 ? 52.502 33.228 26.565 1.00 26.63 375 SER A CA 1
ATOM 2887 C C . SER A 1 412 ? 52.384 33.770 25.145 1.00 23.46 375 SER A C 1
ATOM 2888 O O . SER A 1 412 ? 51.698 34.727 24.943 1.00 26.25 375 SER A O 1
ATOM 2891 N N . GLY A 1 413 ? 53.088 33.175 24.180 1.00 25.34 376 GLY A N 1
ATOM 2892 C CA . GLY A 1 413 ? 53.000 33.540 22.781 1.00 24.79 376 GLY A CA 1
ATOM 2893 C C . GLY A 1 413 ? 54.183 34.370 22.319 1.00 25.12 376 GLY A C 1
ATOM 2894 O O . GLY A 1 413 ? 55.032 34.817 23.147 1.00 22.27 376 GLY A O 1
ATOM 2895 N N . ALA A 1 414 ? 54.244 34.603 21.025 1.00 21.22 377 ALA A N 1
ATOM 2896 C CA . ALA A 1 414 ? 55.443 35.147 20.421 1.00 24.47 377 ALA A CA 1
ATOM 2897 C C . ALA A 1 414 ? 55.658 36.652 20.826 1.00 22.84 377 ALA A C 1
ATOM 2898 O O . ALA A 1 414 ? 56.791 37.110 20.942 1.00 21.07 377 ALA A O 1
ATOM 2900 N N . ARG A 1 415 ? 54.559 37.366 20.990 1.00 20.91 378 ARG A N 1
ATOM 2901 C CA . ARG A 1 415 ? 54.659 38.787 21.262 1.00 21.94 378 ARG A CA 1
ATOM 2902 C C . ARG A 1 415 ? 55.138 38.945 22.702 1.00 21.37 378 ARG A C 1
ATOM 2903 O O . ARG A 1 415 ? 56.088 39.687 22.940 1.00 20.67 378 ARG A O 1
ATOM 2911 N N . ALA A 1 416 ? 54.527 38.194 23.619 1.00 21.00 379 ALA A N 1
ATOM 2912 C CA . ALA A 1 416 ? 54.981 38.181 25.013 1.00 21.16 379 ALA A CA 1
ATOM 2913 C C . ALA A 1 416 ? 56.469 37.833 25.109 1.00 20.94 379 ALA A C 1
ATOM 2914 O O . ALA A 1 416 ? 57.202 38.460 25.872 1.00 18.41 379 ALA A O 1
ATOM 2916 N N . GLN A 1 417 ? 56.907 36.807 24.382 1.00 19.86 380 GLN A N 1
ATOM 2917 C CA . GLN A 1 417 ? 58.339 36.417 24.356 1.00 19.17 380 GLN A CA 1
ATOM 2918 C C . GLN A 1 417 ? 59.221 37.541 23.833 1.00 20.58 380 GLN A C 1
ATOM 2919 O O . GLN A 1 417 ? 60.317 37.794 24.366 1.00 19.30 380 GLN A O 1
ATOM 2925 N N . ALA A 1 418 ? 58.796 38.212 22.762 1.00 18.38 381 ALA A N 1
ATOM 2926 C CA . ALA A 1 418 ? 59.590 39.275 22.169 1.00 19.71 381 ALA A CA 1
ATOM 2927 C C . ALA A 1 418 ? 59.698 40.441 23.189 1.00 19.96 381 ALA A C 1
ATOM 2928 O O . ALA A 1 418 ? 60.714 41.080 23.279 1.00 20.01 381 ALA A O 1
ATOM 2930 N N . LEU A 1 419 ? 58.621 40.729 23.906 1.00 18.98 382 LEU A N 1
ATOM 2931 C CA . LEU A 1 419 ? 58.652 41.817 24.925 1.00 19.54 382 LEU A CA 1
ATOM 2932 C C . LEU A 1 419 ? 59.632 41.512 26.066 1.00 19.51 382 LEU A C 1
ATOM 2933 O O . LEU A 1 419 ? 60.502 42.343 26.349 1.00 19.44 382 LEU A O 1
ATOM 2938 N N . LEU A 1 420 ? 59.581 40.288 26.633 1.00 20.37 383 LEU A N 1
ATOM 2939 C CA . LEU A 1 420 ? 60.566 39.880 27.635 1.00 18.44 383 LEU A CA 1
ATOM 2940 C C . LEU A 1 420 ? 61.943 39.842 27.065 1.00 19.43 383 LEU A C 1
ATOM 2941 O O . LEU A 1 420 ? 62.887 40.288 27.694 1.00 18.50 383 LEU A O 1
ATOM 2946 N N . ASP A 1 421 ? 62.093 39.301 25.859 1.00 19.10 384 ASP A N 1
ATOM 2947 C CA . ASP A 1 421 ? 63.412 39.263 25.224 1.00 18.89 384 ASP A CA 1
ATOM 2948 C C . ASP A 1 421 ? 64.071 40.629 25.143 1.00 17.49 384 ASP A C 1
ATOM 2949 O O . ASP A 1 421 ? 65.297 40.790 25.295 1.00 18.71 384 ASP A O 1
ATOM 2954 N N . ALA A 1 422 ? 63.276 41.618 24.741 1.00 19.42 385 ALA A N 1
ATOM 2955 C CA . ALA A 1 422 ? 63.807 42.967 24.550 1.00 19.04 385 ALA A CA 1
ATOM 2956 C C . ALA A 1 422 ? 64.319 43.615 25.845 1.00 17.25 385 ALA A C 1
ATOM 2957 O O . ALA A 1 422 ? 65.379 44.263 25.811 1.00 17.58 385 ALA A O 1
ATOM 2959 N N . VAL A 1 423 ? 63.591 43.449 26.938 1.00 18.15 386 VAL A N 1
ATOM 2960 C CA . VAL A 1 423 ? 64.048 43.976 28.237 1.00 18.42 386 VAL A CA 1
ATOM 2961 C C . VAL A 1 423 ? 65.373 43.303 28.625 1.00 19.27 386 VAL A C 1
ATOM 2962 O O . VAL A 1 423 ? 66.325 43.926 29.079 1.00 15.88 386 VAL A O 1
ATOM 2966 N N . ARG A 1 424 ? 65.427 41.983 28.461 1.00 19.74 387 ARG A N 1
ATOM 2967 C CA . ARG A 1 424 ? 66.619 41.257 28.866 1.00 19.17 387 ARG A CA 1
ATOM 2968 C C . ARG A 1 424 ? 67.808 41.598 27.968 1.00 19.35 387 ARG A C 1
ATOM 2969 O O . ARG A 1 424 ? 68.904 41.732 28.430 1.00 18.73 387 ARG A O 1
ATOM 2977 N N . ALA A 1 425 ? 67.591 41.650 26.661 1.00 16.30 388 ALA A N 1
ATOM 2978 C CA . ALA A 1 425 ? 68.635 41.921 25.731 1.00 19.01 388 ALA A CA 1
ATOM 2979 C C . ALA A 1 425 ? 69.270 43.273 25.943 1.00 18.41 388 ALA A C 1
ATOM 2980 O O . ALA A 1 425 ? 70.454 43.435 25.685 1.00 18.68 388 ALA A O 1
ATOM 2982 N N . ARG A 1 426 ? 68.465 44.252 26.375 1.00 16.81 389 ARG A N 1
ATOM 2983 C CA . ARG A 1 426 ? 69.006 45.585 26.604 1.00 17.93 389 ARG A CA 1
ATOM 2984 C C . ARG A 1 426 ? 70.153 45.563 27.627 1.00 16.87 389 ARG A C 1
ATOM 2985 O O . ARG A 1 426 ? 71.114 46.337 27.525 1.00 17.87 389 ARG A O 1
ATOM 2993 N N . VAL A 1 427 ? 70.064 44.662 28.604 1.00 17.23 390 VAL A N 1
ATOM 2994 C CA . VAL A 1 427 ? 71.177 44.472 29.561 1.00 19.47 390 VAL A CA 1
ATOM 2995 C C . VAL A 1 427 ? 72.092 43.262 29.318 1.00 20.26 390 VAL A C 1
ATOM 2996 O O . VAL A 1 427 ? 72.858 42.894 30.212 1.00 19.04 390 VAL A O 1
ATOM 3000 N N . GLY A 1 428 ? 71.997 42.668 28.120 1.00 20.20 391 GLY A N 1
ATOM 3001 C CA . GLY A 1 428 ? 72.879 41.573 27.705 1.00 19.83 391 GLY A CA 1
ATOM 3002 C C . GLY A 1 428 ? 72.544 40.225 28.296 1.00 20.71 391 GLY A C 1
ATOM 3003 O O . GLY A 1 428 ? 73.373 39.317 28.326 1.00 23.40 391 GLY A O 1
ATOM 3004 N N . LEU A 1 429 ? 71.304 40.037 28.675 1.00 19.12 392 LEU A N 1
ATOM 3005 C CA . LEU A 1 429 ? 70.884 38.758 29.210 1.00 20.12 392 LEU A CA 1
ATOM 3006 C C . LEU A 1 429 ? 70.275 37.953 28.001 1.00 19.56 392 LEU A C 1
ATOM 3007 O O . LEU A 1 429 ? 69.516 38.510 27.168 1.00 23.16 392 LEU A O 1
ATOM 3012 N N . PRO A 1 430 ? 70.619 36.675 27.904 1.00 23.35 393 PRO A N 1
ATOM 3013 C CA . PRO A 1 430 ? 70.033 35.860 26.832 1.00 22.10 393 PRO A CA 1
ATOM 3014 C C . PRO A 1 430 ? 68.515 35.646 27.031 1.00 22.04 393 PRO A C 1
ATOM 3015 O O . PRO A 1 430 ? 67.985 35.759 28.149 1.00 20.65 393 PRO A O 1
ATOM 3019 N N . SER A 1 431 ? 67.814 35.292 25.955 1.00 21.23 394 SER A N 1
ATOM 3020 C CA . SER A 1 431 ? 66.463 34.830 26.021 1.00 21.93 394 SER A CA 1
ATOM 3021 C C . SER A 1 431 ? 66.225 33.778 27.108 1.00 21.32 394 SER A C 1
ATOM 3022 O O . SER A 1 431 ? 67.061 32.923 27.338 1.00 23.07 394 SER A O 1
ATOM 3025 N N . THR A 1 432 ? 65.075 33.868 27.770 1.00 18.89 395 THR A N 1
ATOM 3026 C CA . THR A 1 432 ? 64.592 32.863 28.692 1.00 19.89 395 THR A CA 1
ATOM 3027 C C . THR A 1 432 ? 63.091 32.644 28.335 1.00 18.88 395 THR A C 1
ATOM 3028 O O . THR A 1 432 ? 62.442 33.582 27.892 1.00 20.23 395 THR A O 1
ATOM 3032 N N . PRO A 1 433 ? 62.575 31.409 28.441 1.00 20.33 396 PRO A N 1
ATOM 3033 C CA . PRO A 1 433 ? 61.172 31.149 28.045 1.00 21.09 396 PRO A CA 1
ATOM 3034 C C . PRO A 1 433 ? 60.174 31.996 28.848 1.00 21.41 396 PRO A C 1
ATOM 3035 O O . PRO A 1 433 ? 60.253 32.069 30.058 1.00 21.72 396 PRO A O 1
ATOM 3039 N N . VAL A 1 434 ? 59.255 32.645 28.144 1.00 21.82 397 VAL A N 1
ATOM 3040 C CA . VAL A 1 434 ? 58.322 33.539 28.760 1.00 22.52 397 VAL A CA 1
ATOM 3041 C C . VAL A 1 434 ? 57.320 32.755 29.586 1.00 24.55 397 VAL A C 1
ATOM 3042 O O . VAL A 1 434 ? 56.924 31.641 29.215 1.00 22.05 397 VAL A O 1
ATOM 3046 N N . SER A 1 435 ? 56.950 33.339 30.718 1.00 22.41 398 SER A N 1
ATOM 3047 C CA . SER A 1 435 ? 55.882 32.848 31.582 1.00 22.57 398 SER A CA 1
ATOM 3048 C C . SER A 1 435 ? 55.539 33.940 32.581 1.00 23.41 398 SER A C 1
ATOM 3049 O O . SER A 1 435 ? 56.327 34.886 32.758 1.00 20.70 398 SER A O 1
ATOM 3052 N N . LEU A 1 436 ? 54.371 33.827 33.224 1.00 22.47 399 LEU A N 1
ATOM 3053 C CA . LEU A 1 436 ? 54.037 34.787 34.276 1.00 24.49 399 LEU A CA 1
ATOM 3054 C C . LEU A 1 436 ? 55.127 34.857 35.351 1.00 24.35 399 LEU A C 1
ATOM 3055 O O . LEU A 1 436 ? 55.449 35.967 35.803 1.00 22.84 399 LEU A O 1
ATOM 3060 N N . THR A 1 437 ? 55.634 33.704 35.783 1.00 22.66 400 THR A N 1
ATOM 3061 C CA . THR A 1 437 ? 56.729 33.648 36.751 1.00 26.42 400 THR A CA 1
ATOM 3062 C C . THR A 1 437 ? 58.009 34.383 36.278 1.00 23.36 400 THR A C 1
ATOM 3063 O O . THR A 1 437 ? 58.626 35.156 37.039 1.00 23.32 400 THR A O 1
ATOM 3067 N N . ALA A 1 438 ? 58.399 34.178 35.036 1.00 21.51 401 ALA A N 1
ATOM 3068 C CA . ALA A 1 438 ? 59.640 34.829 34.508 1.00 20.57 401 ALA A CA 1
ATOM 3069 C C . ALA A 1 438 ? 59.462 36.359 34.375 1.00 22.61 401 ALA A C 1
ATOM 3070 O O . ALA A 1 438 ? 60.403 37.133 34.670 1.00 19.55 401 ALA A O 1
ATOM 3072 N N . ILE A 1 439 ? 58.243 36.791 34.043 1.00 20.85 402 ILE A N 1
ATOM 3073 C CA . ILE A 1 439 ? 57.901 38.206 33.978 1.00 20.68 402 ILE A CA 1
ATOM 3074 C C . ILE A 1 439 ? 57.959 38.817 35.382 1.00 21.37 402 ILE A C 1
ATOM 3075 O O . ILE A 1 439 ? 58.491 39.901 35.520 1.00 20.64 402 ILE A O 1
ATOM 3080 N N . ALA A 1 440 ? 57.385 38.170 36.411 1.00 21.23 403 ALA A N 1
ATOM 3081 C CA . ALA A 1 440 ? 57.408 38.744 37.743 1.00 23.13 403 ALA A CA 1
ATOM 3082 C C . ALA A 1 440 ? 58.833 38.879 38.228 1.00 22.90 403 ALA A C 1
ATOM 3083 O O . ALA A 1 440 ? 59.162 39.890 38.877 1.00 20.97 403 ALA A O 1
ATOM 3085 N N . LYS A 1 441 ? 59.656 37.876 37.986 1.00 21.40 404 LYS A N 1
ATOM 3086 C CA . LYS A 1 441 ? 61.099 37.938 38.333 1.00 21.71 404 LYS A CA 1
ATOM 3087 C C . LYS A 1 441 ? 61.812 39.076 37.618 1.00 22.63 404 LYS A C 1
ATOM 3088 O O . LYS A 1 441 ? 62.624 39.755 38.246 1.00 21.06 404 LYS A O 1
ATOM 3094 N N . GLU A 1 442 ? 61.566 39.226 36.316 1.00 19.78 405 GLU A N 1
ATOM 3095 C CA . GLU A 1 442 ? 62.159 40.303 35.552 1.00 20.25 405 GLU A CA 1
ATOM 3096 C C . GLU A 1 442 ? 61.749 41.671 36.109 1.00 20.88 405 GLU A C 1
ATOM 3097 O O . GLU A 1 442 ? 62.557 42.517 36.205 1.00 19.59 405 GLU A O 1
ATOM 3103 N N . ARG A 1 443 ? 60.487 41.872 36.474 1.00 19.25 406 ARG A N 1
ATOM 3104 C CA . ARG A 1 443 ? 60.055 43.128 37.002 1.00 19.91 406 ARG A CA 1
ATOM 3105 C C . ARG A 1 443 ? 60.813 43.458 38.280 1.00 19.45 406 ARG A C 1
ATOM 3106 O O . ARG A 1 443 ? 61.127 44.630 38.526 1.00 20.14 406 ARG A O 1
ATOM 3114 N N . ARG A 1 444 ? 61.067 42.461 39.103 1.00 19.57 407 ARG A N 1
ATOM 3115 C CA . ARG A 1 444 ? 61.755 42.716 40.362 1.00 19.60 407 ARG A CA 1
ATOM 3116 C C . ARG A 1 444 ? 63.193 43.164 40.158 1.00 20.19 407 ARG A C 1
ATOM 3117 O O . ARG A 1 444 ? 63.646 44.055 40.825 1.00 21.86 407 ARG A O 1
ATOM 3125 N N . LEU A 1 445 ? 63.839 42.662 39.133 1.00 20.84 408 LEU A N 1
ATOM 3126 C CA . LEU A 1 445 ? 65.237 43.009 38.833 1.00 20.30 408 LEU A CA 1
ATOM 3127 C C . LEU A 1 445 ? 65.320 44.348 38.050 1.00 21.88 408 LEU A C 1
ATOM 3128 O O . LEU A 1 445 ? 66.298 45.067 38.183 1.00 20.88 408 LEU A O 1
ATOM 3133 N N . GLU A 1 446 ? 64.338 44.619 37.182 1.00 18.39 409 GLU A N 1
ATOM 3134 C CA . GLU A 1 446 ? 64.380 45.795 36.331 1.00 17.68 409 GLU A CA 1
ATOM 3135 C C . GLU A 1 446 ? 63.947 47.098 37.071 1.00 17.69 409 GLU A C 1
ATOM 3136 O O . GLU A 1 446 ? 64.509 48.152 36.811 1.00 18.31 409 GLU A O 1
ATOM 3142 N N . LEU A 1 447 ? 62.887 47.018 37.918 1.00 17.88 410 LEU A N 1
ATOM 3143 C CA . LEU A 1 447 ? 62.195 48.133 38.509 1.00 19.27 410 LEU A CA 1
ATOM 3144 C C . LEU A 1 447 ? 62.419 48.340 40.017 1.00 19.09 410 LEU A C 1
ATOM 3145 O O . LEU A 1 447 ? 61.667 49.081 40.662 1.00 19.48 410 LEU A O 1
ATOM 3150 N N . ALA A 1 448 ? 63.451 47.701 40.563 1.00 18.44 411 ALA A N 1
ATOM 3151 C CA . ALA A 1 448 ? 63.673 47.703 42.003 1.00 20.51 411 ALA A CA 1
ATOM 3152 C C . ALA A 1 448 ? 63.824 49.146 42.512 1.00 21.14 411 ALA A C 1
ATOM 3153 O O . ALA A 1 448 ? 64.597 49.934 41.915 1.00 19.49 411 ALA A O 1
ATOM 3155 N N . GLY A 1 449 ? 63.078 49.481 43.581 1.00 19.66 412 GLY A N 1
ATOM 3156 C CA . GLY A 1 449 ? 63.188 50.789 44.229 1.00 19.24 412 GLY A CA 1
ATOM 3157 C C . GLY A 1 449 ? 62.376 51.897 43.589 1.00 18.21 412 GLY A C 1
ATOM 3158 O O . GLY A 1 449 ? 62.402 53.029 44.051 1.00 18.93 412 GLY A O 1
ATOM 3159 N N . GLU A 1 450 ? 61.650 51.573 42.504 1.00 19.14 413 GLU A N 1
ATOM 3160 C CA . GLU A 1 450 ? 60.832 52.550 41.806 1.00 18.17 413 GLU A CA 1
ATOM 3161 C C . GLU A 1 450 ? 59.385 52.552 42.294 1.00 19.82 413 GLU A C 1
ATOM 3162 O O . GLU A 1 450 ? 58.542 53.127 41.646 1.00 18.63 413 GLU A O 1
ATOM 3168 N N . GLY A 1 451 ? 59.095 51.896 43.422 1.00 20.38 414 GLY A N 1
ATOM 3169 C CA . GLY A 1 451 ? 57.783 52.032 44.049 1.00 21.80 414 GLY A CA 1
ATOM 3170 C C . GLY A 1 451 ? 56.669 51.102 43.551 1.00 22.96 414 GLY A C 1
ATOM 3171 O O . GLY A 1 451 ? 55.490 51.409 43.741 1.00 23.76 414 GLY A O 1
ATOM 3172 N N . HIS A 1 452 ? 57.026 50.040 42.839 1.00 19.44 415 HIS A N 1
ATOM 3173 C CA . HIS A 1 452 ? 56.022 49.156 42.255 1.00 21.58 415 HIS A CA 1
ATOM 3174 C C . HIS A 1 452 ? 55.866 47.780 42.939 1.00 20.02 415 HIS A C 1
ATOM 3175 O O . HIS A 1 452 ? 54.847 47.078 42.730 1.00 21.39 415 HIS A O 1
ATOM 3182 N N . ARG A 1 453 ? 56.847 47.386 43.719 1.00 18.36 416 ARG A N 1
ATOM 3183 C CA . ARG A 1 453 ? 56.961 46.000 44.175 1.00 19.88 416 ARG A CA 1
ATOM 3184 C C . ARG A 1 453 ? 55.797 45.630 45.070 1.00 21.02 416 ARG A C 1
ATOM 3185 O O . ARG A 1 453 ? 55.221 44.536 44.933 1.00 20.75 416 ARG A O 1
ATOM 3193 N N . PHE A 1 454 ? 55.473 46.501 46.003 1.00 20.09 417 PHE A N 1
ATOM 3194 C CA . PHE A 1 454 ? 54.403 46.232 46.905 1.00 23.10 417 PHE A CA 1
ATOM 3195 C C . PHE A 1 454 ? 53.081 46.032 46.184 1.00 22.27 417 PHE A C 1
ATOM 3196 O O . PHE A 1 454 ? 52.431 44.996 46.422 1.00 25.12 417 PHE A O 1
ATOM 3204 N N . TYR A 1 455 ? 52.717 46.924 45.285 1.00 22.09 418 TYR A N 1
ATOM 3205 C CA . TYR A 1 455 ? 51.433 46.806 44.564 1.00 21.90 418 TYR A CA 1
ATOM 3206 C C . TYR A 1 455 ? 51.433 45.594 43.592 1.00 22.17 418 TYR A C 1
ATOM 3207 O O . TYR A 1 455 ? 50.401 45.002 43.350 1.00 24.20 418 TYR A O 1
ATOM 3216 N N . ASP A 1 456 ? 52.578 45.280 43.012 1.00 22.58 419 ASP A N 1
ATOM 3217 C CA . ASP A 1 456 ? 52.765 44.075 42.191 1.00 23.28 419 ASP A CA 1
ATOM 3218 C C . ASP A 1 456 ? 52.505 42.818 42.994 1.00 25.00 419 ASP A C 1
ATOM 3219 O O . ASP A 1 456 ? 51.768 41.923 42.530 1.00 25.99 419 ASP A O 1
ATOM 3224 N N . LEU A 1 457 ? 53.052 42.752 44.214 1.00 23.41 420 LEU A N 1
ATOM 3225 C CA . LEU A 1 457 ? 52.775 41.614 45.095 1.00 22.12 420 LEU A CA 1
ATOM 3226 C C . LEU A 1 457 ? 51.295 41.518 45.429 1.00 26.20 420 LEU A C 1
ATOM 3227 O O . LEU A 1 457 ? 50.727 40.401 45.339 1.00 25.82 420 LEU A O 1
ATOM 3232 N N . VAL A 1 458 ? 50.683 42.642 45.785 1.00 23.90 421 VAL A N 1
ATOM 3233 C CA . VAL A 1 458 ? 49.298 42.648 46.193 1.00 26.22 421 VAL A CA 1
ATOM 3234 C C . VAL A 1 458 ? 48.386 42.255 45.017 1.00 27.76 421 VAL A C 1
ATOM 3235 O O . VAL A 1 458 ? 47.606 41.316 45.137 1.00 25.84 421 VAL A O 1
ATOM 3239 N N . ARG A 1 459 ? 48.509 42.912 43.882 1.00 25.35 422 ARG A N 1
ATOM 3240 C CA . ARG A 1 459 ? 47.639 42.611 42.750 1.00 26.93 422 ARG A CA 1
ATOM 3241 C C . ARG A 1 459 ? 47.826 41.179 42.158 1.00 28.05 422 ARG A C 1
ATOM 3242 O O . ARG A 1 459 ? 46.927 40.692 41.502 1.00 27.45 422 ARG A O 1
ATOM 3250 N N . THR A 1 460 ? 48.979 40.546 42.334 1.00 26.46 423 THR A N 1
ATOM 3251 C CA . THR A 1 460 ? 49.192 39.188 41.840 1.00 28.02 423 THR A CA 1
ATOM 3252 C C . THR A 1 460 ? 48.919 38.119 42.900 1.00 30.33 423 THR A C 1
ATOM 3253 O O . THR A 1 460 ? 49.170 36.938 42.668 1.00 28.38 423 THR A O 1
ATOM 3257 N N . GLY A 1 461 ? 48.410 38.526 44.063 1.00 29.78 424 GLY A N 1
ATOM 3258 C CA . GLY A 1 461 ? 48.124 37.589 45.155 1.00 30.58 424 GLY A CA 1
ATOM 3259 C C . GLY A 1 461 ? 49.308 36.964 45.843 1.00 32.32 424 GLY A C 1
ATOM 3260 O O . GLY A 1 461 ? 49.196 35.927 46.458 1.00 30.77 424 GLY A O 1
ATOM 3261 N N . LYS A 1 462 ? 50.480 37.585 45.750 1.00 30.09 425 LYS A N 1
ATOM 3262 C CA . LYS A 1 462 ? 51.681 37.028 46.296 1.00 27.28 425 LYS A CA 1
ATOM 3263 C C . LYS A 1 462 ? 52.109 37.718 47.563 1.00 24.50 425 LYS A C 1
ATOM 3264 O O . LYS A 1 462 ? 53.097 37.338 48.116 1.00 29.88 425 LYS A O 1
ATOM 3270 N N . ALA A 1 463 ? 51.432 38.767 47.965 1.00 28.49 426 ALA A N 1
ATOM 3271 C CA . ALA A 1 463 ? 51.882 39.607 49.093 1.00 31.99 426 ALA A CA 1
ATOM 3272 C C . ALA A 1 463 ? 51.954 38.907 50.469 1.00 33.45 426 ALA A C 1
ATOM 3273 O O . ALA A 1 463 ? 53.030 38.902 51.131 1.00 30.74 426 ALA A O 1
ATOM 3275 N N . ALA A 1 464 ? 50.853 38.281 50.862 1.00 33.90 427 ALA A N 1
ATOM 3276 C CA . ALA A 1 464 ? 50.806 37.511 52.138 1.00 36.86 427 ALA A CA 1
ATOM 3277 C C . ALA A 1 464 ? 51.949 36.550 52.264 1.00 32.55 427 ALA A C 1
ATOM 3278 O O . ALA A 1 464 ? 52.659 36.535 53.256 1.00 36.52 427 ALA A O 1
ATOM 3280 N N . GLU A 1 465 ? 52.197 35.772 51.224 1.00 32.38 428 GLU A N 1
ATOM 3281 C CA . GLU A 1 465 ? 53.307 34.861 51.243 1.00 33.91 428 GLU A CA 1
ATOM 3282 C C . GLU A 1 465 ? 54.674 35.533 51.246 1.00 34.15 428 GLU A C 1
ATOM 3283 O O . GLU A 1 465 ? 55.598 35.085 51.924 1.00 31.90 428 GLU A O 1
ATOM 3289 N N . ALA A 1 466 ? 54.837 36.592 50.467 1.00 30.37 429 ALA A N 1
ATOM 3290 C CA . ALA A 1 466 ? 56.134 37.273 50.446 1.00 31.06 429 A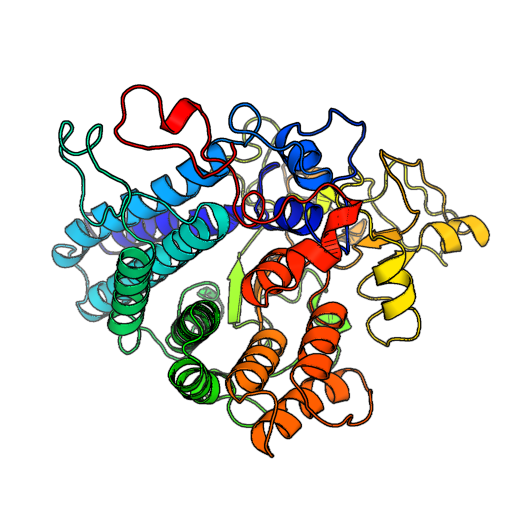LA A CA 1
ATOM 3291 C C . ALA A 1 466 ? 56.433 38.070 51.725 1.00 30.49 429 ALA A C 1
ATOM 3292 O O . ALA A 1 466 ? 57.587 38.217 52.114 1.00 32.36 429 ALA A O 1
ATOM 3294 N N . LEU A 1 467 ? 55.399 38.560 52.373 1.00 30.54 430 LEU A N 1
ATOM 3295 C CA . LEU A 1 467 ? 55.571 39.519 53.493 1.00 33.16 430 LEU A CA 1
ATOM 3296 C C . LEU A 1 467 ? 55.085 39.029 54.873 1.00 39.09 430 LEU A C 1
ATOM 3297 O O . LEU A 1 467 ? 55.192 39.758 55.856 1.00 37.64 430 LEU A O 1
ATOM 3302 N N . SER A 1 468 ? 54.573 37.800 54.952 1.00 46.29 431 SER A N 1
ATOM 3303 C CA . SER A 1 468 ? 54.054 37.243 56.220 1.00 47.52 431 SER A CA 1
ATOM 3304 C C . SER A 1 468 ? 55.065 37.407 57.342 1.00 38.75 431 SER A C 1
ATOM 3305 O O . SER A 1 468 ? 54.660 37.789 58.431 1.00 42.75 431 SER A O 1
ATOM 3308 N N . ASP A 1 469 ? 56.349 37.121 57.070 1.00 37.26 432 ASP A N 1
ATOM 3309 C CA . ASP A 1 469 ? 57.411 37.229 58.061 1.00 39.85 432 ASP A CA 1
ATOM 3310 C C . ASP A 1 469 ? 57.776 38.664 58.544 1.00 40.13 432 ASP A C 1
ATOM 3311 O O . ASP A 1 469 ? 58.533 38.813 59.493 1.00 40.18 432 ASP A O 1
ATOM 3316 N N . ARG A 1 470 ? 57.262 39.675 57.855 1.00 33.55 433 ARG A N 1
ATOM 3317 C CA . ARG A 1 470 ? 57.424 41.076 58.204 1.00 36.05 433 ARG A CA 1
ATOM 3318 C C . ARG A 1 470 ? 56.212 41.527 58.986 1.00 36.21 433 ARG A C 1
ATOM 3319 O O . ARG A 1 470 ? 56.160 42.666 59.441 1.00 37.17 433 ARG A O 1
ATOM 3327 N N . GLY A 1 471 ? 55.188 40.661 59.098 1.00 33.27 434 GLY A N 1
ATOM 3328 C CA . GLY A 1 471 ? 54.000 40.970 59.919 1.00 31.37 434 GLY A CA 1
ATOM 3329 C C . GLY A 1 471 ? 52.762 41.234 59.130 1.00 31.55 434 GLY A C 1
ATOM 3330 O O . GLY A 1 471 ? 51.680 41.462 59.704 1.00 33.88 434 GLY A O 1
ATOM 3331 N N . PHE A 1 472 ? 52.874 41.176 57.796 1.00 31.94 435 PHE A N 1
ATOM 3332 C CA . PHE A 1 472 ? 51.720 41.341 56.907 1.00 33.09 435 PHE A CA 1
ATOM 3333 C C . PHE A 1 472 ? 50.597 40.356 57.289 1.00 34.78 435 PHE A C 1
ATOM 3334 O O . PHE A 1 472 ? 50.858 39.193 57.407 1.00 33.39 435 PHE A O 1
ATOM 3342 N N . LYS A 1 473 ? 49.379 40.856 57.368 1.00 38.02 436 LYS A N 1
ATOM 3343 C CA . LYS A 1 473 ? 48.192 40.085 57.694 1.00 40.83 436 LYS A CA 1
ATOM 3344 C C . LYS A 1 473 ? 47.245 40.093 56.514 1.00 35.47 436 LYS A C 1
ATOM 3345 O O . LYS A 1 473 ? 46.706 41.135 56.128 1.00 35.79 436 LYS A O 1
ATOM 3351 N N . ALA A 1 474 ? 47.000 38.900 55.966 1.00 40.92 437 ALA A N 1
ATOM 3352 C CA . ALA A 1 474 ? 46.078 38.710 54.862 1.00 35.38 437 ALA A CA 1
ATOM 3353 C C . ALA A 1 474 ? 44.687 39.208 55.191 1.00 38.34 437 ALA A C 1
ATOM 3354 O O . ALA A 1 474 ? 44.208 39.061 56.315 1.00 38.27 437 ALA A O 1
ATOM 3356 N N . GLY A 1 475 ? 44.047 39.817 54.196 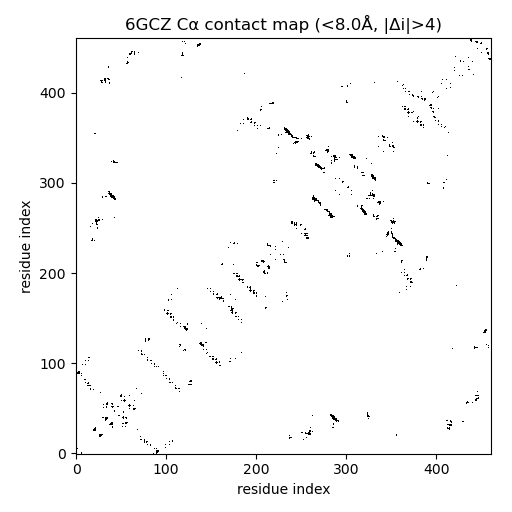1.00 34.62 438 GLY A N 1
ATOM 3357 C CA . GLY A 1 475 ? 42.725 40.400 54.355 1.00 35.37 438 GLY A CA 1
ATOM 3358 C C . GLY A 1 475 ? 42.777 41.738 55.076 1.00 35.20 438 GLY A C 1
ATOM 3359 O O . GLY A 1 475 ? 41.745 42.342 55.277 1.00 34.65 438 GLY A O 1
ATOM 3360 N N . VAL A 1 476 ? 43.970 42.196 55.495 1.00 35.93 439 VAL A N 1
ATOM 3361 C CA . VAL A 1 476 ? 44.098 43.503 56.155 1.00 30.74 439 VAL A CA 1
ATOM 3362 C C . VAL A 1 476 ? 45.076 44.449 55.389 1.00 31.11 439 VAL A C 1
ATOM 3363 O O . VAL A 1 476 ? 44.678 45.502 54.879 1.00 32.42 439 VAL A O 1
ATOM 3367 N N . ASN A 1 477 ? 46.327 44.033 55.345 1.00 27.95 440 ASN A N 1
ATOM 3368 C CA . ASN A 1 477 ? 47.423 44.903 54.937 1.00 31.30 440 ASN A CA 1
ATOM 3369 C C . ASN A 1 477 ? 47.619 44.989 53.415 1.00 33.91 440 ASN A C 1
ATOM 3370 O O . ASN A 1 477 ? 48.640 45.570 52.970 1.00 30.98 440 ASN A O 1
ATOM 3375 N N . GLU A 1 478 ? 46.659 44.497 52.610 1.00 29.55 441 GLU A N 1
ATOM 3376 C CA . GLU A 1 478 ? 46.761 44.691 51.165 1.00 32.65 441 GLU A CA 1
ATOM 3377 C C . GLU A 1 478 ? 46.599 46.165 50.793 1.00 32.26 441 GLU A C 1
ATOM 3378 O O . GLU A 1 478 ? 47.117 46.618 49.765 1.00 26.81 441 GLU A O 1
ATOM 3384 N N . ILE A 1 479 ? 45.806 46.862 51.616 1.00 28.95 442 ILE A N 1
ATOM 3385 C CA . ILE A 1 479 ? 45.555 48.230 51.487 1.00 27.77 442 ILE A CA 1
ATOM 3386 C C . ILE A 1 479 ? 45.927 48.867 52.792 1.00 25.75 442 ILE A C 1
ATOM 3387 O O . ILE A 1 479 ? 46.197 48.182 53.750 1.00 27.98 442 ILE A O 1
ATOM 3392 N N . LEU A 1 480 ? 46.013 50.187 52.783 1.00 26.57 443 LEU A N 1
ATOM 3393 C CA . LEU A 1 480 ? 46.453 50.919 53.972 1.00 25.97 443 LEU A CA 1
ATOM 3394 C C . LEU A 1 480 ? 45.212 51.412 54.729 1.00 27.52 443 LEU A C 1
ATOM 3395 O O . LEU A 1 480 ? 44.166 51.620 54.140 1.00 27.34 443 LEU A O 1
ATOM 3400 N N . PRO A 1 481 ? 45.383 51.700 56.025 1.00 30.13 444 PRO A N 1
ATOM 3401 C CA . PRO A 1 481 ? 44.315 52.331 56.803 1.00 31.38 444 PRO A CA 1
ATOM 3402 C C . PRO A 1 481 ? 43.980 53.730 56.346 1.00 33.75 444 PRO A C 1
ATOM 3403 O O . PRO A 1 481 ? 44.864 54.451 55.848 1.00 30.61 444 PRO A O 1
ATOM 3407 N N . ILE A 1 482 ? 42.710 54.114 56.492 1.00 29.34 445 ILE A N 1
ATOM 3408 C CA . ILE A 1 482 ? 42.297 55.473 56.219 1.00 30.97 445 ILE A CA 1
ATOM 3409 C C . ILE A 1 482 ? 42.731 56.313 57.430 1.00 32.80 445 ILE A C 1
ATOM 3410 O O . ILE A 1 482 ? 42.578 55.863 58.578 1.00 30.01 445 ILE A O 1
ATOM 3415 N N . PRO A 1 483 ? 43.409 57.444 57.182 1.00 32.30 446 PRO A N 1
ATOM 3416 C CA . PRO A 1 483 ? 43.894 58.295 58.271 1.00 32.31 446 PRO A CA 1
ATOM 3417 C C . PRO A 1 483 ? 42.738 58.686 59.215 1.00 31.77 446 PRO A C 1
ATOM 3418 O O . PRO A 1 483 ? 41.704 59.125 58.729 1.00 29.63 446 PRO A O 1
ATOM 3422 N N . PHE A 1 484 ? 42.936 58.527 60.524 1.00 34.07 447 PHE A N 1
ATOM 3423 C CA . PHE A 1 484 ? 41.830 58.659 61.512 1.00 34.99 447 PHE A CA 1
ATOM 3424 C C . PHE A 1 484 ? 41.050 59.934 61.385 1.00 38.59 447 PHE A C 1
ATOM 3425 O O . PHE A 1 484 ? 39.812 59.897 61.497 1.00 38.27 447 PHE A O 1
ATOM 3433 N N . GLN A 1 485 ? 41.736 61.038 61.079 1.00 33.69 448 GLN A N 1
ATOM 3434 C CA . GLN A 1 485 ? 41.074 62.320 60.955 1.00 39.79 448 GLN A CA 1
ATOM 3435 C C . GLN A 1 485 ? 40.104 62.422 59.793 1.00 40.12 448 GLN A C 1
ATOM 3436 O O . GLN A 1 485 ? 39.204 63.246 59.845 1.00 41.18 448 GLN A O 1
ATOM 3442 N N . GLU A 1 486 ? 40.254 61.583 58.766 1.00 37.30 449 GLU A N 1
ATOM 3443 C CA . GLU A 1 486 ? 39.281 61.581 57.669 1.00 35.37 449 GLU A CA 1
ATOM 3444 C C . GLU A 1 486 ? 37.925 60.881 58.032 1.00 39.08 449 GLU A C 1
ATOM 3445 O O . GLU A 1 486 ? 36.990 60.928 57.258 1.00 40.20 449 GLU A O 1
ATOM 3451 N N . LEU A 1 487 ? 37.845 60.237 59.189 1.00 42.84 450 LEU A N 1
ATOM 3452 C CA . LEU A 1 487 ? 36.584 59.627 59.669 1.00 48.12 450 LEU A CA 1
ATOM 3453 C C . LEU A 1 487 ? 35.751 60.587 60.564 1.00 52.10 450 LEU A C 1
ATOM 3454 O O . LEU A 1 487 ? 34.539 60.466 60.606 1.00 55.84 450 LEU A O 1
ATOM 3459 N N . GLN A 1 488 ? 36.422 61.504 61.274 1.00 53.30 451 GLN A N 1
ATOM 3460 C CA . GLN A 1 488 ? 35.799 62.511 62.179 1.00 54.58 451 GLN A CA 1
ATOM 3461 C C . GLN A 1 488 ? 34.765 63.405 61.483 1.00 59.11 451 GLN A C 1
ATOM 3462 O O . GLN A 1 488 ? 35.125 64.212 60.624 1.00 65.32 451 GLN A O 1
ATOM 3468 N N . SER A 1 489 ? 33.492 63.299 61.876 1.00 62.92 452 SER A N 1
ATOM 3469 C CA . SER A 1 489 ? 32.403 64.117 61.287 1.00 64.09 452 SER A CA 1
ATOM 3470 C C . SER A 1 489 ? 32.100 63.776 59.814 1.00 62.60 452 SER A C 1
ATOM 3471 O O . SER A 1 489 ? 31.626 64.626 59.047 1.00 66.06 452 SER A O 1
ATOM 3474 N N . THR A 1 490 ? 32.365 62.546 59.407 1.00 59.16 453 THR A N 1
ATOM 3475 C CA . THR A 1 490 ? 32.129 62.146 58.018 1.00 59.86 453 THR A CA 1
ATOM 3476 C C . THR A 1 490 ? 31.359 60.837 57.958 1.00 59.14 453 THR A C 1
ATOM 3477 O O . THR A 1 490 ? 31.120 60.207 58.991 1.00 57.12 453 THR A O 1
ATOM 3481 N N . GLN A 1 491 ? 31.015 60.442 56.725 1.00 65.11 454 GLN A N 1
ATOM 3482 C CA . GLN A 1 491 ? 30.450 59.124 56.401 1.00 62.60 454 GLN A CA 1
ATOM 3483 C C . GLN A 1 491 ? 31.482 58.056 56.091 1.00 57.58 454 GLN A C 1
ATOM 3484 O O . GLN A 1 491 ? 31.106 56.957 55.733 1.00 57.07 454 GLN A O 1
ATOM 3490 N N . ILE A 1 492 ? 32.774 58.370 56.210 1.00 51.82 455 ILE A N 1
ATOM 3491 C CA . ILE A 1 492 ? 33.833 57.439 55.816 1.00 45.05 455 ILE A CA 1
ATOM 3492 C C . ILE A 1 492 ? 33.989 56.370 56.874 1.00 40.83 455 ILE A C 1
ATOM 3493 O O . ILE A 1 492 ? 34.060 56.674 58.044 1.00 42.95 455 ILE A O 1
ATOM 3498 N N . VAL A 1 493 ? 34.070 55.123 56.440 1.00 37.77 456 VAL A N 1
ATOM 3499 C CA . VAL A 1 493 ? 34.272 53.945 57.282 1.00 40.84 456 VAL A CA 1
ATOM 3500 C C . VAL A 1 493 ? 35.693 53.401 57.130 1.00 41.00 456 VAL A C 1
ATOM 3501 O O . VAL A 1 493 ? 36.241 53.394 56.027 1.00 43.07 456 VAL A O 1
ATOM 3505 N N . GLN A 1 494 ? 36.254 52.906 58.233 1.00 39.23 457 GLN A N 1
ATOM 3506 C CA . GLN A 1 494 ? 37.622 52.425 58.264 1.00 37.89 457 GLN A CA 1
ATOM 3507 C C . GLN A 1 494 ? 37.728 51.129 57.479 1.00 43.47 457 GLN A C 1
ATOM 3508 O O . GLN A 1 494 ? 36.758 50.386 57.357 1.00 41.03 457 GLN A O 1
ATOM 3514 N N . ASN A 1 495 ? 38.921 50.831 56.960 1.00 35.27 458 ASN A N 1
ATOM 3515 C CA . ASN A 1 495 ? 39.112 49.659 56.127 1.00 32.30 458 ASN A CA 1
ATOM 3516 C C . ASN A 1 495 ? 39.172 48.479 57.028 1.00 33.67 458 ASN A C 1
ATOM 3517 O O . ASN A 1 495 ? 39.511 48.629 58.207 1.00 33.10 458 ASN A O 1
ATOM 3522 N N . PRO A 1 496 ? 38.938 47.270 56.465 1.00 34.65 459 PRO A N 1
ATOM 3523 C CA . PRO A 1 496 ? 38.867 46.028 57.247 1.00 36.65 459 PRO A CA 1
ATOM 3524 C C . PRO A 1 496 ? 40.083 45.665 58.057 1.00 37.67 459 PRO A C 1
ATOM 3525 O O . PRO A 1 496 ? 41.216 45.588 57.528 1.00 42.08 459 PRO A O 1
ATOM 3529 N N . GLY A 1 497 ? 39.855 45.437 59.348 1.00 32.83 460 GLY A N 1
ATOM 3530 C CA . GLY A 1 497 ? 40.905 44.937 60.235 1.00 34.39 460 GLY A CA 1
ATOM 3531 C C . GLY A 1 497 ? 41.712 46.056 60.872 1.00 33.27 460 GLY A C 1
ATOM 3532 O O . GLY A 1 497 ? 42.654 45.795 61.593 1.00 38.46 460 GLY A O 1
ATOM 3533 N N . TYR A 1 498 ? 41.368 47.296 60.615 1.00 34.34 461 TYR A N 1
ATOM 3534 C CA . TYR A 1 498 ? 42.119 48.406 61.228 1.00 38.24 461 TYR A CA 1
ATOM 3535 C C . TYR A 1 498 ? 41.332 49.133 62.296 1.00 39.53 461 TYR A C 1
ATOM 3536 O O . TYR A 1 498 ? 41.875 49.955 63.035 1.00 45.30 461 TYR A O 1
#